Protein AF-A0A2T6DDQ2-F1 (afdb_monomer)

Solvent-accessible surface area (backbone atoms only — not comparable to full-atom values): 26180 Å² total; per-residue (Å²): 115,46,35,60,78,62,93,63,75,91,67,62,60,76,58,50,50,53,56,81,52,19,32,52,75,24,25,32,42,48,81,42,82,76,46,69,50,68,74,54,93,92,43,65,48,50,38,39,43,34,42,28,63,71,46,82,63,63,26,98,84,35,18,57,27,26,43,38,24,63,82,60,16,31,40,49,72,80,45,100,54,30,40,38,33,37,38,52,44,57,33,40,46,63,23,39,50,37,83,95,43,83,65,31,22,28,25,51,39,64,60,40,40,33,40,63,56,92,59,33,39,40,39,35,35,90,71,47,34,33,40,32,17,48,80,35,29,58,35,37,39,32,38,58,86,70,48,54,38,38,46,45,56,65,83,90,47,65,43,36,32,30,45,92,85,45,76,46,33,38,44,53,75,75,51,96,59,26,33,42,39,36,42,82,91,38,51,32,40,40,30,50,41,76,30,73,37,56,40,51,58,96,89,40,54,43,75,80,48,70,46,59,22,54,30,31,42,34,43,73,87,68,42,44,33,39,42,47,63,47,57,43,73,60,86,79,70,55,44,41,40,32,42,35,39,31,41,65,87,68,54,74,47,41,35,34,32,39,56,74,81,21,26,34,38,31,58,78,62,35,39,44,48,68,46,74,62,86,46,93,89,40,40,26,35,35,34,37,33,36,89,89,66,53,56,33,36,36,38,48,39,64,88,74,22,36,40,40,40,35,50,76,97,64,42,31,41,39,39,31,26,39,65,60,74,31,53,45,27,66,43,70,37,36,32,32,37,34,42,94,89,67,50,74,42,59,48,34,38,46,41,58,48,88,79,42,48,72,37,34,39,30,43,58,67,35,37,32,39,37,48,41,57,52,97,90,63,50,65,73,44,50,40,60,45,75,56,79,36,64,73,53,50,53,51,48,56,53,51,49,51,52,35,51,49,44,35,71,68,36,91,42,72,68,50,24,43,54,26,48,48,54,42,34,49,42,27,32,77,70,69,61,35,33,68,72,27,62,76,49,50,88,73,46,80,54,65,70,62,43,49,52,54,54,51,47,29,50,71,58,36,60,62,55,50,46,70,54,34,38,53,47,41,53,52,47,37,73,77,40,58,93,47,41,70,65,41,51,52,53,36,54,55,32,48,54,39,48,76,72,57,93

Mean predicted aligned error: 6.6 Å

Foldseek 3Di:
DFQEDPDDPPPLDAGDAQPDQQHLQQFGKDKDFFDWLDPDPPDTHTFMKIATLPFPDADPAFGGRIDTLLLFWFWDPPDLFWIWTQHNSRGIFIWGQDPVDGQKTAGLARAWIWGDDPQKIWIDGPLFWIWIDGVGGTAWTADSVRWIKGFDDDVSHTAAIDTPPDTQWGWDPDDPQWIWIAGNNWIKIFHKDWAFQWAADPNAIDGPGTIIGGQWIAGSVRQIKGWDWDFPCDPVRRRWIKIWIQGSVRDIWMWTADRHSSRTQDRPFKGWDWADQPDDVFGTKIKIAGPVRFIWIWGADLVQQWIWTDDGVQAIKIWHADNHRYNRHNPTAWIWGQDPVRDIQTAKGFDADRNRHTQWMAGRLQKIWGFDADPVRFTPFIAIDWHPPPVSVVVLVVVLVVLVVQLVPDPDLVSNLVSLLVNLCCCCPRRVNLVVSVVSLVSHPPLVSSLVSQLSSLVSNRGDQLVNSLVSLVVSCVVCVVCVVVSVVSNVVSVVVVVVRD

Nearest PDB structures (foldseek):
  7q97-assembly1_B  TM=3.545E-01  e=2.743E-11  Pseudomonas protegens Pf-5
  4igl-assembly2_D  TM=3.808E-01  e=1.853E-03  Yersinia entomophaga
  2r17-assembly2_D  TM=4.727E-01  e=2.879E-01  Homo sapiens
  5kis-assembly1_B  TM=2.619E-01  e=6.004E-04  Yersinia entomophaga

Secondary structure (DSSP, 8-state):
--SB--SSS---SPPPPSBTTB-TTSBBEEEEEEEEEE-STT-EEEEEEEEETT--SPBTTTBTTEE-HHHH-BEEEEETTEEEEE-TTS-EEEEEEPSSSTTEEEETTS-EEEEEETTEEEEEETTS-EEEEETTEEEEEE-TT--EEEEEEETTEEEEEEETTEEEEEEPPPBTTEEEEEETTEEEEEEEEEEEEEEEETTEEEEEEEEEEEEEEE-TTS-EEEEEEEE--SSS----EEEEEE-TTS-EEEEEE-TTT-BEEE-SSEEEEE----STTPPPPEEEEETT--EEEEEEETTTTEEEEE-TTS-EEEEEEB-SSSTTBT-EEEEEEE-TTS-EEEEEEEEE-TTS-EEEEEETT--EEEEEE-TT--EEEEEEEPP--HHHHHHHHHHHHHHHHHHHH--SHHHHHHHHHHHHHHIIIII--HHHHHTTGGG---HHHHHHHHHHHHHH-SSS-HHHHHHHHHHHHHH-GGGHHHHHHHHHHHHHHHHTT-

pLDDT: mean 92.35, std 9.2, range [31.62, 98.5]

Sequence (502 aa):
MGGIAPASPVSLDTPNNSLGAADPYGRLRLWREIAEVDFGKDLRIPLRLEFSSAFQSESQYAGRNWHIPLFEARAFLKREKMLQATLVCGKTMFLARSRPQPGTYISLNKEWTGAVNGDTITISREDGWEVQYKNGLISQLRTDTGRIITWNRSGAQLADIREAGNVVLRLQPPNNGSRECVINDKVFVMGYEKRPLVESINGKNLISGFEAALSSLTWPDGGKELYSFEVQTTPPLTLTPAIKITDKNGATEQYTWNAATQSIISDGKWTYDIGAVTAEFGLPRVTRKNAAGATEFISVNNTKGTVELSTLDTGHTITSSFTSPGPLYGKMRKQEYLMKDGTRVQRLGIVYDELGRKLRETDAEGFTFVYERDKEGKILSRRMLPTTNEKVLKAFEAKERELTQAVTAAKTDYGRQAAVKALCFFYIMKMRLPDKTLSLVSQIKNKSLLFDIKLFAVNHDHNLSYIAKVEGYKKLLGEFPEHKDKLQWLITQSQQMIEAGL

Radius of gyration: 28.8 Å; Cα contacts (8 Å, |Δi|>4): 1095; chains: 1; bounding box: 68×54×78 Å

Structure (mmCIF, N/CA/C/O backbone):
data_AF-A0A2T6DDQ2-F1
#
_entry.id   AF-A0A2T6DDQ2-F1
#
loop_
_atom_site.group_PDB
_atom_site.id
_atom_site.type_symbol
_atom_site.label_atom_id
_atom_site.label_alt_id
_atom_site.label_comp_id
_atom_site.label_asym_id
_atom_site.label_entity_id
_atom_site.label_seq_id
_atom_site.pdbx_PDB_ins_code
_atom_site.Cartn_x
_atom_site.Cartn_y
_atom_site.Cartn_z
_atom_site.occupancy
_atom_site.B_iso_or_equiv
_atom_site.auth_seq_id
_atom_site.auth_comp_id
_atom_site.auth_asym_id
_atom_site.auth_atom_id
_atom_site.pdbx_PDB_model_num
ATOM 1 N N . MET A 1 1 ? 1.720 7.749 -0.127 1.00 41.25 1 MET A N 1
ATOM 2 C CA . MET A 1 1 ? 1.001 8.542 0.893 1.00 41.25 1 MET A CA 1
ATOM 3 C C . MET A 1 1 ? 0.436 7.559 1.899 1.00 41.25 1 MET A C 1
ATOM 5 O O . MET A 1 1 ? -0.369 6.731 1.495 1.00 41.25 1 MET A O 1
ATOM 9 N N . GLY A 1 2 ? 0.896 7.560 3.152 1.00 31.62 2 GLY A N 1
ATOM 10 C CA . GLY A 1 2 ? 0.351 6.634 4.149 1.00 31.62 2 GLY A CA 1
ATOM 11 C C . GLY A 1 2 ? -1.119 6.964 4.412 1.00 31.62 2 GLY A C 1
ATOM 12 O O . GLY A 1 2 ? -1.437 8.024 4.936 1.00 31.62 2 GLY A O 1
ATOM 13 N N . GLY A 1 3 ? -2.022 6.092 3.973 1.00 36.91 3 GLY A N 1
ATOM 14 C CA . GLY A 1 3 ? -3.435 6.128 4.349 1.00 36.91 3 GLY A CA 1
ATOM 15 C C . GLY A 1 3 ? -4.390 7.026 3.554 1.00 36.91 3 GLY A C 1
ATOM 16 O O . GLY A 1 3 ? -5.580 6.942 3.835 1.00 36.91 3 GLY A O 1
ATOM 17 N N . ILE A 1 4 ? -3.947 7.821 2.569 1.00 41.88 4 ILE A N 1
ATOM 18 C CA . ILE A 1 4 ? -4.871 8.477 1.619 1.00 41.88 4 ILE A CA 1
ATOM 19 C C . ILE A 1 4 ? -5.085 7.498 0.473 1.00 41.88 4 ILE A C 1
ATOM 21 O O . ILE A 1 4 ? -4.141 7.267 -0.274 1.00 41.88 4 ILE A O 1
ATOM 25 N N . ALA A 1 5 ? -6.274 6.902 0.358 1.00 35.38 5 ALA A N 1
ATOM 26 C CA . ALA A 1 5 ? -6.618 6.002 -0.742 1.00 35.38 5 ALA A CA 1
ATOM 27 C C . ALA A 1 5 ? -6.727 6.804 -2.055 1.00 35.38 5 ALA A C 1
ATOM 29 O O . ALA A 1 5 ? -7.684 7.568 -2.211 1.00 35.38 5 ALA A O 1
ATOM 30 N N . PRO A 1 6 ? -5.773 6.687 -2.998 1.00 38.81 6 PRO A N 1
ATOM 31 C CA . PRO A 1 6 ? -5.953 7.238 -4.325 1.00 38.81 6 PRO A CA 1
ATOM 32 C C . PRO A 1 6 ? -6.739 6.226 -5.166 1.00 38.81 6 PRO A C 1
ATOM 34 O O . PRO A 1 6 ? -6.341 5.074 -5.285 1.00 38.81 6 PRO A O 1
ATOM 37 N N . ALA A 1 7 ? -7.846 6.677 -5.745 1.00 37.59 7 ALA A N 1
ATOM 38 C CA . ALA A 1 7 ? -8.317 6.280 -7.071 1.00 37.59 7 ALA A CA 1
ATOM 39 C C . ALA A 1 7 ? -8.093 4.825 -7.546 1.00 37.59 7 ALA A C 1
ATOM 41 O O . ALA A 1 7 ? -7.417 4.588 -8.549 1.00 37.59 7 ALA A O 1
ATOM 42 N N . SER A 1 8 ? -8.598 3.832 -6.822 1.00 42.81 8 SER A N 1
ATOM 43 C CA . SER A 1 8 ? -8.569 2.416 -7.221 1.00 42.81 8 SER A CA 1
ATOM 44 C C . SER A 1 8 ? -9.746 1.687 -6.563 1.00 42.81 8 SER A C 1
ATOM 46 O O . SER A 1 8 ? -10.358 2.279 -5.663 1.00 42.81 8 SER A O 1
ATOM 48 N N . PRO A 1 9 ? -10.134 0.462 -6.996 1.00 49.31 9 PRO A N 1
ATOM 49 C CA . PRO A 1 9 ? -11.129 -0.362 -6.290 1.00 49.31 9 PRO A CA 1
ATOM 50 C C . PRO A 1 9 ? -10.894 -0.300 -4.784 1.00 49.31 9 PRO A C 1
ATOM 52 O O . PRO A 1 9 ? -9.753 -0.061 -4.387 1.00 49.31 9 PRO A O 1
ATOM 55 N N . VAL A 1 10 ? -11.947 -0.450 -3.965 1.00 66.00 10 VAL A N 1
ATOM 56 C CA . VAL A 1 10 ? -11.838 -0.438 -2.493 1.00 66.00 10 VAL A CA 1
ATOM 57 C C . VAL A 1 10 ? -10.743 -1.424 -2.091 1.00 66.00 10 VAL A C 1
ATOM 59 O O . VAL A 1 10 ? -10.978 -2.616 -1.951 1.00 66.00 10 VAL A O 1
ATOM 62 N N . SER A 1 11 ? -9.508 -0.936 -1.989 1.00 79.12 11 SER A N 1
ATOM 63 C CA . SER A 1 11 ? -8.356 -1.797 -1.799 1.00 79.12 11 SER A CA 1
ATOM 64 C C . SER A 1 11 ? -8.420 -2.158 -0.333 1.00 79.12 11 SER A C 1
ATOM 66 O O . SER A 1 11 ? -8.274 -1.304 0.554 1.00 79.12 11 SER A O 1
ATOM 68 N N . LEU A 1 12 ? -8.721 -3.426 -0.087 1.00 87.12 12 LEU A N 1
ATOM 69 C CA . LEU A 1 12 ? -8.805 -3.975 1.252 1.00 87.12 12 LEU A CA 1
ATOM 70 C C . LEU A 1 12 ? -7.416 -4.270 1.822 1.00 87.12 12 LEU A C 1
ATOM 72 O O . LEU A 1 12 ? -7.322 -4.690 2.968 1.00 87.12 12 LEU A O 1
ATOM 76 N N . ASP A 1 13 ? -6.343 -3.963 1.090 1.00 90.06 13 ASP A N 1
ATOM 77 C CA . ASP A 1 13 ? -4.967 -4.076 1.574 1.00 90.06 13 ASP A CA 1
ATOM 78 C C . ASP A 1 13 ? -4.740 -3.243 2.836 1.00 90.06 13 ASP A C 1
ATOM 80 O O . ASP A 1 13 ? -5.317 -2.158 3.006 1.00 90.06 13 ASP A O 1
ATOM 84 N N . THR A 1 14 ? -3.841 -3.729 3.686 1.00 89.75 14 THR A N 1
ATOM 85 C CA . THR A 1 14 ? -3.425 -3.061 4.918 1.00 89.75 14 THR A CA 1
ATOM 86 C C . THR A 1 14 ? -2.954 -1.630 4.638 1.00 89.75 14 THR A C 1
ATOM 88 O O . THR A 1 14 ? -2.218 -1.388 3.675 1.00 89.75 14 THR A O 1
ATOM 91 N N . PRO A 1 15 ? -3.363 -0.637 5.448 1.00 91.44 15 PRO A N 1
ATOM 92 C CA . PRO A 1 15 ? -2.837 0.712 5.328 1.00 91.44 15 PRO A CA 1
ATOM 93 C C . PRO A 1 15 ? -1.323 0.732 5.548 1.00 91.44 15 PRO A C 1
ATOM 95 O O . PRO A 1 15 ? -0.815 0.232 6.547 1.00 91.44 15 PRO A O 1
ATOM 98 N N . ASN A 1 16 ? -0.603 1.366 4.627 1.00 88.56 16 ASN A N 1
ATOM 99 C CA . ASN A 1 16 ? 0.843 1.486 4.740 1.00 88.56 16 ASN A CA 1
ATOM 100 C C . ASN A 1 16 ? 1.240 2.633 5.675 1.00 88.56 16 ASN A C 1
ATOM 102 O O . ASN A 1 16 ? 0.698 3.744 5.599 1.00 88.56 16 ASN A O 1
ATOM 106 N N . ASN A 1 17 ? 2.247 2.363 6.499 1.00 93.06 17 ASN A N 1
ATOM 107 C CA . ASN A 1 17 ? 3.021 3.378 7.200 1.00 93.06 17 ASN A CA 1
ATOM 108 C C . ASN A 1 17 ? 3.871 4.202 6.220 1.00 93.06 17 ASN A C 1
ATOM 110 O O . ASN A 1 17 ? 4.009 3.858 5.044 1.00 93.06 17 ASN A O 1
ATOM 114 N N . SER A 1 18 ? 4.408 5.329 6.689 1.00 91.56 18 SER A N 1
ATOM 115 C CA . SER A 1 18 ? 5.276 6.183 5.874 1.00 91.56 18 SER A CA 1
ATOM 116 C C . SER A 1 18 ? 6.702 5.635 5.816 1.00 91.56 18 SER A C 1
ATOM 118 O O . SER A 1 18 ? 7.295 5.596 4.738 1.00 91.56 18 SER A O 1
ATOM 120 N N . LEU A 1 19 ? 7.222 5.176 6.959 1.00 95.06 19 LEU A N 1
ATOM 121 C CA . LEU A 1 19 ? 8.557 4.605 7.100 1.00 95.06 19 LEU A CA 1
ATOM 122 C C . LEU A 1 19 ? 8.597 3.669 8.314 1.00 95.06 19 LEU A C 1
ATOM 124 O O . LEU A 1 19 ? 8.484 4.117 9.452 1.00 95.06 19 LEU A O 1
ATOM 128 N N . GLY A 1 20 ? 8.748 2.363 8.083 1.00 95.12 20 GLY A N 1
ATOM 129 C CA . GLY A 1 20 ? 8.750 1.375 9.167 1.00 95.12 20 GLY A CA 1
ATOM 130 C C . GLY A 1 20 ? 7.463 1.398 9.994 1.00 95.12 20 GLY A C 1
ATOM 131 O O . GLY A 1 20 ? 6.370 1.253 9.450 1.00 95.12 20 GLY A O 1
ATOM 132 N N . ALA A 1 21 ? 7.596 1.591 11.306 1.00 97.31 21 ALA A N 1
ATOM 133 C CA . ALA A 1 21 ? 6.471 1.686 12.241 1.00 97.31 21 ALA A CA 1
ATOM 134 C C . ALA A 1 21 ? 5.903 3.118 12.387 1.00 97.31 21 ALA A C 1
ATOM 136 O O . ALA A 1 21 ? 4.992 3.339 13.186 1.00 97.31 21 ALA A O 1
ATOM 137 N N . ALA A 1 22 ? 6.424 4.090 11.629 1.00 97.75 22 ALA A N 1
ATOM 138 C CA . ALA A 1 22 ? 5.985 5.479 11.673 1.00 97.75 22 ALA A CA 1
ATOM 139 C C . ALA A 1 22 ? 4.868 5.772 10.657 1.00 97.75 22 ALA A C 1
ATOM 141 O O . ALA A 1 22 ? 5.007 5.515 9.458 1.00 97.75 22 ALA A O 1
ATOM 142 N N . ASP A 1 23 ? 3.778 6.389 11.106 1.00 95.75 23 ASP A N 1
ATOM 143 C CA . ASP A 1 23 ? 2.751 6.955 10.230 1.00 95.75 23 ASP A CA 1
ATOM 144 C C . ASP A 1 23 ? 3.265 8.220 9.487 1.00 95.75 23 ASP A C 1
ATOM 146 O O . ASP A 1 23 ? 4.415 8.635 9.669 1.00 95.75 23 ASP A O 1
ATOM 150 N N . PRO A 1 24 ? 2.475 8.862 8.604 1.00 92.94 24 PRO A N 1
ATOM 151 C CA . PRO A 1 24 ? 2.899 10.086 7.908 1.00 92.94 24 PRO A CA 1
ATOM 152 C C . PRO A 1 24 ? 3.230 11.286 8.805 1.00 92.94 24 PRO A C 1
ATOM 154 O O . PRO A 1 24 ? 3.853 12.229 8.330 1.00 92.94 24 PRO A O 1
ATOM 157 N N . TYR A 1 25 ? 2.802 11.274 10.065 1.00 94.81 25 TYR A N 1
ATOM 158 C CA . TYR A 1 25 ? 3.072 12.308 11.062 1.00 94.81 25 TYR A CA 1
ATOM 159 C C . TYR A 1 25 ? 4.196 11.901 12.029 1.00 94.81 25 TYR A C 1
ATOM 161 O O . TYR A 1 25 ? 4.447 12.606 13.006 1.00 94.81 25 TYR A O 1
ATOM 169 N N . GLY A 1 26 ? 4.870 10.773 11.780 1.00 97.06 26 GLY A N 1
ATOM 170 C CA . GLY A 1 26 ? 5.938 10.268 12.634 1.00 97.06 26 GLY A CA 1
ATOM 171 C C . GLY A 1 26 ? 5.451 9.617 13.929 1.00 97.06 26 GLY A C 1
ATOM 172 O O . GLY A 1 26 ? 6.241 9.472 14.855 1.00 97.06 26 GLY A O 1
ATOM 173 N N . ARG A 1 27 ? 4.170 9.255 14.041 1.00 97.69 27 ARG A N 1
ATOM 174 C CA . ARG A 1 27 ? 3.605 8.559 15.211 1.00 97.69 27 ARG A CA 1
ATOM 175 C C . ARG A 1 27 ? 3.755 7.054 15.063 1.00 97.69 27 ARG A C 1
ATOM 177 O O . ARG A 1 27 ? 3.760 6.543 13.945 1.00 97.69 27 ARG A O 1
ATOM 184 N N . LEU A 1 28 ? 3.836 6.342 16.184 1.00 98.12 28 LEU A N 1
ATOM 185 C CA . LEU A 1 28 ? 3.827 4.883 16.177 1.00 98.12 28 LEU A CA 1
ATOM 186 C C . LEU A 1 28 ? 2.469 4.395 15.664 1.00 98.12 28 LEU A C 1
ATOM 188 O O . LEU A 1 28 ? 1.427 4.770 16.208 1.00 98.12 28 LEU A O 1
ATOM 192 N N . ARG A 1 29 ? 2.492 3.558 14.628 1.00 97.75 29 ARG A N 1
ATOM 193 C CA . ARG A 1 29 ? 1.313 2.902 14.068 1.00 97.75 29 ARG A CA 1
ATOM 194 C C . ARG A 1 29 ? 1.644 1.461 13.715 1.00 97.75 29 ARG A C 1
ATOM 196 O O . ARG A 1 29 ? 2.543 1.209 12.915 1.00 97.75 29 ARG A O 1
ATOM 203 N N . LEU A 1 30 ? 0.917 0.519 14.297 1.00 97.38 30 LEU A N 1
ATOM 204 C CA . LEU A 1 30 ? 1.121 -0.911 14.090 1.00 97.38 30 LEU A CA 1
ATOM 205 C C . LEU A 1 30 ? -0.162 -1.525 13.554 1.00 97.38 30 LEU A C 1
ATOM 207 O O . LEU A 1 30 ? -1.240 -1.267 14.079 1.00 97.38 30 LEU A O 1
ATOM 211 N N . TRP A 1 31 ? -0.022 -2.353 12.527 1.00 96.44 31 TRP A N 1
ATOM 212 C CA . TRP A 1 31 ? -1.110 -3.133 11.959 1.00 96.44 31 TRP A CA 1
ATOM 213 C C . TRP A 1 31 ? -0.870 -4.611 12.236 1.00 96.44 31 TRP A C 1
ATOM 215 O O . TRP A 1 31 ? 0.244 -5.112 12.049 1.00 96.44 31 TRP A O 1
ATOM 225 N N . ARG A 1 32 ? -1.919 -5.302 12.677 1.00 95.50 32 ARG A N 1
ATOM 226 C CA . ARG A 1 32 ? -1.966 -6.758 12.813 1.00 95.50 32 ARG A CA 1
ATOM 227 C C . ARG A 1 32 ? -3.179 -7.277 12.065 1.00 95.50 32 ARG A C 1
ATOM 229 O O . ARG A 1 32 ? -4.292 -6.798 12.273 1.00 95.50 32 ARG A O 1
ATOM 236 N N . GLU A 1 33 ? -2.953 -8.224 11.168 1.00 95.31 33 GLU A N 1
ATOM 237 C CA . GLU A 1 33 ? -4.034 -8.934 10.498 1.00 95.31 33 GLU A CA 1
ATOM 238 C C . GLU A 1 33 ? -4.403 -10.161 11.326 1.00 95.31 33 GLU A C 1
ATOM 240 O O . GLU A 1 33 ? -3.546 -10.990 11.622 1.00 95.31 33 GLU A O 1
ATOM 245 N N . ILE A 1 34 ? -5.664 -10.225 11.752 1.00 94.56 34 ILE A N 1
ATOM 246 C CA . ILE A 1 34 ? -6.171 -11.281 12.630 1.00 94.56 34 ILE A CA 1
ATOM 247 C C . ILE A 1 34 ? -6.803 -12.383 11.788 1.00 94.56 34 ILE A C 1
ATOM 249 O O . ILE A 1 34 ? -6.535 -13.558 11.974 1.00 94.56 34 ILE A O 1
ATOM 253 N N . ALA A 1 35 ? -7.684 -12.025 10.864 1.00 95.44 35 ALA A N 1
ATOM 254 C CA . ALA A 1 35 ? -8.392 -13.001 10.051 1.00 95.44 35 ALA A CA 1
ATOM 255 C C . ALA A 1 35 ? -8.937 -12.344 8.788 1.00 95.44 35 ALA A C 1
ATOM 257 O O . ALA A 1 35 ? -9.084 -11.125 8.725 1.00 95.44 35 ALA A O 1
ATOM 258 N N . GLU A 1 36 ? -9.328 -13.163 7.819 1.00 95.19 36 GLU A N 1
ATOM 259 C CA . GLU A 1 36 ? -10.239 -12.747 6.759 1.00 95.19 36 GLU A CA 1
ATOM 260 C C . GLU A 1 36 ? -11.659 -13.184 7.129 1.00 95.19 36 GLU A C 1
ATOM 262 O O . GLU A 1 36 ? -11.912 -14.361 7.390 1.00 95.19 36 GLU A O 1
ATOM 267 N N . VAL A 1 37 ? -12.592 -12.234 7.158 1.00 96.38 37 VAL A N 1
ATOM 268 C CA . VAL A 1 37 ? -14.021 -12.528 7.254 1.00 96.38 37 VAL A CA 1
ATOM 269 C C . VAL A 1 37 ? -14.493 -12.898 5.854 1.00 96.38 37 VAL A C 1
ATOM 271 O O . VAL A 1 37 ? -14.592 -12.036 4.979 1.00 96.38 37 VAL A O 1
ATOM 274 N N . ASP A 1 38 ? -14.700 -14.195 5.637 1.00 95.62 38 ASP A N 1
ATOM 275 C CA . ASP A 1 38 ? -15.110 -14.746 4.346 1.00 95.62 38 ASP A CA 1
ATOM 276 C C . ASP A 1 38 ? -16.629 -14.672 4.187 1.00 95.62 38 ASP A C 1
ATOM 278 O O . ASP A 1 38 ? -17.366 -15.297 4.947 1.00 95.62 38 ASP A O 1
ATOM 282 N N . PHE A 1 39 ? -17.080 -13.911 3.192 1.00 94.25 39 PHE A N 1
ATOM 283 C CA . PHE A 1 39 ? -18.484 -13.808 2.805 1.00 94.25 39 PHE A CA 1
ATOM 284 C C . PHE A 1 39 ? -18.807 -14.742 1.614 1.00 94.25 39 PHE A C 1
ATOM 286 O O . PHE A 1 39 ? -19.920 -14.753 1.098 1.00 94.25 39 PHE A O 1
ATOM 293 N N . GLY A 1 40 ? -17.846 -15.529 1.121 1.00 92.19 40 GLY A N 1
ATOM 294 C CA . GLY A 1 40 ? -17.969 -16.372 -0.070 1.00 92.19 40 GLY A CA 1
ATOM 295 C C . GLY A 1 40 ? -17.881 -15.584 -1.383 1.00 92.19 40 GLY A C 1
ATOM 296 O O . GLY A 1 40 ? -17.848 -14.352 -1.386 1.00 92.19 40 GLY A O 1
ATOM 297 N N . LYS A 1 41 ? -17.857 -16.299 -2.522 1.00 88.19 41 LYS A N 1
ATOM 298 C CA . LYS A 1 41 ? -17.766 -15.730 -3.891 1.00 88.19 41 LYS A CA 1
ATOM 299 C C . LYS A 1 41 ? -16.703 -14.623 -4.002 1.00 88.19 41 LYS A C 1
ATOM 301 O O . LYS A 1 41 ? -17.008 -13.508 -4.418 1.00 88.19 41 LYS A O 1
ATOM 306 N N . ASP A 1 42 ? -15.499 -14.933 -3.526 1.00 86.94 42 ASP A N 1
ATOM 307 C CA . ASP A 1 42 ? -14.307 -14.074 -3.561 1.00 86.94 42 ASP A CA 1
ATOM 308 C C . ASP A 1 42 ? -14.397 -12.743 -2.788 1.00 86.94 42 ASP A C 1
ATOM 310 O O . ASP A 1 42 ? -13.494 -11.913 -2.884 1.00 86.94 42 ASP A O 1
ATOM 314 N N . LEU A 1 43 ? -15.435 -12.531 -1.965 1.00 91.75 43 LEU A N 1
ATOM 315 C CA . LEU A 1 43 ? -15.503 -11.375 -1.070 1.00 91.75 43 LEU A CA 1
ATOM 316 C C . LEU A 1 43 ? -14.964 -11.734 0.307 1.00 91.75 43 LEU A C 1
ATOM 318 O O . LEU A 1 43 ? -15.607 -12.438 1.087 1.00 91.75 43 LEU A O 1
ATOM 322 N N . ARG A 1 44 ? -13.805 -11.169 0.628 1.00 94.25 44 ARG A N 1
ATOM 323 C CA . ARG A 1 44 ? -13.184 -11.291 1.942 1.00 94.25 44 ARG A CA 1
ATOM 324 C C . ARG A 1 44 ? -12.868 -9.917 2.489 1.00 94.25 44 ARG A C 1
ATOM 326 O O . ARG A 1 44 ? -12.286 -9.093 1.788 1.00 94.25 44 ARG A O 1
ATOM 333 N N . ILE A 1 45 ? -13.261 -9.664 3.735 1.00 95.00 45 ILE A N 1
ATOM 334 C CA . ILE A 1 45 ? -12.941 -8.411 4.421 1.00 95.00 45 ILE A CA 1
ATOM 335 C C . ILE A 1 45 ? -11.983 -8.715 5.572 1.00 95.00 45 ILE A C 1
ATOM 337 O O . ILE A 1 45 ? -12.313 -9.517 6.446 1.00 95.00 45 ILE A O 1
ATOM 341 N N . PRO A 1 46 ? -10.807 -8.082 5.615 1.00 95.31 46 PRO A N 1
ATOM 342 C CA . PRO A 1 46 ? -9.820 -8.360 6.644 1.00 95.31 46 PRO A CA 1
ATOM 343 C C . PRO A 1 46 ? -10.261 -7.787 7.996 1.00 95.31 46 PRO A C 1
ATOM 345 O O . PRO A 1 46 ? -10.576 -6.600 8.120 1.00 95.31 46 PRO A O 1
ATOM 348 N N . LEU A 1 47 ? -10.225 -8.622 9.031 1.00 96.88 47 LEU A N 1
ATOM 349 C CA . LEU A 1 47 ? -10.258 -8.192 10.420 1.00 96.88 47 LEU A CA 1
ATOM 350 C C . LEU A 1 47 ? -8.837 -7.814 10.839 1.00 96.88 47 LEU A C 1
ATOM 352 O O . LEU A 1 47 ? -7.941 -8.659 10.904 1.00 96.88 47 LEU A O 1
ATOM 356 N N . ARG A 1 48 ? -8.644 -6.532 11.147 1.00 96.19 48 ARG A N 1
ATOM 357 C CA . ARG A 1 48 ? -7.354 -5.989 11.571 1.00 96.19 48 ARG A CA 1
ATOM 358 C C . ARG A 1 48 ? -7.451 -5.268 12.890 1.00 96.19 48 ARG A C 1
ATOM 360 O O . ARG A 1 48 ? -8.468 -4.657 13.205 1.00 96.19 48 ARG A O 1
ATOM 367 N N . LEU A 1 49 ? -6.333 -5.283 13.586 1.00 96.75 49 LEU A N 1
ATOM 368 C CA . LEU A 1 49 ? -6.091 -4.502 14.773 1.00 96.75 49 LEU A CA 1
ATOM 369 C C . LEU A 1 49 ? -5.048 -3.432 14.449 1.00 96.75 49 LEU A C 1
ATOM 371 O O . LEU A 1 49 ? -3.976 -3.722 13.914 1.00 96.75 49 LEU A O 1
ATOM 375 N N . GLU A 1 50 ? -5.388 -2.192 14.764 1.00 97.12 50 GLU A N 1
ATOM 376 C CA . GLU A 1 50 ? -4.514 -1.038 14.637 1.00 97.12 50 GLU A CA 1
ATOM 377 C C . GLU A 1 50 ? -4.141 -0.536 16.025 1.00 97.12 50 GLU A C 1
ATOM 379 O O . GLU A 1 50 ? -5.017 -0.158 16.799 1.00 97.12 50 GLU A O 1
ATOM 384 N N . PHE A 1 51 ? -2.849 -0.475 16.325 1.00 97.38 51 PHE A N 1
ATOM 385 C CA . PHE A 1 51 ? -2.348 0.347 17.419 1.00 97.38 51 PHE A CA 1
ATOM 386 C C . PHE A 1 51 ? -1.878 1.685 16.864 1.00 97.38 51 PHE A C 1
ATOM 388 O O . PHE A 1 51 ? -1.122 1.713 15.891 1.00 97.38 51 PHE A O 1
ATOM 395 N N . SER A 1 52 ? -2.223 2.788 17.522 1.00 97.06 52 SER A N 1
ATOM 396 C CA . SER A 1 52 ? -1.565 4.072 17.304 1.00 97.06 52 SER A CA 1
ATOM 397 C C . SER A 1 52 ? -1.281 4.778 18.621 1.00 97.06 52 SER A C 1
ATOM 399 O O . SER A 1 52 ? -2.172 4.935 19.455 1.00 97.06 52 SER A O 1
ATOM 401 N N . SER A 1 53 ? -0.067 5.310 18.777 1.00 96.88 53 SER A N 1
ATOM 402 C CA . SER A 1 53 ? 0.258 6.199 19.903 1.00 96.88 53 SER A CA 1
ATOM 403 C C . SER A 1 53 ? -0.621 7.456 19.930 1.00 96.88 53 SER A C 1
ATOM 405 O O . SER A 1 53 ? -0.773 8.080 20.973 1.00 96.88 53 SER A O 1
ATOM 407 N N . ALA A 1 54 ? -1.233 7.830 18.805 1.00 94.12 54 ALA A N 1
ATOM 408 C CA . ALA A 1 54 ? -1.951 9.089 18.662 1.00 94.12 54 ALA A CA 1
ATOM 409 C C . ALA A 1 54 ? -3.474 8.988 18.807 1.00 94.12 54 ALA A C 1
ATOM 411 O O . ALA A 1 54 ? -4.156 10.016 18.772 1.00 94.12 54 ALA A O 1
ATOM 412 N N . PHE A 1 55 ? -4.027 7.779 18.927 1.00 87.56 55 PHE A N 1
ATOM 413 C CA . PHE A 1 55 ? -5.462 7.616 19.127 1.00 87.56 55 PHE A CA 1
ATOM 414 C C . PHE A 1 55 ? -5.858 8.062 20.530 1.00 87.56 55 PHE A C 1
ATOM 416 O O . PHE A 1 55 ? -5.485 7.463 21.532 1.00 87.56 55 PHE A O 1
ATOM 423 N N . GLN A 1 56 ? -6.650 9.131 20.579 1.00 73.75 56 GLN A N 1
ATOM 424 C CA . GLN A 1 56 ? -7.215 9.643 21.824 1.00 73.75 56 GLN A CA 1
ATOM 425 C C . GLN A 1 56 ? -8.584 9.037 22.133 1.00 73.75 56 GLN A C 1
ATOM 427 O O . GLN A 1 56 ? -8.964 8.968 23.295 1.00 73.75 56 GLN A O 1
ATOM 432 N N . SER A 1 57 ? -9.321 8.584 21.115 1.00 78.25 57 SER A N 1
ATOM 433 C CA . SER A 1 57 ? -10.592 7.898 21.330 1.00 78.25 57 SER A CA 1
ATOM 434 C C . SER A 1 57 ? -10.355 6.466 21.788 1.00 78.25 57 SER A C 1
ATOM 436 O O . SER A 1 57 ? -9.622 5.725 21.132 1.00 78.25 57 SER A O 1
ATOM 438 N N . GLU A 1 58 ? -11.026 6.071 22.861 1.00 84.81 58 GLU A N 1
ATOM 439 C CA . GLU A 1 58 ? -11.040 4.694 23.335 1.00 84.81 58 GLU A CA 1
ATOM 440 C C . GLU A 1 58 ? -11.844 3.801 22.378 1.00 84.81 58 GLU A C 1
ATOM 442 O O . GLU A 1 58 ? -12.975 4.130 21.998 1.00 84.81 58 GLU A O 1
ATOM 447 N N . SER A 1 59 ? -11.251 2.677 21.961 1.00 92.38 59 SER A N 1
ATOM 448 C CA . SER A 1 59 ? -12.002 1.611 21.304 1.00 92.38 59 SER A CA 1
ATOM 449 C C . SER A 1 59 ? -12.824 0.86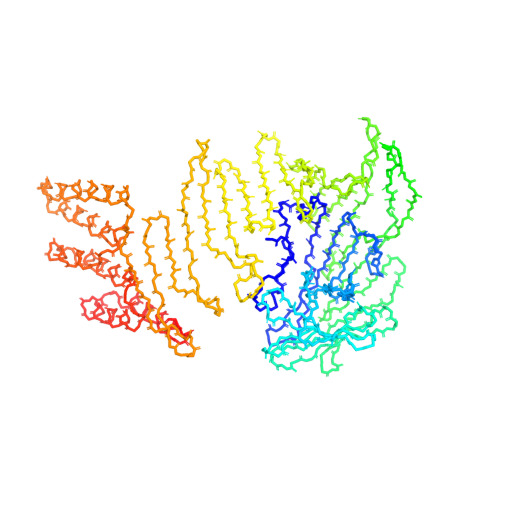9 22.345 1.00 92.38 59 SER A C 1
ATOM 451 O O . SER A 1 59 ? -12.283 0.365 23.328 1.00 92.38 59 SER A O 1
ATOM 453 N N . GLN A 1 60 ? -14.118 0.692 22.083 1.00 91.88 60 GLN A N 1
ATOM 454 C CA . GLN A 1 60 ? -14.991 -0.108 22.956 1.00 91.88 60 GLN A CA 1
ATOM 455 C C . GLN A 1 60 ? -14.651 -1.609 22.941 1.00 91.88 60 GLN A C 1
ATOM 457 O O . GLN A 1 60 ? -15.244 -2.392 23.690 1.00 91.88 60 GLN A O 1
ATOM 462 N N . TYR A 1 61 ? -13.753 -2.027 22.046 1.00 94.81 61 TYR A N 1
ATOM 463 C CA . TYR A 1 61 ? -13.409 -3.424 21.791 1.00 94.81 61 TYR A CA 1
ATOM 464 C C . TYR A 1 61 ? -11.954 -3.728 22.103 1.00 94.81 61 TYR A C 1
ATOM 466 O O . TYR A 1 61 ? -11.659 -4.868 22.420 1.00 94.81 61 TYR A O 1
ATOM 474 N N . ALA A 1 62 ? -11.048 -2.760 22.009 1.00 95.38 62 ALA A N 1
ATOM 475 C CA . ALA A 1 62 ? -9.621 -2.990 22.220 1.00 95.38 62 ALA A CA 1
ATOM 476 C C . ALA A 1 62 ? -8.990 -2.021 23.240 1.00 95.38 62 ALA A C 1
ATOM 478 O O . ALA A 1 62 ? -7.821 -2.172 23.591 1.00 95.38 62 ALA A O 1
ATOM 479 N N . GLY A 1 63 ? -9.763 -1.068 23.769 1.00 93.75 63 GLY A N 1
ATOM 480 C CA . GLY A 1 63 ? -9.299 -0.053 24.713 1.00 93.75 63 GLY A CA 1
ATOM 481 C C . GLY A 1 63 ? -8.553 1.097 24.036 1.00 93.75 63 GLY A C 1
ATOM 482 O O . GLY A 1 63 ? -8.550 1.249 22.810 1.00 93.75 63 GLY A O 1
ATOM 483 N N . ARG A 1 64 ? -7.941 1.966 24.841 1.00 91.06 64 ARG A N 1
ATOM 484 C CA . ARG A 1 64 ? -7.272 3.176 24.340 1.00 91.06 64 ARG A CA 1
ATOM 485 C C . ARG A 1 64 ? -6.042 2.833 23.496 1.00 91.06 64 ARG A C 1
ATOM 487 O O . ARG A 1 64 ? -5.341 1.860 23.760 1.00 91.06 64 ARG A O 1
ATOM 494 N N . ASN A 1 65 ? -5.772 3.669 22.493 1.00 94.19 65 ASN A N 1
ATOM 495 C CA . ASN A 1 65 ? -4.743 3.508 21.458 1.00 94.19 65 ASN A CA 1
ATOM 496 C C . ASN A 1 65 ? -4.972 2.374 20.451 1.00 94.19 65 ASN A C 1
ATOM 498 O O . ASN A 1 65 ? -4.246 2.305 19.460 1.00 94.19 65 ASN A O 1
ATOM 502 N N . TRP A 1 66 ? -5.970 1.522 20.662 1.00 96.25 66 TRP A N 1
ATOM 503 C CA . TRP A 1 66 ? -6.329 0.480 19.717 1.00 96.25 66 TRP A CA 1
ATOM 504 C C . TRP A 1 66 ? -7.545 0.878 18.886 1.00 96.25 66 TRP A C 1
ATOM 506 O O . TRP A 1 66 ? -8.389 1.662 19.318 1.00 96.25 66 TRP A O 1
ATOM 516 N N . HIS A 1 67 ? -7.647 0.314 17.689 1.00 95.81 67 HIS A N 1
ATOM 517 C CA . HIS A 1 67 ? -8.798 0.447 16.808 1.00 95.81 67 HIS A CA 1
ATOM 518 C C . HIS A 1 67 ? -8.975 -0.834 16.001 1.00 95.81 67 HIS A C 1
ATOM 520 O O . HIS A 1 67 ? -8.001 -1.442 15.558 1.00 95.81 67 HIS A O 1
ATOM 526 N N . ILE A 1 68 ? -10.226 -1.249 15.812 1.00 97.38 68 ILE A N 1
ATOM 527 C CA . ILE A 1 68 ? -10.570 -2.361 14.925 1.00 97.38 68 ILE A CA 1
ATOM 528 C C . ILE A 1 68 ? -11.435 -1.782 13.804 1.00 97.38 68 ILE A C 1
ATOM 530 O O . ILE A 1 68 ? -12.643 -1.608 14.000 1.00 97.38 68 ILE A O 1
ATOM 534 N N . PRO A 1 69 ? -10.870 -1.459 12.622 1.00 96.12 69 PRO A N 1
ATOM 535 C CA . PRO A 1 69 ? -11.612 -0.773 11.566 1.00 96.12 69 PRO A CA 1
ATOM 536 C C . PRO A 1 69 ? -12.875 -1.495 11.119 1.00 96.12 69 PRO A C 1
ATOM 538 O O . PRO A 1 69 ? -13.888 -0.851 10.855 1.00 96.12 69 PRO A O 1
ATOM 541 N N . LEU A 1 70 ? -12.860 -2.828 11.113 1.00 97.25 70 LEU A N 1
ATOM 542 C CA . LEU A 1 70 ? -14.048 -3.603 10.785 1.00 97.25 70 LEU A CA 1
ATOM 543 C C . LEU A 1 70 ? -15.190 -3.376 11.789 1.00 97.25 70 LEU A C 1
ATOM 545 O O . LEU A 1 70 ? -16.351 -3.454 11.411 1.00 97.25 70 LEU A O 1
ATOM 549 N N . PHE A 1 71 ? -14.893 -3.071 13.054 1.00 97.31 71 PHE A N 1
ATOM 550 C CA . PHE A 1 71 ? -15.906 -2.845 14.092 1.00 97.31 71 PHE A CA 1
ATOM 551 C C . PHE A 1 71 ? -16.250 -1.370 14.269 1.00 97.31 71 PHE A C 1
ATOM 553 O O . PHE A 1 71 ? -17.327 -1.041 14.762 1.00 97.31 71 PHE A O 1
ATOM 560 N N . GLU A 1 72 ? -15.335 -0.479 13.901 1.00 95.75 72 GLU A N 1
ATOM 561 C CA . GLU A 1 72 ? -15.347 0.923 14.314 1.00 95.75 72 GLU A CA 1
ATOM 562 C C . GLU A 1 72 ? -14.966 1.883 13.186 1.00 95.75 72 GLU A C 1
ATOM 564 O O . GLU A 1 72 ? -14.498 2.992 13.450 1.00 95.75 72 GLU A O 1
ATOM 569 N N . ALA A 1 73 ? -15.135 1.484 11.926 1.00 95.75 73 ALA A N 1
ATOM 570 C CA . ALA A 1 73 ? -15.103 2.410 10.803 1.00 95.75 73 ALA A CA 1
ATOM 571 C C . ALA A 1 73 ? -16.087 3.560 11.073 1.00 95.75 73 ALA A C 1
ATOM 573 O O . ALA A 1 73 ? -17.247 3.335 11.435 1.00 95.75 73 ALA A O 1
ATOM 574 N N . ARG A 1 74 ? -15.603 4.799 10.944 1.00 95.88 74 ARG A N 1
ATOM 575 C CA . ARG A 1 74 ? -16.323 6.015 11.340 1.00 95.88 74 ARG A CA 1
ATOM 576 C C . ARG A 1 74 ? -16.365 7.031 10.217 1.00 95.88 74 ARG A C 1
ATOM 578 O O . ARG A 1 74 ? -15.390 7.141 9.484 1.00 95.88 74 ARG A O 1
ATOM 585 N N . ALA A 1 75 ? -17.424 7.827 10.146 1.00 96.06 75 ALA A N 1
ATOM 586 C CA . ALA A 1 75 ? -17.487 8.996 9.275 1.00 96.06 75 ALA A CA 1
ATOM 587 C C . ALA A 1 75 ? -18.039 10.204 10.030 1.00 96.06 75 ALA A C 1
ATOM 589 O O . ALA A 1 75 ? -18.998 10.084 10.787 1.00 96.06 75 ALA A O 1
ATOM 590 N N . PHE A 1 76 ? -17.424 11.370 9.843 1.00 95.06 76 PHE A N 1
ATOM 591 C CA . PHE A 1 76 ? -17.854 12.610 10.484 1.00 95.06 76 PHE 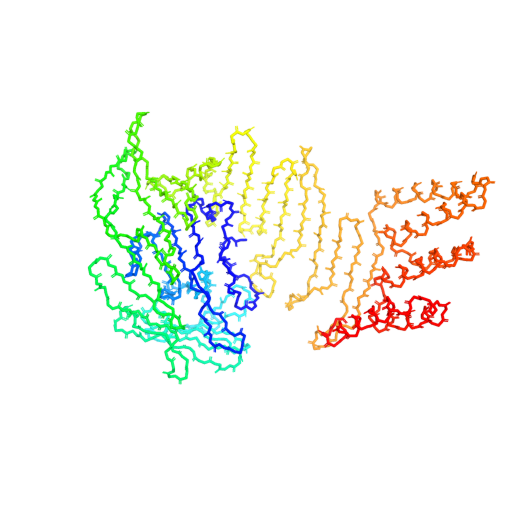A CA 1
ATOM 592 C C . PHE A 1 76 ? -17.383 13.841 9.706 1.00 95.06 76 PHE A C 1
ATOM 594 O O . PHE A 1 76 ? -16.391 13.814 8.968 1.00 95.06 76 PHE A O 1
ATOM 601 N N . LEU A 1 77 ? -18.089 14.955 9.898 1.00 93.88 77 LEU A N 1
ATOM 602 C CA . LEU A 1 77 ? -17.679 16.253 9.374 1.00 93.88 77 LEU A CA 1
ATOM 603 C C . LEU A 1 77 ? -16.531 16.795 10.223 1.00 93.88 77 LEU A C 1
ATOM 605 O O . LEU A 1 77 ? -16.727 17.263 11.339 1.00 93.88 77 LEU A O 1
ATOM 609 N N . LYS A 1 78 ? -15.310 16.735 9.690 1.00 87.38 78 LYS A N 1
ATOM 610 C CA . LYS A 1 78 ? -14.119 17.278 10.358 1.00 87.38 78 LYS A CA 1
ATOM 611 C C . LYS A 1 78 ? -14.175 18.804 10.444 1.00 87.38 78 LYS A C 1
ATOM 613 O O . LYS A 1 78 ? -13.667 19.399 11.388 1.00 87.38 78 LYS A O 1
ATOM 618 N N . ARG A 1 79 ? -14.741 19.428 9.408 1.00 86.25 79 ARG A N 1
ATOM 619 C CA . ARG A 1 79 ? -15.048 20.860 9.267 1.00 86.25 79 ARG A CA 1
ATOM 620 C C . ARG A 1 79 ? -16.267 20.976 8.351 1.00 86.25 79 ARG A C 1
ATOM 622 O O . ARG A 1 79 ? -16.536 20.049 7.590 1.00 86.25 79 ARG A O 1
ATOM 629 N N . GLU A 1 80 ? -16.925 22.133 8.302 1.00 82.69 80 GLU A N 1
ATOM 630 C CA . GLU A 1 80 ? -18.087 22.365 7.416 1.00 82.69 80 GLU A CA 1
ATOM 631 C C . GLU A 1 80 ? -17.845 21.999 5.938 1.00 82.69 80 GLU A C 1
ATOM 633 O O . GLU A 1 80 ? -18.776 21.697 5.192 1.00 82.69 80 GLU A O 1
ATOM 638 N N . LYS A 1 81 ? -16.581 22.042 5.499 1.00 89.81 81 LYS A N 1
ATOM 639 C CA . LYS A 1 81 ? -16.165 21.812 4.111 1.00 89.81 81 LYS A CA 1
ATOM 640 C C . LYS A 1 81 ? -15.485 20.459 3.874 1.00 89.81 81 LYS A C 1
ATOM 642 O O . LYS A 1 81 ? -15.038 20.224 2.754 1.00 89.81 81 LYS A O 1
ATOM 647 N N . MET A 1 82 ? -15.369 19.593 4.886 1.00 92.31 82 MET A N 1
ATOM 648 C CA . MET A 1 82 ? -14.616 18.340 4.774 1.00 92.31 82 MET A CA 1
ATOM 649 C C . MET A 1 82 ? -15.250 17.202 5.576 1.00 92.31 82 MET A C 1
ATOM 651 O O . MET A 1 82 ? -15.324 17.258 6.804 1.00 92.31 82 MET A O 1
ATOM 655 N N . LEU A 1 83 ? -15.621 16.144 4.862 1.00 95.00 83 LEU A N 1
ATOM 656 C CA . LEU A 1 83 ? -16.015 14.855 5.409 1.00 95.00 83 LEU A CA 1
ATOM 657 C C . LEU A 1 83 ? -14.774 13.958 5.509 1.00 95.00 83 LEU A C 1
ATOM 659 O O . LEU A 1 83 ? -13.999 13.859 4.556 1.00 95.00 83 LEU A O 1
ATOM 663 N N . GLN A 1 84 ? -14.579 13.321 6.661 1.00 94.62 84 GLN A N 1
ATOM 664 C CA . GLN A 1 84 ? -13.554 12.301 6.869 1.00 94.62 84 GLN A CA 1
ATOM 665 C C . GLN A 1 84 ? -14.253 10.971 7.153 1.00 94.62 84 GLN A C 1
ATOM 667 O O . GLN A 1 84 ? -15.159 10.932 7.983 1.00 94.62 84 GLN A O 1
ATOM 672 N N . ALA A 1 85 ? -13.816 9.897 6.498 1.00 95.25 85 ALA A N 1
ATOM 673 C CA . ALA A 1 85 ? -14.329 8.554 6.733 1.00 95.25 85 ALA A CA 1
ATOM 674 C C . ALA A 1 85 ? -13.198 7.528 6.832 1.00 95.25 85 ALA A C 1
ATOM 676 O O . ALA A 1 85 ? -12.323 7.481 5.974 1.00 95.25 85 ALA A O 1
ATOM 677 N N . THR A 1 86 ? -13.220 6.694 7.862 1.00 94.00 86 THR A N 1
ATOM 678 C CA . THR A 1 86 ? -12.395 5.492 7.972 1.00 94.00 86 THR A CA 1
ATOM 679 C C . THR A 1 86 ? -13.167 4.324 7.369 1.00 94.00 86 THR A C 1
ATOM 681 O O . THR A 1 86 ? -14.325 4.096 7.717 1.00 94.00 86 THR A O 1
ATOM 684 N N . LEU A 1 87 ? -12.538 3.598 6.449 1.00 94.12 87 LEU A N 1
ATOM 685 C CA . LEU A 1 87 ? -13.102 2.424 5.785 1.00 94.12 87 LEU A CA 1
ATOM 686 C C . LEU A 1 87 ? -12.877 1.159 6.624 1.00 94.12 87 LEU A C 1
ATOM 688 O O . LEU A 1 87 ? -12.027 1.139 7.513 1.00 94.12 87 LEU A O 1
ATOM 692 N N . VAL A 1 88 ? -13.578 0.073 6.286 1.00 94.31 88 VAL A N 1
ATOM 693 C CA . VAL A 1 88 ? -13.453 -1.236 6.965 1.00 94.31 88 VAL A CA 1
ATOM 694 C C . VAL A 1 88 ? -12.040 -1.819 6.935 1.00 94.31 88 VAL A C 1
ATOM 696 O O . VAL A 1 88 ? -11.685 -2.604 7.804 1.00 94.31 88 VAL A O 1
ATOM 699 N N . CYS A 1 89 ? -11.211 -1.413 5.971 1.00 91.94 89 CYS A N 1
ATOM 700 C CA . CYS A 1 89 ? -9.811 -1.823 5.884 1.00 91.94 89 CYS A CA 1
ATOM 701 C C . CYS A 1 89 ? -8.852 -0.950 6.714 1.00 91.94 89 CYS A C 1
ATOM 703 O O . CYS A 1 89 ? -7.662 -1.250 6.756 1.00 91.94 89 CYS A O 1
ATOM 705 N N . GLY A 1 90 ? -9.334 0.134 7.338 1.00 92.38 90 GLY A N 1
ATOM 706 C CA . GLY A 1 90 ? -8.524 1.070 8.130 1.00 92.38 90 GLY A CA 1
ATOM 707 C C . GLY A 1 90 ? -7.950 2.263 7.361 1.00 92.38 90 GLY A C 1
ATOM 708 O O . GLY A 1 90 ? -7.284 3.123 7.941 1.00 92.38 90 GLY A O 1
ATOM 709 N N . LYS A 1 91 ? -8.195 2.349 6.048 1.00 91.50 91 LYS A N 1
ATOM 710 C CA . LYS A 1 91 ? -7.818 3.521 5.241 1.00 91.50 91 LYS A CA 1
ATOM 711 C C . LYS A 1 91 ? -8.741 4.697 5.542 1.00 91.50 91 LYS A C 1
ATOM 713 O O . LYS A 1 91 ? -9.924 4.502 5.815 1.00 91.50 91 LYS A O 1
ATOM 718 N N . THR A 1 92 ? -8.211 5.911 5.422 1.00 91.31 92 THR A N 1
ATOM 719 C CA . THR A 1 92 ? -8.978 7.141 5.632 1.00 91.31 92 THR A CA 1
ATOM 720 C C . THR A 1 92 ? -9.231 7.830 4.298 1.00 91.31 92 THR A C 1
ATOM 722 O O . THR A 1 92 ? -8.313 8.104 3.526 1.00 91.31 92 THR A O 1
ATOM 725 N N . MET A 1 93 ? -10.492 8.144 4.040 1.00 90.94 93 MET A N 1
ATOM 726 C CA . MET A 1 93 ? -10.950 8.921 2.904 1.00 90.94 93 MET A CA 1
ATOM 727 C C . MET A 1 93 ? -11.307 10.339 3.351 1.00 90.94 93 MET A C 1
ATOM 729 O O . MET A 1 93 ? -11.889 10.545 4.418 1.00 90.94 93 MET A O 1
ATOM 733 N N . PHE A 1 94 ? -10.975 11.317 2.510 1.00 92.06 94 PHE A N 1
ATOM 734 C CA . PHE A 1 94 ? -11.371 12.711 2.679 1.00 92.06 94 PHE A CA 1
ATOM 735 C C . PHE A 1 94 ? -12.196 13.152 1.475 1.00 92.06 94 PHE A C 1
ATOM 737 O O . PHE A 1 94 ? -11.764 12.988 0.332 1.00 92.06 94 PHE A O 1
ATOM 744 N N . LEU A 1 95 ? -13.364 13.735 1.736 1.00 94.06 95 LEU A N 1
ATOM 745 C CA . LEU A 1 95 ? -14.238 14.290 0.713 1.00 94.06 95 LEU A CA 1
ATOM 746 C C . LEU A 1 95 ? -14.451 15.779 0.997 1.00 94.06 95 LEU A C 1
ATOM 748 O O . LEU A 1 95 ? -14.787 16.179 2.114 1.00 94.06 95 LEU A O 1
ATOM 752 N N . ALA A 1 96 ? -14.229 16.612 -0.013 1.00 92.75 96 ALA A N 1
ATOM 753 C CA . ALA A 1 96 ? -14.457 18.048 0.060 1.00 92.75 96 ALA A CA 1
ATOM 754 C C . ALA A 1 96 ? -15.920 18.353 -0.266 1.00 92.75 96 ALA A C 1
ATOM 756 O O . ALA A 1 96 ? -16.509 17.712 -1.132 1.00 92.75 96 ALA A O 1
ATOM 757 N N . ARG A 1 97 ? -16.513 19.347 0.398 1.00 93.56 97 ARG A N 1
ATOM 758 C CA . ARG A 1 97 ? -17.887 19.765 0.099 1.00 93.56 97 ARG A CA 1
ATOM 759 C C . ARG A 1 97 ? -18.004 20.207 -1.361 1.00 93.56 97 ARG A C 1
ATOM 761 O O . ARG A 1 97 ? -17.232 21.045 -1.833 1.00 93.56 97 ARG A O 1
ATOM 768 N N . SER A 1 98 ? -18.989 19.654 -2.053 1.00 90.81 98 SER A N 1
ATOM 769 C CA . SER A 1 98 ? -19.330 20.003 -3.426 1.00 90.81 98 SER A CA 1
ATOM 770 C C . SER A 1 98 ? -19.869 21.434 -3.481 1.00 90.81 98 SER A C 1
ATOM 772 O O . SER A 1 98 ? -20.749 21.801 -2.701 1.00 90.81 98 SER A O 1
ATOM 774 N N . ARG A 1 99 ? -19.340 22.265 -4.390 1.00 85.94 99 ARG A N 1
ATOM 775 C CA . ARG A 1 99 ? -19.889 23.613 -4.637 1.00 85.94 99 ARG A CA 1
ATOM 776 C C . ARG A 1 99 ? -21.231 23.569 -5.383 1.00 85.94 99 ARG A C 1
ATOM 778 O O . ARG A 1 99 ? -22.113 24.318 -4.981 1.00 85.94 99 ARG A O 1
ATOM 785 N N . PRO A 1 100 ? -21.409 22.723 -6.421 1.00 85.12 100 PRO A N 1
ATOM 786 C CA . PRO A 1 100 ? -22.665 22.673 -7.173 1.00 85.12 100 PRO A CA 1
ATOM 787 C C . PRO A 1 100 ? -23.877 22.177 -6.375 1.00 85.12 100 PRO A C 1
ATOM 789 O O . PRO A 1 100 ? -24.999 22.545 -6.697 1.00 85.12 100 PRO A O 1
ATOM 792 N N . GLN A 1 101 ? -23.670 21.329 -5.363 1.00 87.50 101 GLN A N 1
ATOM 793 C CA . GLN A 1 101 ? -24.755 20.655 -4.643 1.00 87.50 101 GLN A CA 1
ATOM 794 C C . GLN A 1 101 ? -24.507 20.709 -3.125 1.00 87.50 101 GLN A C 1
ATOM 796 O O . GLN A 1 101 ? -23.754 19.883 -2.593 1.00 87.50 101 GLN A O 1
ATOM 801 N N . PRO A 1 102 ? -25.105 21.675 -2.400 1.00 83.81 102 PRO A N 1
ATOM 802 C CA . PRO A 1 102 ? -25.011 21.749 -0.943 1.00 83.81 102 PRO A CA 1
ATOM 803 C C . PRO A 1 102 ? -25.424 20.427 -0.277 1.00 83.81 102 PRO A C 1
ATOM 805 O O . PRO A 1 102 ? -26.389 19.801 -0.691 1.00 83.81 102 PRO A O 1
ATOM 808 N N . GLY A 1 103 ? -24.685 19.992 0.749 1.00 86.06 103 GLY A N 1
ATOM 809 C CA . GLY A 1 103 ? -24.942 18.719 1.444 1.00 86.06 103 GLY A CA 1
ATOM 810 C C . GLY A 1 103 ? -24.284 17.494 0.798 1.00 86.06 103 GLY A C 1
ATOM 811 O O . GLY A 1 103 ? -24.228 16.437 1.426 1.00 86.06 103 GLY A O 1
ATOM 812 N N . THR A 1 104 ? -23.711 17.646 -0.400 1.00 94.75 104 THR A N 1
ATOM 813 C CA . THR A 1 104 ? -22.889 16.609 -1.034 1.00 94.75 104 THR A CA 1
ATOM 814 C C . THR A 1 104 ? -21.396 16.908 -0.898 1.00 94.75 104 THR A C 1
ATOM 816 O O . THR A 1 104 ? -20.956 18.055 -0.761 1.00 94.75 104 THR A O 1
ATOM 819 N N . TYR A 1 105 ? -20.601 15.850 -0.930 1.00 96.00 105 TYR A N 1
ATOM 820 C CA . TYR A 1 105 ? -19.154 15.848 -0.798 1.00 96.00 105 TYR A CA 1
ATOM 821 C C . TYR A 1 105 ? -18.566 15.026 -1.938 1.00 96.00 105 TYR A C 1
ATOM 823 O O . TYR A 1 105 ? -19.199 14.103 -2.436 1.00 96.00 105 TYR A O 1
ATOM 831 N N . ILE A 1 106 ? -17.358 15.356 -2.365 1.00 94.94 106 ILE A N 1
ATOM 832 C CA . ILE A 1 106 ? -16.673 14.654 -3.442 1.00 94.94 106 ILE A CA 1
ATOM 833 C C . ILE A 1 106 ? -15.204 14.466 -3.079 1.00 94.94 106 ILE A C 1
ATOM 835 O O . ILE A 1 106 ? -14.559 15.366 -2.531 1.00 94.94 106 ILE A O 1
ATOM 839 N N . SER A 1 107 ? -14.667 13.281 -3.340 1.00 93.19 107 SER A N 1
ATOM 840 C CA . SER A 1 107 ? -13.240 13.026 -3.180 1.00 93.19 107 SER A CA 1
ATOM 841 C C . SER A 1 107 ? -12.421 13.870 -4.162 1.00 93.19 107 SER A C 1
ATOM 843 O O . SER A 1 107 ? -12.891 14.288 -5.220 1.00 93.19 107 SER A O 1
ATOM 845 N N . LEU A 1 108 ? -11.155 14.129 -3.832 1.00 89.88 108 LEU A N 1
ATOM 846 C CA . LEU A 1 108 ? -10.299 14.992 -4.656 1.00 89.88 108 LEU A CA 1
ATOM 847 C C . LEU A 1 108 ? -10.011 14.406 -6.048 1.00 89.88 108 LEU A C 1
ATOM 849 O O . LEU A 1 108 ? -9.785 15.166 -6.985 1.00 89.88 108 LEU A O 1
ATOM 853 N N . ASN A 1 109 ? -10.082 13.082 -6.207 1.00 88.00 109 ASN A N 1
ATOM 854 C CA . ASN A 1 109 ? -10.016 12.401 -7.505 1.00 88.00 109 ASN A CA 1
ATOM 855 C C . ASN A 1 109 ? -11.357 12.340 -8.262 1.00 88.00 109 ASN A C 1
ATOM 857 O O . ASN A 1 109 ? -11.379 11.859 -9.387 1.00 88.00 109 ASN A O 1
ATOM 861 N N . LYS A 1 110 ? -12.452 12.839 -7.671 1.00 90.31 110 LYS A N 1
ATOM 862 C CA . LYS A 1 110 ? -13.824 12.827 -8.210 1.00 90.31 110 LYS A CA 1
ATOM 863 C C . LYS A 1 110 ? -14.486 11.454 -8.385 1.00 90.31 110 LYS A C 1
ATOM 865 O O . LYS A 1 110 ? -15.521 11.378 -9.029 1.00 90.31 110 LYS A O 1
ATOM 870 N N . GLU A 1 111 ? -13.933 10.394 -7.803 1.00 89.69 111 GLU A N 1
ATOM 871 C CA . GLU A 1 111 ? -14.511 9.045 -7.931 1.00 89.69 111 GLU A CA 1
ATOM 872 C C . GLU A 1 111 ? -15.544 8.708 -6.857 1.00 89.69 111 GLU A C 1
ATOM 874 O O . GLU A 1 111 ? -16.426 7.894 -7.096 1.00 89.69 111 GLU A O 1
ATOM 879 N N . TRP A 1 112 ? -15.430 9.303 -5.671 1.00 93.56 112 TRP A N 1
ATOM 880 C CA . TRP A 1 112 ? -16.323 9.022 -4.554 1.00 93.56 112 TRP A CA 1
ATOM 881 C C . TRP A 1 112 ? -17.173 10.238 -4.247 1.00 93.56 112 TRP A C 1
ATOM 883 O O . TRP A 1 112 ? -16.663 11.355 -4.112 1.00 93.56 112 TRP A O 1
ATOM 893 N N . THR A 1 113 ? -18.463 10.002 -4.074 1.00 95.88 113 THR A N 1
ATOM 894 C CA . THR A 1 113 ? -19.427 10.994 -3.614 1.00 95.88 113 THR A CA 1
ATOM 895 C C . THR A 1 113 ? -19.860 10.676 -2.196 1.00 95.88 113 THR A C 1
ATOM 897 O O . THR A 1 113 ? -20.020 9.518 -1.835 1.00 95.88 113 THR A O 1
ATOM 900 N N . GLY A 1 114 ? -20.046 11.706 -1.383 1.00 96.69 114 GLY A N 1
ATOM 901 C CA . GLY A 1 114 ? -20.601 11.616 -0.042 1.00 96.69 114 GLY A CA 1
ATOM 902 C C . GLY A 1 114 ? -21.893 12.415 0.048 1.00 96.69 114 GLY A C 1
ATOM 903 O O . GLY A 1 114 ? -21.975 13.512 -0.498 1.00 96.69 114 GLY A O 1
ATOM 904 N N . ALA A 1 115 ? -22.879 11.907 0.770 1.00 96.94 115 ALA A N 1
ATOM 905 C CA . ALA A 1 115 ? -24.114 12.607 1.091 1.00 96.94 115 ALA A CA 1
ATOM 906 C C . ALA A 1 115 ? -24.370 12.521 2.597 1.00 96.94 115 ALA A C 1
ATOM 908 O O . ALA A 1 115 ? -24.131 11.481 3.212 1.00 96.94 115 ALA A O 1
ATOM 909 N N . VAL A 1 116 ? -24.844 13.618 3.185 1.00 96.25 116 VAL A N 1
ATOM 910 C CA . VAL A 1 116 ? -25.202 13.690 4.607 1.00 96.25 116 VAL A CA 1
ATOM 911 C C . VAL A 1 116 ? -26.705 13.917 4.714 1.00 96.25 116 VAL A C 1
ATOM 913 O O . VAL A 1 116 ? -27.212 14.910 4.198 1.00 96.25 116 VAL A O 1
ATOM 916 N N . ASN A 1 117 ? -27.407 13.005 5.385 1.00 95.44 117 ASN A N 1
ATOM 917 C CA . ASN A 1 117 ? -28.840 13.088 5.645 1.00 95.44 117 ASN A CA 1
ATOM 918 C C . ASN A 1 117 ? -29.116 12.750 7.118 1.00 95.44 117 ASN A C 1
ATOM 920 O O . ASN A 1 117 ? -29.088 11.584 7.512 1.00 95.44 117 ASN A O 1
ATOM 924 N N . GLY A 1 118 ? -29.343 13.777 7.942 1.00 94.50 118 GLY A N 1
ATOM 925 C CA . GLY A 1 118 ? -29.517 13.612 9.387 1.00 94.50 118 GLY A CA 1
ATOM 926 C C . GLY A 1 118 ? -28.281 13.001 10.057 1.00 94.50 118 GLY A C 1
ATOM 927 O O . GLY A 1 118 ? -27.181 13.540 9.949 1.00 94.50 118 GLY A O 1
ATOM 928 N N . ASP A 1 119 ? -28.470 11.871 10.741 1.00 95.75 119 ASP A N 1
ATOM 929 C CA . ASP A 1 119 ? -27.413 11.091 11.404 1.00 95.75 119 ASP A CA 1
ATOM 930 C C . ASP A 1 119 ? -26.682 10.117 10.463 1.00 95.75 119 ASP A C 1
ATOM 932 O O . ASP A 1 119 ? -25.776 9.395 10.896 1.00 95.75 119 ASP A O 1
ATOM 936 N N . THR A 1 120 ? -27.090 10.077 9.193 1.00 97.50 120 THR A N 1
ATOM 937 C CA . THR A 1 120 ? -26.620 9.111 8.209 1.00 97.50 120 THR A CA 1
ATOM 938 C C . THR A 1 120 ? -25.710 9.777 7.182 1.00 97.50 120 THR A C 1
ATOM 940 O O . THR A 1 120 ? -26.053 10.780 6.555 1.00 97.50 120 THR A O 1
ATOM 943 N N . ILE A 1 121 ? -24.531 9.194 6.987 1.00 98.00 121 ILE A N 1
ATOM 944 C CA . ILE A 1 121 ? -23.559 9.577 5.966 1.00 98.00 121 ILE A CA 1
ATOM 945 C C . ILE A 1 121 ? -23.433 8.409 4.997 1.00 98.00 121 ILE A C 1
ATOM 947 O O . ILE A 1 121 ? -23.098 7.301 5.405 1.00 98.00 121 ILE A O 1
ATOM 951 N N . THR A 1 122 ? -23.666 8.662 3.715 1.00 98.00 122 THR A N 1
ATOM 952 C CA . THR A 1 122 ? -23.498 7.667 2.648 1.00 98.00 122 THR A CA 1
ATOM 953 C C . THR A 1 122 ? -22.335 8.076 1.765 1.00 98.00 122 THR A C 1
ATOM 955 O O . THR A 1 122 ? -22.276 9.226 1.339 1.00 98.00 122 THR A O 1
ATOM 958 N N . ILE A 1 123 ? -21.410 7.158 1.500 1.00 97.00 123 ILE A N 1
ATOM 959 C CA . ILE A 1 123 ? -20.281 7.351 0.587 1.00 97.00 123 ILE A CA 1
ATOM 960 C C . ILE A 1 123 ? -20.385 6.309 -0.517 1.00 97.00 123 ILE A C 1
ATOM 962 O O . ILE A 1 123 ? -20.397 5.120 -0.224 1.00 97.00 123 ILE A O 1
ATOM 966 N N . SER A 1 124 ? -20.450 6.735 -1.771 1.00 96.00 124 SER A N 1
ATOM 967 C CA . SER A 1 124 ? -20.701 5.865 -2.918 1.00 96.00 124 SER A CA 1
ATOM 968 C C . SER A 1 124 ? -19.777 6.156 -4.095 1.00 96.00 124 SER A C 1
ATOM 970 O O . SER A 1 124 ? -19.160 7.223 -4.175 1.00 96.00 124 SER A O 1
ATOM 972 N N . ARG A 1 125 ? -19.692 5.188 -5.007 1.00 93.88 125 ARG A N 1
ATOM 973 C CA . ARG A 1 125 ? -19.002 5.273 -6.295 1.00 93.88 125 ARG A CA 1
ATOM 974 C C . ARG A 1 125 ? -19.917 4.758 -7.408 1.00 93.88 125 ARG A C 1
ATOM 976 O O . ARG A 1 125 ? -20.829 3.974 -7.159 1.00 93.88 125 ARG A O 1
ATOM 983 N N . GLU A 1 126 ? -19.673 5.217 -8.633 1.00 91.38 126 GLU A N 1
ATOM 984 C CA . GLU A 1 126 ? -20.489 4.908 -9.818 1.00 91.38 126 GLU A CA 1
ATOM 985 C C . GLU A 1 126 ? -20.580 3.407 -10.140 1.00 91.38 126 GLU A C 1
ATOM 987 O O . GLU A 1 126 ? -21.599 2.947 -10.644 1.00 91.38 126 GLU A O 1
ATOM 992 N N . ASP A 1 127 ? -19.563 2.620 -9.786 1.00 89.38 127 ASP A N 1
ATOM 993 C CA . ASP A 1 127 ? -19.527 1.171 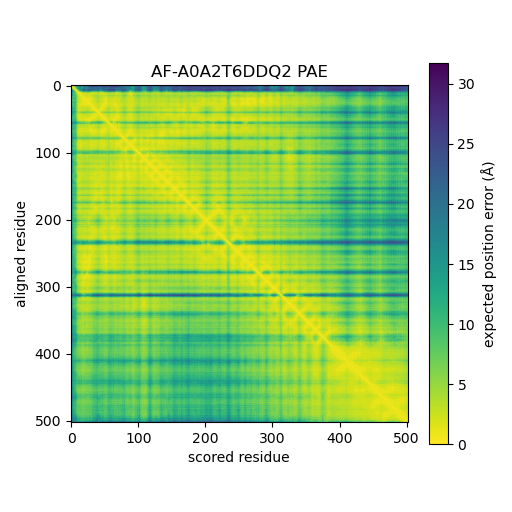-10.016 1.00 89.38 127 ASP A CA 1
ATOM 994 C C . ASP A 1 127 ? -20.366 0.347 -9.020 1.00 89.38 127 ASP A C 1
ATOM 996 O O . ASP A 1 127 ? -20.300 -0.876 -9.032 1.00 89.38 127 ASP A O 1
ATOM 1000 N N . GLY A 1 128 ? -21.153 0.996 -8.156 1.00 92.75 128 GLY A N 1
ATOM 1001 C CA . GLY A 1 128 ? -22.124 0.347 -7.268 1.00 92.75 128 GLY A CA 1
ATOM 1002 C C . GLY A 1 128 ? -21.687 0.231 -5.807 1.00 92.75 128 GLY A C 1
ATOM 1003 O O . GLY A 1 128 ? -22.547 0.024 -4.941 1.00 92.75 128 GLY A O 1
ATOM 1004 N N . TRP A 1 129 ? -20.397 0.443 -5.514 1.00 94.44 129 TRP A N 1
ATOM 1005 C CA . TRP 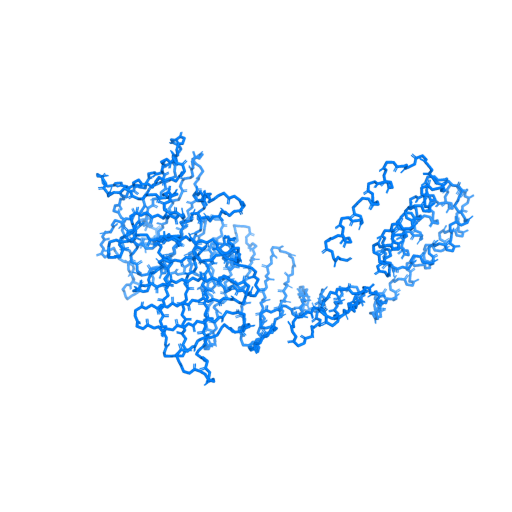A 1 129 ? -19.891 0.467 -4.141 1.00 94.44 129 TRP A CA 1
ATOM 1006 C C . TRP A 1 129 ? -20.553 1.576 -3.317 1.00 94.44 129 TRP A C 1
ATOM 1008 O O . TRP A 1 129 ? -20.606 2.734 -3.733 1.00 94.44 129 TRP A O 1
ATOM 1018 N N . GLU A 1 130 ? -21.010 1.237 -2.114 1.00 96.62 130 GLU A N 1
ATOM 1019 C CA . GLU A 1 130 ? -21.617 2.183 -1.177 1.00 96.62 130 GLU A CA 1
ATOM 1020 C C . GLU A 1 130 ? -21.315 1.792 0.269 1.00 96.62 130 GLU A C 1
ATOM 1022 O O . GLU A 1 130 ? -21.439 0.634 0.649 1.00 96.62 130 GLU A O 1
ATOM 1027 N N . VAL A 1 131 ? -20.943 2.761 1.097 1.00 97.12 131 VAL A N 1
ATOM 1028 C CA . VAL A 1 131 ? -20.734 2.598 2.535 1.00 97.12 131 VAL A CA 1
ATOM 1029 C C . VAL A 1 131 ? -21.647 3.566 3.261 1.00 97.12 131 VAL A C 1
ATOM 1031 O O . VAL A 1 131 ? -21.604 4.772 3.009 1.00 97.12 131 VAL A O 1
ATOM 1034 N N . GLN A 1 132 ? -22.446 3.052 4.186 1.00 98.19 132 GLN A N 1
ATOM 1035 C CA . GLN A 1 132 ? -23.303 3.864 5.036 1.00 98.19 132 GLN A CA 1
ATOM 1036 C C . GLN A 1 132 ? -22.783 3.867 6.467 1.00 98.19 132 GLN A C 1
ATOM 1038 O O . GLN A 1 132 ? -22.384 2.838 7.022 1.00 98.19 132 GLN A O 1
ATOM 1043 N N . TYR A 1 133 ? -22.826 5.050 7.063 1.00 98.19 133 TYR A N 1
ATOM 1044 C CA . TYR A 1 133 ? -22.499 5.296 8.452 1.00 98.19 133 TYR A CA 1
ATOM 1045 C C . TYR A 1 133 ? -23.710 5.923 9.127 1.00 98.19 133 TYR A C 1
ATOM 1047 O O . TYR A 1 133 ? -24.205 6.942 8.655 1.00 98.19 133 TYR A O 1
ATOM 1055 N N . LYS A 1 134 ? -24.151 5.358 10.246 1.00 97.81 134 LYS A N 1
ATOM 1056 C CA . LYS A 1 134 ? -25.244 5.879 11.066 1.00 97.81 134 LYS A CA 1
ATOM 1057 C C . LYS A 1 134 ? -24.707 6.255 12.439 1.00 97.81 134 LYS A C 1
ATOM 1059 O O . LYS A 1 134 ? -23.973 5.475 13.046 1.00 97.81 134 LYS A O 1
ATOM 1064 N N . ASN A 1 135 ? -25.033 7.453 12.921 1.00 96.44 135 ASN A N 1
ATOM 1065 C CA . ASN A 1 135 ? -24.447 8.020 14.144 1.00 96.44 135 ASN A CA 1
ATOM 1066 C C . ASN A 1 135 ? -22.908 7.998 14.115 1.00 96.44 135 ASN A C 1
ATOM 1068 O O . ASN A 1 135 ? -22.236 7.722 15.107 1.00 96.44 135 ASN A O 1
ATOM 1072 N N . GLY A 1 136 ? -22.352 8.236 12.925 1.00 96.19 136 GLY A N 1
ATOM 1073 C CA . GLY A 1 136 ? -20.917 8.267 12.676 1.00 96.19 136 GLY A CA 1
ATOM 1074 C C . GLY A 1 136 ? -20.203 6.914 12.689 1.00 96.19 136 GLY A C 1
ATOM 1075 O O . GLY A 1 136 ? -18.990 6.914 12.513 1.00 96.19 136 GLY A O 1
ATOM 1076 N N . LEU A 1 137 ? -20.896 5.781 12.850 1.00 97.38 137 LEU A N 1
ATOM 1077 C CA . LEU A 1 137 ? -20.330 4.425 12.798 1.00 97.38 137 LEU A CA 1
ATOM 1078 C C . LEU A 1 137 ? -20.848 3.665 11.581 1.00 97.38 137 LEU A C 1
ATOM 1080 O O . LEU A 1 137 ? -21.997 3.843 11.192 1.00 97.38 137 LEU A O 1
ATOM 1084 N N . ILE A 1 138 ? -20.030 2.785 11.004 1.00 97.56 138 ILE A N 1
ATOM 1085 C CA . ILE A 1 138 ? -20.460 1.948 9.880 1.00 97.56 138 ILE A CA 1
ATOM 1086 C C . ILE A 1 138 ? -21.699 1.117 10.249 1.00 97.56 138 ILE A C 1
ATOM 1088 O O . ILE A 1 138 ? -21.752 0.499 11.324 1.00 97.56 138 ILE A O 1
ATOM 1092 N N . SER A 1 139 ? -22.678 1.121 9.345 1.00 98.06 139 SER A N 1
ATOM 1093 C CA . SER A 1 139 ? -23.939 0.381 9.444 1.00 98.06 139 SER A CA 1
ATOM 1094 C C . SER A 1 139 ? -24.165 -0.558 8.258 1.00 98.06 139 SER A C 1
ATOM 1096 O O . SER A 1 139 ? -24.744 -1.629 8.445 1.00 98.06 139 SER A O 1
ATOM 1098 N N . GLN A 1 140 ? -23.697 -0.203 7.056 1.00 97.94 140 GLN A N 1
ATOM 1099 C CA . GLN A 1 140 ? -23.898 -1.010 5.850 1.00 97.94 140 GLN A CA 1
ATOM 1100 C C . GLN A 1 140 ? -22.773 -0.822 4.822 1.00 97.94 140 GLN A C 1
ATOM 1102 O O . GLN A 1 140 ? -22.194 0.258 4.710 1.00 97.94 140 GLN A O 1
ATOM 1107 N N . LEU A 1 141 ? -22.502 -1.873 4.050 1.00 97.06 141 LEU A N 1
ATOM 1108 C CA . LEU A 1 141 ? -21.634 -1.882 2.876 1.00 97.06 141 LEU A CA 1
ATOM 1109 C C . LEU A 1 141 ? -22.370 -2.583 1.730 1.00 97.06 141 LEU A C 1
ATOM 1111 O O . LEU A 1 141 ? -22.813 -3.719 1.897 1.00 97.06 141 LEU A O 1
ATOM 1115 N N . ARG A 1 142 ? -22.469 -1.925 0.576 1.00 96.31 142 ARG A N 1
ATOM 1116 C CA . ARG A 1 142 ? -22.887 -2.517 -0.694 1.00 96.31 142 ARG A CA 1
ATOM 1117 C C . ARG A 1 142 ? -21.681 -2.640 -1.619 1.00 96.31 142 ARG A C 1
ATOM 1119 O O . ARG A 1 142 ? -20.934 -1.673 -1.774 1.00 96.31 142 ARG A O 1
ATOM 1126 N N . THR A 1 143 ? -21.486 -3.812 -2.214 1.00 94.38 143 THR A N 1
ATOM 1127 C CA . THR A 1 143 ? -20.441 -4.042 -3.224 1.00 94.38 143 THR A CA 1
ATOM 1128 C C . THR A 1 143 ? -20.911 -3.624 -4.619 1.00 94.38 143 THR A C 1
ATOM 1130 O O . THR A 1 143 ? -22.103 -3.437 -4.858 1.00 94.38 143 THR A O 1
ATOM 1133 N N . ASP A 1 144 ? -19.981 -3.541 -5.565 1.00 91.88 144 ASP A N 1
ATOM 1134 C CA . ASP A 1 144 ? -20.259 -3.414 -7.007 1.00 91.88 144 ASP A CA 1
ATOM 1135 C C . ASP A 1 144 ? -21.187 -4.508 -7.567 1.00 91.88 144 ASP A C 1
ATOM 1137 O O . ASP A 1 144 ? -21.988 -4.271 -8.465 1.00 91.88 144 ASP A O 1
ATOM 1141 N N . THR A 1 145 ? -21.133 -5.705 -6.991 1.00 93.00 145 THR A N 1
ATOM 1142 C CA . THR A 1 145 ? -22.009 -6.841 -7.319 1.00 93.00 145 THR A CA 1
ATOM 1143 C C . THR A 1 145 ? -23.379 -6.794 -6.629 1.00 93.00 145 THR A C 1
ATOM 1145 O O . THR A 1 145 ? -24.152 -7.747 -6.727 1.00 93.00 145 THR A O 1
ATOM 1148 N N . GLY A 1 146 ? -23.697 -5.709 -5.912 1.00 94.88 146 GLY A N 1
ATOM 1149 C CA . GLY A 1 146 ? -24.983 -5.508 -5.237 1.00 94.88 146 GLY A CA 1
ATOM 1150 C C . GLY A 1 146 ? -25.158 -6.293 -3.934 1.00 94.88 146 GLY A C 1
ATOM 1151 O O . GLY A 1 146 ? -26.252 -6.306 -3.371 1.00 94.88 146 GLY A O 1
ATOM 1152 N N . ARG A 1 147 ? -24.102 -6.940 -3.427 1.00 95.12 147 ARG A N 1
ATOM 1153 C CA . ARG A 1 147 ? -24.136 -7.669 -2.151 1.00 95.12 147 ARG A CA 1
ATOM 1154 C C . ARG A 1 147 ? -24.211 -6.683 -0.997 1.00 95.12 147 ARG A C 1
ATOM 1156 O O . ARG A 1 147 ? -23.554 -5.649 -1.050 1.00 95.12 147 ARG A O 1
ATOM 1163 N N . ILE A 1 148 ? -24.983 -7.006 0.039 1.00 97.06 148 ILE A N 1
ATOM 1164 C CA . ILE A 1 148 ? -25.228 -6.112 1.177 1.00 97.06 148 ILE A CA 1
ATOM 1165 C C . ILE A 1 148 ? -24.739 -6.766 2.465 1.00 97.06 148 ILE A C 1
ATOM 1167 O O . ILE A 1 148 ? -25.246 -7.811 2.876 1.00 97.06 148 ILE A O 1
ATOM 1171 N N . ILE A 1 149 ? -23.805 -6.090 3.128 1.00 97.94 149 ILE A N 1
ATOM 1172 C CA . ILE A 1 149 ? -23.281 -6.453 4.442 1.00 97.94 149 ILE A CA 1
ATOM 1173 C C . ILE A 1 149 ? -23.775 -5.427 5.460 1.00 97.94 149 ILE A C 1
ATOM 1175 O O . ILE A 1 149 ? -23.696 -4.222 5.221 1.00 97.94 149 ILE A O 1
ATOM 1179 N N . THR A 1 150 ? -24.279 -5.891 6.600 1.00 98.31 150 THR A N 1
ATOM 1180 C CA . THR A 1 150 ? -24.866 -5.042 7.648 1.00 98.31 150 THR A CA 1
ATOM 1181 C C . THR A 1 150 ? -24.167 -5.233 8.985 1.00 98.31 150 THR A C 1
ATOM 1183 O O . THR A 1 150 ? -23.920 -6.369 9.391 1.00 98.31 150 THR A O 1
ATOM 1186 N N . TRP A 1 151 ? -23.921 -4.130 9.694 1.00 98.38 151 TRP A N 1
ATOM 1187 C CA . TRP A 1 151 ? -23.386 -4.102 11.055 1.00 98.38 151 TRP A CA 1
ATOM 1188 C C . TRP A 1 151 ? -24.528 -3.866 12.038 1.00 98.38 151 TRP A C 1
ATOM 1190 O O . TRP A 1 151 ? -25.052 -2.754 12.131 1.00 98.38 151 TRP A O 1
ATOM 1200 N N . ASN A 1 152 ? -24.898 -4.895 12.795 1.00 98.00 152 ASN A N 1
ATOM 1201 C CA . ASN A 1 152 ? -25.978 -4.798 13.769 1.00 98.00 152 ASN A CA 1
ATOM 1202 C C . ASN A 1 152 ? -25.436 -4.317 15.111 1.00 98.00 152 ASN A C 1
ATOM 1204 O O . ASN A 1 152 ? -24.563 -4.950 15.711 1.00 98.00 152 ASN A O 1
ATOM 1208 N N . ARG A 1 153 ? -25.960 -3.187 15.589 1.00 96.44 153 ARG A N 1
ATOM 1209 C CA . ARG A 1 153 ? -25.496 -2.533 16.814 1.00 96.44 153 ARG A CA 1
ATOM 1210 C C . ARG A 1 153 ? -26.628 -2.290 17.799 1.00 96.44 153 ARG A C 1
ATOM 1212 O O . ARG A 1 153 ? -27.743 -1.972 17.396 1.00 96.44 153 ARG A O 1
ATOM 1219 N N . SER A 1 154 ? -26.294 -2.346 19.085 1.00 92.69 154 SER A N 1
ATOM 1220 C CA . SER A 1 154 ? -27.084 -1.754 20.166 1.00 92.69 154 SER A CA 1
ATOM 1221 C C . SER A 1 154 ? -26.357 -0.498 20.648 1.00 92.69 154 SER A C 1
ATOM 1223 O O . SER A 1 154 ? -25.306 -0.573 21.287 1.00 92.69 154 SER A O 1
ATOM 1225 N N . GLY A 1 155 ? -26.844 0.677 20.239 1.00 90.06 155 GLY A N 1
ATOM 1226 C CA . GLY A 1 155 ? -26.098 1.927 20.393 1.00 90.06 155 GLY A CA 1
ATOM 1227 C C . GLY A 1 155 ? -24.773 1.891 19.619 1.00 90.06 155 GLY A C 1
ATOM 1228 O O . GLY A 1 155 ? -24.757 1.675 18.408 1.00 90.06 155 GLY A O 1
ATOM 1229 N N . ALA A 1 156 ? -23.652 2.091 20.314 1.00 91.12 156 ALA A N 1
ATOM 1230 C CA . ALA A 1 156 ? -22.312 2.030 19.720 1.00 91.12 156 ALA A CA 1
ATOM 1231 C C . ALA A 1 156 ? -21.734 0.599 19.640 1.00 91.12 156 ALA A C 1
ATOM 1233 O O . ALA A 1 156 ? -20.807 0.346 18.858 1.00 91.12 156 ALA A O 1
ATOM 1234 N N . GLN A 1 157 ? -22.298 -0.341 20.406 1.00 94.06 157 GLN A N 1
ATOM 1235 C CA . GLN A 1 157 ? -21.775 -1.695 20.542 1.00 94.06 157 GLN A CA 1
ATOM 1236 C C . GLN A 1 157 ? -22.241 -2.587 19.387 1.00 94.06 157 GLN A C 1
ATOM 1238 O O . GLN A 1 157 ? -23.435 -2.776 19.172 1.00 94.06 157 GLN A O 1
ATOM 1243 N N . LEU A 1 158 ? -21.285 -3.154 18.657 1.00 97.31 158 LEU A N 1
ATOM 1244 C CA . LEU A 1 158 ? -21.476 -4.146 17.609 1.00 97.31 158 LEU A CA 1
ATOM 1245 C C . LEU A 1 158 ? -21.815 -5.492 18.246 1.00 97.31 158 LEU A C 1
ATOM 1247 O O . LEU A 1 158 ? -21.066 -5.980 19.092 1.00 97.31 158 LEU A O 1
ATOM 1251 N N . ALA A 1 159 ? -22.926 -6.076 17.810 1.00 96.94 159 ALA A N 1
ATOM 1252 C CA . ALA A 1 159 ? -23.324 -7.429 18.173 1.00 96.94 159 ALA A CA 1
ATOM 1253 C C . ALA A 1 159 ? -22.848 -8.431 17.113 1.00 96.94 159 ALA A C 1
ATOM 1255 O O . ALA A 1 159 ? -22.183 -9.417 17.432 1.00 96.94 159 ALA A O 1
ATOM 1256 N N . ASP A 1 160 ? -23.154 -8.163 15.841 1.00 98.19 160 ASP A N 1
ATOM 1257 C CA . ASP A 1 160 ? -22.795 -9.044 14.735 1.00 98.19 160 ASP A CA 1
ATOM 1258 C C . ASP A 1 160 ? -22.694 -8.314 13.384 1.00 98.19 160 ASP A C 1
ATOM 1260 O O . ASP A 1 160 ? -23.152 -7.178 13.222 1.00 98.19 160 ASP A O 1
ATOM 1264 N N . ILE A 1 161 ? -22.058 -8.983 12.421 1.00 98.50 161 ILE A N 1
ATOM 1265 C CA . ILE A 1 161 ? -22.001 -8.599 11.008 1.00 98.50 161 ILE A CA 1
ATOM 1266 C C . ILE A 1 161 ? -22.673 -9.701 10.191 1.00 98.50 161 ILE A C 1
ATOM 1268 O O . ILE A 1 161 ? -22.393 -10.890 10.390 1.00 98.50 161 ILE A O 1
ATOM 1272 N N . ARG A 1 162 ? -23.552 -9.303 9.266 1.00 98.00 162 ARG A N 1
ATOM 1273 C CA . ARG A 1 162 ? -24.361 -10.228 8.464 1.00 98.00 162 ARG A CA 1
ATOM 1274 C C . ARG A 1 162 ? -24.319 -9.933 6.982 1.00 98.00 162 ARG A C 1
ATOM 1276 O O . ARG A 1 162 ? -24.192 -8.779 6.588 1.00 98.00 162 ARG A O 1
ATOM 1283 N N . GLU A 1 163 ? -24.558 -10.970 6.193 1.00 97.12 163 GLU A N 1
ATOM 1284 C CA . GLU A 1 163 ? -24.928 -10.872 4.783 1.00 97.12 163 GLU A CA 1
ATOM 1285 C C . GLU A 1 163 ? -26.182 -11.714 4.533 1.00 97.12 163 GLU A C 1
ATOM 1287 O O . GLU A 1 163 ? -26.256 -12.867 4.958 1.00 97.12 163 GLU A O 1
ATOM 1292 N N . ALA A 1 164 ? -27.187 -11.134 3.869 1.00 91.75 164 ALA A N 1
ATOM 1293 C CA . ALA A 1 164 ? -28.461 -11.803 3.573 1.00 91.75 164 ALA A CA 1
ATOM 1294 C C . ALA A 1 164 ? -29.109 -12.490 4.803 1.00 91.75 164 ALA A C 1
ATOM 1296 O O . ALA A 1 164 ? -29.715 -13.551 4.696 1.00 91.75 164 ALA A O 1
ATOM 1297 N N . GLY A 1 165 ? -28.955 -11.890 5.991 1.00 91.81 165 GLY A N 1
ATOM 1298 C CA . GLY A 1 165 ? -29.474 -12.408 7.264 1.00 91.81 165 GLY A CA 1
ATOM 1299 C C . GLY A 1 165 ? -28.568 -13.414 7.988 1.00 91.81 165 GLY A C 1
ATOM 1300 O O . GLY A 1 165 ? -28.735 -13.599 9.198 1.00 91.81 165 GLY A O 1
ATOM 1301 N N . ASN A 1 166 ? -27.573 -13.987 7.305 1.00 95.50 166 ASN A N 1
ATOM 1302 C CA . ASN A 1 166 ? -26.618 -14.935 7.878 1.00 95.50 166 ASN A CA 1
ATOM 1303 C C . ASN A 1 166 ? -25.533 -14.205 8.671 1.00 95.50 166 ASN A C 1
ATOM 1305 O O . ASN A 1 166 ? -24.944 -13.246 8.177 1.00 95.50 166 ASN A O 1
ATOM 1309 N N . VAL A 1 167 ? -25.259 -14.658 9.895 1.00 97.44 167 VAL A N 1
ATOM 1310 C CA . VAL A 1 167 ? -24.195 -14.102 10.743 1.00 97.44 167 VAL A CA 1
ATOM 1311 C C . VAL A 1 167 ? -22.848 -14.656 10.300 1.00 97.44 167 VAL A C 1
ATOM 1313 O O . VAL A 1 167 ? -22.641 -15.861 10.364 1.00 97.44 167 VAL A O 1
ATOM 1316 N N . VAL A 1 168 ? -21.939 -13.769 9.898 1.00 97.44 168 VAL A N 1
ATOM 1317 C CA . VAL A 1 168 ? -20.574 -14.125 9.463 1.00 97.44 168 VAL A CA 1
ATOM 1318 C C . VAL A 1 168 ? -19.554 -13.821 10.566 1.00 97.44 168 VAL A C 1
ATOM 1320 O O . VAL A 1 168 ? -18.566 -14.534 10.739 1.00 97.44 168 VAL A O 1
ATOM 1323 N N . LEU A 1 169 ? -19.825 -12.783 11.366 1.00 98.19 169 LEU A N 1
ATOM 1324 C CA . LEU A 1 169 ? -19.033 -12.415 12.537 1.00 98.19 169 LEU A CA 1
ATOM 1325 C C . LEU A 1 169 ? -19.949 -12.082 13.713 1.00 98.19 169 LEU A C 1
ATOM 1327 O O . LEU A 1 169 ? -20.911 -11.334 13.548 1.00 98.19 169 LEU A O 1
ATOM 1331 N N . ARG A 1 170 ? -19.628 -12.583 14.908 1.00 98.06 170 ARG A N 1
ATOM 1332 C CA . ARG A 1 170 ? -20.337 -12.276 16.159 1.00 98.06 170 ARG A CA 1
ATOM 1333 C C . ARG A 1 170 ? -19.361 -11.876 17.256 1.00 98.06 170 ARG A C 1
ATOM 1335 O O . ARG A 1 170 ? -18.342 -12.533 17.447 1.00 98.06 170 ARG A O 1
ATOM 1342 N N . LEU A 1 171 ? -19.713 -10.846 18.018 1.00 97.25 171 LEU A N 1
ATOM 1343 C CA . LEU A 1 171 ? -19.016 -10.476 19.244 1.00 97.25 171 LEU A CA 1
ATOM 1344 C C . LEU A 1 171 ? -19.830 -10.923 20.453 1.00 97.25 171 LEU A C 1
ATOM 1346 O O . LEU A 1 171 ? -20.999 -10.562 20.589 1.00 97.25 171 LEU A O 1
ATOM 1350 N N . GLN A 1 172 ? -19.206 -11.695 21.337 1.00 95.50 172 GLN A N 1
ATOM 1351 C CA . GLN A 1 172 ? -19.815 -12.044 22.615 1.00 95.50 172 GLN A CA 1
ATOM 1352 C C . GLN A 1 172 ? -19.695 -10.874 23.601 1.00 95.50 172 GLN A C 1
ATOM 1354 O O . GLN A 1 172 ? -18.781 -10.046 23.480 1.00 95.50 172 GLN A O 1
ATOM 1359 N N . PRO A 1 173 ? -20.591 -10.779 24.598 1.00 91.50 173 PRO A N 1
ATOM 1360 C CA . PRO A 1 173 ? -20.402 -9.873 25.721 1.00 91.50 173 PRO A CA 1
ATOM 1361 C C . PRO A 1 173 ? -19.052 -10.121 26.417 1.00 91.50 173 PRO A C 1
ATOM 1363 O O . PRO A 1 173 ? -18.570 -11.256 26.429 1.00 91.50 173 PRO A O 1
ATOM 1366 N N . PRO A 1 174 ? -18.431 -9.089 27.015 1.00 91.19 174 PRO A N 1
ATOM 1367 C CA . PRO A 1 174 ? -17.241 -9.286 27.832 1.00 91.19 174 PRO A CA 1
ATOM 1368 C C . PRO A 1 174 ? -17.491 -10.303 28.955 1.00 91.19 174 PRO A C 1
ATOM 1370 O O . PRO A 1 174 ? -18.509 -10.227 29.640 1.00 91.19 174 PRO A O 1
ATOM 1373 N N . ASN A 1 175 ? -16.542 -11.209 29.174 1.00 91.81 175 ASN A N 1
ATOM 1374 C CA . ASN A 1 175 ? -16.570 -12.203 30.242 1.00 91.81 175 ASN A CA 1
ATOM 1375 C C . ASN A 1 175 ? -15.202 -12.245 30.939 1.00 91.81 175 ASN A C 1
ATOM 1377 O O . ASN A 1 175 ? -14.185 -12.487 30.288 1.00 91.81 175 ASN A O 1
ATOM 1381 N N . ASN A 1 176 ? -15.169 -11.982 32.250 1.00 90.12 176 ASN A N 1
ATOM 1382 C CA . ASN A 1 176 ? -13.969 -12.067 33.096 1.00 90.12 176 ASN A CA 1
ATOM 1383 C C . ASN A 1 176 ? -12.703 -11.409 32.504 1.00 90.12 176 ASN A C 1
ATOM 1385 O O . ASN A 1 176 ? -11.632 -12.006 32.489 1.00 90.12 176 ASN A O 1
ATOM 1389 N N . GLY A 1 177 ? -12.815 -10.177 31.993 1.00 90.88 177 GLY A N 1
ATOM 1390 C CA . GLY A 1 177 ? -11.660 -9.464 31.425 1.00 90.88 177 GLY A CA 1
ATOM 1391 C C . GLY A 1 177 ? -11.220 -9.976 30.049 1.00 90.88 177 GLY A C 1
ATOM 1392 O O . GLY A 1 177 ? -10.097 -9.715 29.625 1.00 90.88 177 GLY A O 1
ATOM 1393 N N . SER A 1 178 ? -12.105 -10.677 29.339 1.00 95.44 178 SER A N 1
ATOM 1394 C CA . SER A 1 178 ? -11.910 -11.095 27.953 1.00 95.44 178 SER A CA 1
ATOM 1395 C C . SER A 1 178 ? -13.161 -10.854 27.105 1.00 95.44 178 SER A C 1
ATOM 1397 O O . SER A 1 178 ? -14.243 -10.587 27.634 1.00 95.44 178 SER A O 1
ATOM 1399 N N . ARG A 1 179 ? -13.021 -10.915 25.780 1.00 96.31 179 ARG A N 1
ATOM 1400 C CA . ARG A 1 179 ? -14.130 -10.865 24.823 1.00 96.31 179 ARG A CA 1
ATOM 1401 C C . ARG A 1 179 ? -13.871 -11.828 23.677 1.00 96.31 179 ARG A C 1
ATOM 1403 O O . ARG A 1 179 ? -12.790 -11.820 23.095 1.00 96.31 179 ARG A O 1
ATOM 1410 N N . GLU A 1 180 ? -14.883 -12.603 23.317 1.00 97.50 180 GLU A N 1
ATOM 1411 C CA . GLU A 1 180 ? -14.802 -13.524 22.187 1.00 97.50 180 GLU A CA 1
ATOM 1412 C C . GLU A 1 180 ? -15.321 -12.874 20.901 1.00 97.50 180 GLU A C 1
ATOM 1414 O O . GLU A 1 180 ? -16.360 -12.205 20.886 1.00 97.50 180 GLU A O 1
ATOM 1419 N N . CYS A 1 181 ? -14.595 -13.099 19.811 1.00 97.81 181 CYS A N 1
ATOM 1420 C CA . CYS A 1 181 ? -14.994 -12.792 18.447 1.00 97.81 181 CYS A CA 1
ATOM 1421 C C . CYS A 1 181 ? -15.081 -14.107 17.672 1.00 97.81 181 CYS A C 1
ATOM 1423 O O . CYS A 1 181 ? -14.078 -14.801 17.514 1.00 97.81 181 CYS A O 1
ATOM 1425 N N . VAL A 1 182 ? -16.277 -14.457 17.208 1.00 98.00 182 VAL A N 1
ATOM 1426 C CA . VAL A 1 182 ? -16.525 -15.672 16.429 1.00 98.00 182 VAL A CA 1
ATOM 1427 C C . VAL A 1 182 ? -16.631 -15.294 14.959 1.00 98.00 182 VAL A C 1
ATOM 1429 O O . VAL A 1 182 ? -17.467 -14.465 14.603 1.00 98.00 182 VAL A O 1
ATOM 1432 N N . ILE A 1 183 ? -15.794 -15.895 14.114 1.00 96.81 183 ILE A N 1
ATOM 1433 C CA . ILE A 1 183 ? -15.721 -15.633 12.671 1.00 96.81 183 ILE A CA 1
ATOM 1434 C C . ILE A 1 183 ? -15.739 -16.975 11.959 1.00 96.81 183 ILE A C 1
ATOM 1436 O O . ILE A 1 183 ? -14.804 -17.752 12.140 1.00 96.81 183 ILE A O 1
ATOM 1440 N N . ASN A 1 184 ? -16.762 -17.250 11.148 1.00 92.62 184 ASN A N 1
ATOM 1441 C CA . ASN A 1 184 ? -16.867 -18.514 10.404 1.00 92.62 184 ASN A CA 1
ATOM 1442 C C . ASN A 1 184 ? -16.578 -19.742 11.300 1.00 92.62 184 ASN A C 1
ATOM 1444 O O . ASN A 1 184 ? -15.687 -20.540 11.008 1.00 92.62 184 ASN A O 1
ATOM 1448 N N . ASP A 1 185 ? -17.261 -19.801 12.451 1.00 93.38 185 ASP A N 1
ATOM 1449 C CA . ASP A 1 185 ? -17.145 -20.825 13.507 1.00 93.38 185 ASP A CA 1
ATOM 1450 C C . ASP A 1 185 ? -15.790 -20.923 14.232 1.00 93.38 185 ASP A C 1
ATOM 1452 O O . ASP A 1 185 ? -15.585 -21.794 15.078 1.00 93.38 185 ASP A O 1
ATOM 1456 N N . LYS A 1 186 ? -14.864 -19.999 13.970 1.00 97.06 186 LYS A N 1
ATOM 1457 C CA . LYS A 1 186 ? -13.578 -19.901 14.668 1.00 97.06 186 LYS A CA 1
ATOM 1458 C C . LYS A 1 186 ? -13.644 -18.855 15.770 1.00 97.06 186 LYS A C 1
ATOM 1460 O O . LYS A 1 186 ? -14.056 -17.722 15.524 1.00 97.06 186 LYS A O 1
ATOM 1465 N N . VAL A 1 187 ? -13.206 -19.223 16.972 1.00 97.94 187 VAL A N 1
ATOM 1466 C CA . VAL A 1 187 ? -13.229 -18.346 18.149 1.00 97.94 187 VAL A CA 1
ATOM 1467 C C . VAL A 1 187 ? -11.867 -17.690 18.345 1.00 97.94 187 VAL A C 1
ATOM 1469 O O . VAL A 1 187 ? -10.853 -18.370 18.482 1.00 97.94 187 VAL A O 1
ATOM 1472 N N . PHE A 1 188 ? -11.861 -16.363 18.386 1.00 97.88 188 PHE A N 1
ATOM 1473 C CA . PHE A 1 188 ? -10.722 -15.538 18.770 1.00 97.88 188 PHE A CA 1
ATOM 1474 C C . PHE A 1 188 ? -11.025 -14.891 20.118 1.00 97.88 188 PHE A C 1
ATOM 1476 O O . PHE A 1 188 ? -12.108 -14.332 20.300 1.00 97.88 188 PHE A O 1
ATOM 1483 N N . VAL A 1 189 ? -10.079 -14.927 21.054 1.00 97.94 189 VAL A N 1
ATOM 1484 C CA . VAL A 1 189 ? -10.274 -14.361 22.398 1.00 97.94 189 VAL A CA 1
ATOM 1485 C C . VAL A 1 189 ? -9.365 -13.155 22.588 1.00 97.94 189 VAL A C 1
ATOM 1487 O O . VAL A 1 189 ? -8.145 -13.270 22.517 1.00 97.94 189 VAL A O 1
ATOM 1490 N N . MET A 1 190 ? -9.964 -11.997 22.845 1.00 97.94 190 MET A N 1
ATOM 1491 C CA . MET A 1 190 ? -9.273 -10.758 23.194 1.00 97.94 190 MET A CA 1
ATOM 1492 C C . MET A 1 190 ? -9.206 -10.639 24.715 1.00 97.94 190 MET A C 1
ATOM 1494 O O . MET A 1 190 ? -10.247 -10.529 25.360 1.00 97.94 190 MET A O 1
ATOM 1498 N N . GLY A 1 191 ? -8.006 -10.683 25.291 1.00 97.62 191 GLY A N 1
ATOM 1499 C CA . GLY A 1 191 ? -7.776 -10.459 26.721 1.00 97.62 191 GLY A CA 1
ATOM 1500 C C . GLY A 1 191 ? -7.408 -9.006 27.011 1.00 97.62 191 GLY A C 1
ATOM 1501 O O . GLY A 1 191 ? -6.758 -8.361 26.184 1.00 97.62 191 GLY A O 1
ATOM 1502 N N . TYR A 1 192 ? -7.801 -8.500 28.180 1.00 96.69 192 TYR A N 1
ATOM 1503 C CA . TYR A 1 192 ? -7.557 -7.115 28.584 1.00 96.69 192 TYR A CA 1
ATOM 1504 C C . TYR A 1 192 ? -6.817 -7.032 29.914 1.00 96.69 192 TYR A C 1
ATOM 1506 O O . TYR A 1 192 ? -7.138 -7.742 30.865 1.00 96.69 192 TYR A O 1
ATOM 1514 N N . GLU A 1 193 ? -5.875 -6.098 30.006 1.00 95.88 193 GLU A N 1
ATOM 1515 C CA . GLU A 1 193 ? -5.185 -5.751 31.251 1.00 95.88 193 GLU A CA 1
ATOM 1516 C C . GLU A 1 193 ? -5.094 -4.234 31.415 1.00 95.88 193 GLU A C 1
ATOM 1518 O O . GLU A 1 193 ? -5.334 -3.460 30.484 1.00 95.88 193 GLU A O 1
ATOM 1523 N N . LYS A 1 194 ? -4.761 -3.799 32.633 1.00 94.75 194 LYS A N 1
ATOM 1524 C CA . LYS A 1 194 ? -4.514 -2.390 32.934 1.00 94.75 194 LYS A CA 1
ATOM 1525 C C . LYS A 1 194 ? -3.147 -1.980 32.392 1.00 94.75 194 LYS A C 1
ATOM 1527 O O . LYS A 1 194 ? -2.134 -2.523 32.821 1.00 94.75 194 LYS A O 1
ATOM 1532 N N . ARG A 1 195 ? -3.111 -0.973 31.522 1.00 93.75 195 ARG A N 1
ATOM 1533 C CA . ARG A 1 195 ? -1.874 -0.338 31.052 1.00 93.75 195 ARG A CA 1
ATOM 1534 C C . ARG A 1 195 ? -1.646 1.017 31.724 1.00 93.75 195 ARG A C 1
ATOM 1536 O O . ARG A 1 195 ? -2.626 1.726 31.962 1.00 93.75 195 ARG A O 1
ATOM 1543 N N . PRO A 1 196 ? -0.392 1.416 31.991 1.00 95.06 196 PRO A N 1
ATOM 1544 C CA . PRO A 1 196 ? -0.092 2.758 32.472 1.00 95.06 196 PRO A CA 1
ATOM 1545 C C . PRO A 1 196 ? -0.356 3.804 31.381 1.00 95.06 196 PRO A C 1
ATOM 1547 O O . PRO A 1 196 ? 0.000 3.618 30.215 1.00 95.06 196 PRO A O 1
ATOM 1550 N N . LEU A 1 197 ? -0.948 4.930 31.769 1.00 93.62 197 LEU A N 1
ATOM 1551 C CA . LEU A 1 197 ? -1.061 6.121 30.935 1.00 93.62 197 LEU A CA 1
ATOM 1552 C C . LEU A 1 197 ? 0.097 7.053 31.238 1.00 93.62 197 LEU A C 1
ATOM 1554 O O . LEU A 1 197 ? 0.215 7.536 32.359 1.00 93.62 197 LEU A O 1
ATOM 1558 N N . VAL A 1 198 ? 0.935 7.311 30.240 1.00 94.69 198 VAL A N 1
ATOM 1559 C CA . VAL A 1 198 ? 2.025 8.275 30.375 1.00 94.69 198 VAL A CA 1
ATOM 1560 C C . VAL A 1 198 ? 1.625 9.588 29.725 1.00 94.69 198 VAL A C 1
ATOM 1562 O O . VAL A 1 198 ? 1.333 9.633 28.529 1.00 94.69 198 VAL A O 1
ATOM 1565 N N . GLU A 1 199 ? 1.676 10.659 30.505 1.00 93.56 199 GLU A N 1
ATOM 1566 C CA . GLU A 1 199 ? 1.455 12.029 30.054 1.00 93.56 199 GLU A CA 1
ATOM 1567 C C . GLU A 1 199 ? 2.705 12.867 30.291 1.00 93.56 199 GLU A C 1
ATOM 1569 O O . GLU A 1 199 ? 3.468 12.615 31.223 1.00 93.56 199 GLU A O 1
ATOM 1574 N N . SER A 1 200 ? 2.925 13.870 29.441 1.00 94.31 200 SER A N 1
ATOM 1575 C CA . SER A 1 200 ? 4.038 14.803 29.592 1.00 94.31 200 SER A CA 1
ATOM 1576 C C . SER A 1 200 ? 3.523 16.147 30.091 1.00 94.31 200 SER A C 1
ATOM 1578 O O . SER A 1 200 ? 2.786 16.833 29.384 1.00 94.31 200 SER A O 1
ATOM 1580 N N . ILE A 1 201 ? 3.919 16.528 31.305 1.00 92.81 201 ILE A N 1
ATOM 1581 C CA . ILE A 1 201 ? 3.566 17.807 31.926 1.00 92.81 201 ILE A CA 1
ATOM 1582 C C . ILE A 1 201 ? 4.856 18.587 32.169 1.00 92.81 201 ILE A C 1
ATOM 1584 O O . ILE A 1 201 ? 5.765 18.114 32.850 1.00 92.81 201 ILE A O 1
ATOM 1588 N N . ASN A 1 202 ? 4.955 19.788 31.590 1.00 92.31 202 ASN A N 1
ATOM 1589 C CA . ASN A 1 202 ? 6.138 20.655 31.689 1.00 92.31 202 ASN A CA 1
ATOM 1590 C C . ASN A 1 202 ? 7.454 19.939 31.314 1.00 92.31 202 ASN A C 1
ATOM 1592 O O . ASN A 1 202 ? 8.480 20.111 31.971 1.00 92.31 202 ASN A O 1
ATOM 1596 N N . GLY A 1 203 ? 7.412 19.093 30.279 1.00 89.69 203 GLY A N 1
ATOM 1597 C CA . GLY A 1 203 ? 8.572 18.341 29.788 1.00 89.69 203 GLY A CA 1
ATOM 1598 C C . GLY A 1 203 ? 8.979 17.139 30.647 1.00 89.69 203 GLY A C 1
ATOM 1599 O O . GLY A 1 203 ? 9.986 16.501 30.346 1.00 89.69 203 GLY A O 1
ATOM 1600 N N . LYS A 1 204 ? 8.218 16.805 31.697 1.00 92.38 204 LYS A N 1
ATOM 1601 C CA . LYS A 1 204 ? 8.415 15.600 32.510 1.00 92.38 204 LYS A CA 1
ATOM 1602 C C . LYS A 1 204 ? 7.287 14.613 32.255 1.00 92.38 204 LYS A C 1
ATOM 1604 O O . LYS A 1 204 ? 6.115 14.977 32.308 1.00 92.38 204 LYS A O 1
ATOM 1609 N N . ASN A 1 205 ? 7.648 13.363 32.001 1.00 95.44 205 ASN A N 1
ATOM 1610 C CA . ASN A 1 205 ? 6.675 12.287 31.886 1.00 95.44 205 ASN A CA 1
ATOM 1611 C C . ASN A 1 205 ? 6.226 11.840 33.281 1.00 95.44 205 ASN A C 1
ATOM 1613 O O . ASN A 1 205 ? 7.042 11.766 34.199 1.00 95.44 205 ASN A O 1
ATOM 1617 N N . LEU A 1 206 ? 4.943 11.530 33.429 1.00 95.00 206 LEU A N 1
ATOM 1618 C CA . LEU A 1 206 ? 4.346 10.974 34.640 1.00 95.00 206 LEU A CA 1
ATOM 1619 C C . LEU A 1 206 ? 3.277 9.943 34.281 1.00 95.00 206 LEU A C 1
ATOM 1621 O O . LEU A 1 206 ? 2.710 9.990 33.190 1.00 95.00 206 LEU A O 1
ATOM 1625 N N . ILE A 1 207 ? 3.003 9.021 35.204 1.00 95.88 207 ILE A N 1
ATOM 1626 C CA . ILE A 1 207 ? 1.902 8.065 35.063 1.00 95.88 207 ILE A CA 1
ATOM 1627 C C . ILE A 1 207 ? 0.632 8.734 35.596 1.00 95.88 207 ILE A C 1
ATOM 1629 O O . ILE A 1 207 ? 0.516 8.936 36.803 1.00 95.88 207 ILE A O 1
ATOM 1633 N N . SER A 1 208 ? -0.295 9.105 34.710 1.00 94.50 208 SER A N 1
ATOM 1634 C CA . SER A 1 208 ? -1.537 9.808 35.078 1.00 94.50 208 SER A CA 1
ATOM 1635 C C . SER A 1 208 ? -2.651 8.860 35.529 1.00 94.50 208 SER A C 1
ATOM 1637 O O . SER A 1 208 ? -3.595 9.279 36.195 1.00 94.50 208 SER A O 1
ATOM 1639 N N . GLY A 1 209 ? -2.536 7.569 35.211 1.00 95.25 209 GLY A N 1
ATOM 1640 C CA . GLY A 1 209 ? -3.512 6.560 35.597 1.00 95.25 209 GLY A CA 1
ATOM 1641 C C . GLY A 1 209 ? -3.272 5.214 34.929 1.00 95.25 209 GLY A C 1
ATOM 1642 O O . GLY A 1 209 ? -2.225 4.973 34.325 1.00 95.25 209 GLY A O 1
ATOM 1643 N N . PHE A 1 2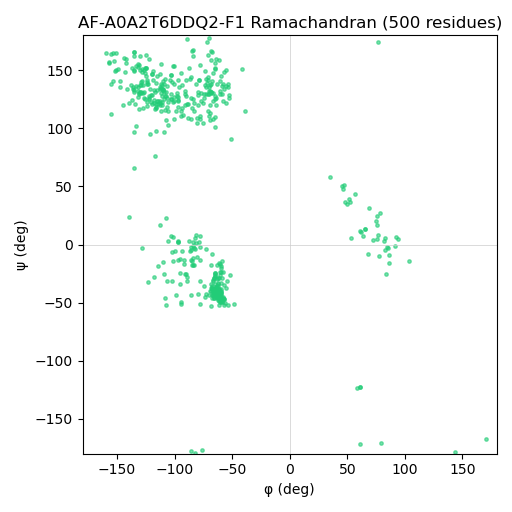10 ? -4.271 4.341 3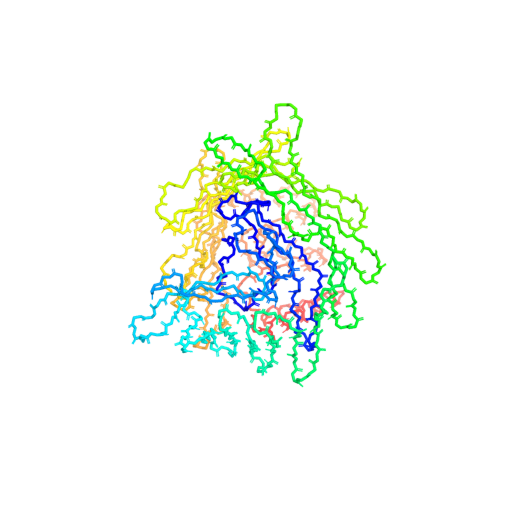5.042 1.00 95.19 210 PHE A N 1
ATOM 1644 C CA . PHE A 1 210 ? -4.295 3.041 34.386 1.00 95.19 210 PHE A CA 1
ATOM 1645 C C . PHE A 1 210 ? -5.634 2.828 33.688 1.00 95.19 210 PHE A C 1
ATOM 1647 O O . PHE A 1 210 ? -6.683 3.052 34.288 1.00 95.19 210 PHE A O 1
ATOM 1654 N N . GLU A 1 211 ? -5.597 2.332 32.457 1.00 93.69 211 GLU A N 1
ATOM 1655 C CA . GLU A 1 211 ? -6.790 2.028 31.661 1.00 93.69 211 GLU A CA 1
ATOM 1656 C C . GLU A 1 211 ? -6.736 0.601 31.127 1.00 93.69 211 GLU A C 1
ATOM 1658 O O . GLU A 1 211 ? -5.655 0.062 30.889 1.00 93.69 211 GLU A O 1
ATOM 1663 N N . ALA A 1 212 ? -7.903 -0.010 30.925 1.00 93.00 212 ALA A N 1
ATOM 1664 C CA . ALA A 1 212 ? -7.986 -1.307 30.271 1.00 93.00 212 ALA A CA 1
ATOM 1665 C C . ALA A 1 212 ? -7.605 -1.174 28.788 1.00 93.00 212 ALA A C 1
ATOM 1667 O O . ALA A 1 212 ? -8.102 -0.307 28.070 1.00 93.00 212 ALA A O 1
ATOM 1668 N N . ALA A 1 213 ? -6.726 -2.050 28.320 1.00 95.44 213 ALA A N 1
ATOM 1669 C CA . ALA A 1 213 ? -6.363 -2.162 26.916 1.00 95.44 213 ALA A CA 1
ATOM 1670 C C . ALA A 1 213 ? -6.166 -3.629 26.550 1.00 95.44 213 ALA A C 1
ATOM 1672 O O . ALA A 1 213 ? -5.946 -4.472 27.422 1.00 95.44 213 ALA A O 1
ATOM 1673 N N . LEU A 1 214 ? -6.253 -3.929 25.255 1.00 97.19 214 LEU A N 1
ATOM 1674 C CA . LEU A 1 214 ? -5.948 -5.254 24.740 1.00 97.19 214 LEU A CA 1
ATOM 1675 C C . LEU A 1 214 ? -4.530 -5.660 25.167 1.00 97.19 214 LEU A C 1
ATOM 1677 O O . LEU A 1 214 ? -3.567 -4.960 24.853 1.00 97.19 214 LEU A O 1
ATOM 1681 N N . SER A 1 215 ? -4.427 -6.782 25.874 1.00 97.50 215 SER A N 1
ATOM 1682 C CA . SER A 1 215 ? -3.179 -7.356 26.388 1.00 97.50 215 SER A CA 1
ATOM 1683 C C . SER A 1 215 ? -2.839 -8.692 25.741 1.00 97.50 215 SER A C 1
ATOM 1685 O O . SER A 1 215 ? -1.692 -9.133 25.781 1.00 97.50 215 SER A O 1
ATOM 1687 N N . SER A 1 216 ? -3.819 -9.357 25.125 1.00 97.94 216 SER A N 1
ATOM 1688 C CA . SER A 1 216 ? -3.571 -10.586 24.381 1.00 97.94 216 SER A CA 1
ATOM 1689 C C . SER A 1 216 ? -4.630 -10.890 23.334 1.00 97.94 216 SER A C 1
ATOM 1691 O O . SER A 1 216 ? -5.780 -10.465 23.445 1.00 97.94 216 SER A O 1
ATOM 1693 N N . LEU A 1 217 ? -4.222 -11.672 22.340 1.00 98.12 217 LEU A N 1
ATOM 1694 C CA . LEU A 1 217 ? -5.085 -12.279 21.340 1.00 98.12 217 LEU A CA 1
ATOM 1695 C C . LEU A 1 217 ? -4.797 -13.782 21.290 1.00 98.12 217 LEU A C 1
ATOM 1697 O O . LEU A 1 217 ? -3.687 -14.188 20.947 1.00 98.12 217 LEU A O 1
ATOM 1701 N N . THR A 1 218 ? -5.795 -14.597 21.621 1.00 98.06 218 THR A N 1
ATOM 1702 C CA . THR A 1 218 ? -5.734 -16.056 21.483 1.00 98.06 218 THR A CA 1
ATOM 1703 C C . THR A 1 218 ? -6.425 -16.476 20.191 1.00 98.06 218 THR A C 1
ATOM 1705 O O . THR A 1 218 ? -7.573 -16.101 19.936 1.00 98.06 218 THR A O 1
ATOM 1708 N N . TRP A 1 219 ? -5.709 -17.252 19.389 1.00 97.38 219 TRP A N 1
ATOM 1709 C CA . TRP A 1 219 ? -6.135 -17.800 18.111 1.00 97.38 219 TRP A CA 1
ATOM 1710 C C . TRP A 1 219 ? -6.930 -19.105 18.296 1.00 97.38 219 TRP A C 1
ATOM 1712 O O . TRP A 1 219 ? -6.820 -19.747 19.343 1.00 97.38 219 TRP A O 1
ATOM 1722 N N . PRO A 1 220 ? -7.691 -19.549 17.278 1.00 97.50 220 PRO A N 1
ATOM 1723 C CA . PRO A 1 220 ? -8.475 -20.786 17.354 1.00 97.50 220 PRO A CA 1
ATOM 1724 C C . PRO A 1 220 ? -7.644 -22.055 17.604 1.00 97.50 220 PRO A C 1
ATOM 1726 O O . PRO A 1 220 ? -8.170 -23.043 18.104 1.00 97.50 220 PRO A O 1
ATOM 1729 N N . ASP A 1 221 ? -6.356 -22.039 17.251 1.00 96.81 221 ASP A N 1
ATOM 1730 C CA . ASP A 1 221 ? -5.406 -23.133 17.489 1.00 96.81 221 ASP A CA 1
ATOM 1731 C C . ASP A 1 221 ? -4.781 -23.102 18.899 1.00 96.81 221 ASP A C 1
ATOM 1733 O O . ASP A 1 221 ? -3.934 -23.933 19.220 1.00 96.81 221 ASP A O 1
ATOM 1737 N N . GLY A 1 222 ? -5.183 -22.145 19.743 1.00 97.25 222 GLY A N 1
ATOM 1738 C CA . GLY A 1 222 ? -4.621 -21.914 21.074 1.00 97.25 222 GLY A CA 1
ATOM 1739 C C . GLY A 1 222 ? -3.340 -21.074 21.080 1.00 97.25 222 GLY A C 1
ATOM 1740 O O . GLY A 1 222 ? -2.864 -20.713 22.158 1.00 97.25 222 GLY A O 1
ATOM 1741 N N . GLY A 1 223 ? -2.792 -20.719 19.912 1.00 97.19 223 GLY A N 1
ATOM 1742 C CA . GLY A 1 223 ? -1.669 -19.795 19.799 1.00 97.19 223 GLY A CA 1
ATOM 1743 C C . GLY A 1 223 ? -2.019 -18.430 20.390 1.00 97.19 223 GLY A C 1
ATOM 1744 O O . GLY A 1 223 ? -3.160 -17.977 20.299 1.00 97.19 223 GLY A O 1
ATOM 1745 N N . LYS A 1 224 ? -1.048 -17.753 21.007 1.00 97.44 224 LYS A N 1
ATOM 1746 C CA . LYS A 1 224 ? -1.293 -16.498 21.729 1.00 97.44 224 LYS A CA 1
ATOM 1747 C C . LYS A 1 224 ? -0.302 -15.416 21.325 1.00 97.44 224 LYS A C 1
ATOM 1749 O O . LYS A 1 224 ? 0.900 -15.640 21.378 1.00 97.44 224 LYS A O 1
ATOM 1754 N N . GLU A 1 225 ? -0.812 -14.242 20.976 1.00 98.12 225 GLU A N 1
ATOM 1755 C CA . GLU A 1 225 ? -0.033 -13.006 20.859 1.00 98.12 225 GLU A CA 1
ATOM 1756 C C . GLU A 1 225 ? -0.242 -12.164 22.125 1.00 98.12 225 GLU A C 1
ATOM 1758 O O . GLU A 1 225 ? -1.359 -12.085 22.647 1.00 98.12 225 GLU A O 1
ATOM 1763 N N . LEU A 1 226 ? 0.830 -11.567 22.648 1.00 98.38 226 LEU A N 1
ATOM 1764 C CA . LEU A 1 226 ? 0.819 -10.754 23.869 1.00 98.38 226 LEU A CA 1
ATOM 1765 C C . LEU A 1 226 ? 1.197 -9.308 23.559 1.00 98.38 226 LEU A C 1
ATOM 1767 O O . LEU A 1 226 ? 2.147 -9.061 22.817 1.00 98.38 226 LEU A O 1
ATOM 1771 N N . TYR A 1 227 ? 0.499 -8.371 24.197 1.00 97.94 227 TYR A N 1
ATOM 1772 C CA . TYR A 1 227 ? 0.715 -6.930 24.112 1.00 97.94 227 TYR A CA 1
ATOM 1773 C C . TYR A 1 227 ? 0.997 -6.380 25.514 1.00 97.94 227 TYR A C 1
ATOM 1775 O O . TYR A 1 227 ? 0.083 -6.090 26.285 1.00 97.94 227 TYR A O 1
ATOM 1783 N N . SER A 1 228 ? 2.273 -6.244 25.861 1.00 97.25 228 SER A N 1
ATOM 1784 C CA . SER A 1 228 ? 2.703 -5.757 27.172 1.00 97.25 228 SER A CA 1
ATOM 1785 C C . SER A 1 228 ? 3.024 -4.268 27.102 1.00 97.25 228 SER A C 1
ATOM 1787 O O . SER A 1 228 ? 3.914 -3.846 26.364 1.00 97.25 228 SER A O 1
ATOM 1789 N N . PHE A 1 229 ? 2.291 -3.463 27.869 1.00 96.31 229 PHE A N 1
ATOM 1790 C CA . PHE A 1 229 ? 2.539 -2.029 27.988 1.00 96.31 229 PHE A CA 1
ATOM 1791 C C . PHE A 1 229 ? 3.483 -1.756 29.149 1.00 96.31 229 PHE A C 1
ATOM 1793 O O . PHE A 1 229 ? 3.177 -2.060 30.300 1.00 96.31 229 PHE A O 1
ATOM 1800 N N . GLU A 1 230 ? 4.619 -1.148 28.838 1.00 94.56 230 GLU A N 1
ATOM 1801 C CA . GLU A 1 230 ? 5.701 -0.908 29.783 1.00 94.56 230 GLU A CA 1
ATOM 1802 C C . GLU A 1 230 ? 6.057 0.582 29.810 1.00 94.56 230 GLU A C 1
ATOM 1804 O O . GLU A 1 230 ? 5.719 1.354 28.908 1.00 94.56 230 GLU A O 1
ATOM 1809 N N . VAL A 1 231 ? 6.761 0.996 30.860 1.00 93.50 231 VAL A N 1
ATOM 1810 C CA . VAL A 1 231 ? 7.394 2.314 30.939 1.00 93.50 231 VAL A CA 1
ATOM 1811 C C . VAL A 1 231 ? 8.871 2.117 31.217 1.00 93.50 231 VAL A C 1
ATOM 1813 O O . VAL A 1 231 ? 9.245 1.266 32.024 1.00 93.50 231 VAL A O 1
ATOM 1816 N N . GLN A 1 232 ? 9.730 2.888 30.557 1.00 86.38 232 GLN A N 1
ATOM 1817 C CA . GLN A 1 232 ? 11.162 2.805 30.818 1.00 86.38 232 GLN A CA 1
ATOM 1818 C C . GLN A 1 232 ? 11.465 3.305 32.238 1.00 86.38 232 GLN A C 1
ATOM 1820 O O . GLN A 1 232 ? 11.397 4.507 32.515 1.00 86.38 232 GLN A O 1
ATOM 1825 N N . THR A 1 233 ? 11.811 2.369 33.123 1.00 79.06 233 THR A N 1
ATOM 1826 C CA . THR A 1 233 ? 12.130 2.625 34.536 1.00 79.06 233 THR A CA 1
ATOM 1827 C C . THR A 1 233 ? 13.627 2.623 34.847 1.00 79.06 233 THR A C 1
ATOM 1829 O O . THR A 1 233 ? 14.021 2.943 35.968 1.00 79.06 233 THR A O 1
ATOM 1832 N N . THR A 1 234 ? 14.479 2.279 33.879 1.00 74.44 234 THR A N 1
ATOM 1833 C CA . THR A 1 234 ? 15.930 2.224 34.079 1.00 74.44 234 THR A CA 1
ATOM 1834 C C . THR A 1 234 ? 16.562 3.620 34.024 1.00 74.44 234 THR A C 1
ATOM 1836 O O . THR A 1 234 ? 16.141 4.440 33.207 1.00 74.44 234 THR A O 1
ATOM 1839 N N . PRO A 1 235 ? 17.567 3.920 34.872 1.00 60.03 235 PRO A N 1
ATOM 1840 C CA . PRO A 1 235 ? 18.244 5.214 34.867 1.00 60.03 235 PRO A CA 1
ATOM 1841 C C . PRO A 1 235 ? 18.877 5.575 33.504 1.00 60.03 235 PRO A C 1
ATOM 1843 O O . PRO A 1 235 ? 19.531 4.720 32.906 1.00 60.03 235 PRO A O 1
ATOM 1846 N N . PRO A 1 236 ? 18.756 6.837 33.038 1.00 74.69 236 PRO A N 1
ATOM 1847 C CA . PRO A 1 236 ? 17.959 7.905 33.641 1.00 74.69 236 PRO A CA 1
ATOM 1848 C C . PRO A 1 236 ? 16.455 7.626 33.491 1.00 74.69 236 PRO A C 1
ATOM 1850 O O . PRO A 1 236 ? 15.984 7.304 32.405 1.00 74.69 236 PRO A O 1
ATOM 1853 N N . LEU A 1 237 ? 15.701 7.763 34.588 1.00 80.31 237 LEU A N 1
ATOM 1854 C CA . LEU A 1 237 ? 14.262 7.494 34.621 1.00 80.31 237 LEU A CA 1
ATOM 1855 C C . LEU A 1 237 ? 13.524 8.488 33.712 1.00 80.31 237 LEU A C 1
ATOM 1857 O O . LEU A 1 237 ? 13.308 9.638 34.090 1.00 80.31 237 LEU A O 1
ATOM 1861 N N . THR A 1 238 ? 13.143 8.049 32.513 1.00 86.75 238 THR A N 1
ATOM 1862 C CA . THR A 1 238 ? 12.428 8.885 31.531 1.00 86.75 238 THR A CA 1
ATOM 1863 C C . THR A 1 238 ? 10.927 8.614 31.485 1.00 86.75 238 THR A C 1
ATOM 1865 O O . THR A 1 238 ? 10.196 9.405 30.887 1.00 86.75 238 THR A O 1
ATOM 1868 N N . LEU A 1 239 ? 10.461 7.503 32.079 1.00 92.69 239 LEU A N 1
ATOM 1869 C CA . LEU A 1 239 ? 9.080 7.013 31.971 1.00 92.69 239 LEU A CA 1
ATOM 1870 C C . LEU A 1 239 ? 8.588 6.987 30.516 1.00 92.69 239 LEU A C 1
ATOM 1872 O O . LEU A 1 239 ? 7.437 7.294 30.230 1.00 92.69 239 LEU A O 1
ATOM 1876 N N . THR A 1 240 ? 9.477 6.657 29.577 1.00 95.25 240 THR A N 1
ATOM 1877 C CA . THR A 1 240 ? 9.127 6.585 28.156 1.00 95.25 240 THR A CA 1
ATOM 1878 C C . THR A 1 240 ? 8.142 5.434 27.941 1.00 95.25 240 THR A C 1
ATOM 1880 O O . THR A 1 240 ? 8.470 4.307 28.326 1.00 95.25 240 THR A O 1
ATOM 1883 N N . PRO A 1 241 ? 6.952 5.679 27.362 1.00 96.69 241 PRO A N 1
ATOM 1884 C CA . PRO A 1 241 ? 5.983 4.624 27.122 1.00 96.69 241 PRO A CA 1
ATOM 1885 C C . PRO A 1 241 ? 6.497 3.645 26.064 1.00 96.69 241 PRO A C 1
ATOM 1887 O O . PRO A 1 241 ? 7.115 4.038 25.067 1.00 96.69 241 PRO A O 1
ATOM 1890 N N . ALA A 1 242 ? 6.224 2.366 26.298 1.00 96.94 242 ALA A N 1
ATOM 1891 C CA . ALA A 1 242 ? 6.630 1.271 25.443 1.00 96.94 242 ALA A CA 1
ATOM 1892 C C . ALA A 1 242 ? 5.499 0.251 25.259 1.00 96.94 242 ALA A C 1
ATOM 1894 O O . ALA A 1 242 ? 4.654 0.060 26.135 1.00 96.94 242 ALA A O 1
ATOM 1895 N N . ILE A 1 243 ? 5.509 -0.428 24.115 1.00 97.44 243 ILE A N 1
ATOM 1896 C CA . ILE A 1 243 ? 4.718 -1.635 23.876 1.00 97.44 243 ILE A CA 1
ATOM 1897 C C . ILE A 1 243 ? 5.666 -2.734 23.414 1.00 97.44 243 ILE A C 1
ATOM 1899 O O . ILE A 1 243 ? 6.413 -2.560 22.448 1.00 97.44 243 ILE A O 1
ATOM 1903 N N . LYS A 1 244 ? 5.634 -3.858 24.122 1.00 97.81 244 LYS A N 1
ATOM 1904 C CA . LYS A 1 244 ? 6.305 -5.093 23.747 1.00 97.81 244 LYS A CA 1
ATOM 1905 C C . LYS A 1 244 ? 5.267 -6.056 23.194 1.00 97.81 244 LYS A C 1
ATOM 1907 O O . LYS A 1 244 ? 4.269 -6.345 23.851 1.00 97.81 244 LYS A O 1
ATOM 1912 N N . ILE A 1 245 ? 5.505 -6.540 21.985 1.00 97.94 245 ILE A N 1
ATOM 1913 C CA . ILE A 1 245 ? 4.644 -7.505 21.310 1.00 97.94 245 ILE A CA 1
ATOM 1914 C C . ILE A 1 245 ? 5.382 -8.830 21.268 1.00 97.94 245 ILE A C 1
ATOM 1916 O O . ILE A 1 245 ? 6.515 -8.875 20.799 1.00 97.94 245 ILE A O 1
ATOM 1920 N N . THR A 1 246 ? 4.756 -9.889 21.771 1.00 98.25 246 THR A N 1
ATOM 1921 C CA . THR A 1 246 ? 5.269 -11.260 21.652 1.00 98.25 246 THR A CA 1
ATOM 1922 C C . THR A 1 246 ? 4.336 -12.026 20.735 1.00 98.25 246 THR A C 1
ATOM 1924 O O . THR A 1 246 ? 3.164 -12.182 21.072 1.00 98.25 246 THR A O 1
ATOM 1927 N N . ASP A 1 247 ? 4.828 -12.450 19.574 1.00 96.56 247 ASP A N 1
ATOM 1928 C CA . ASP A 1 247 ? 4.029 -13.197 18.607 1.00 96.56 247 ASP A CA 1
ATOM 1929 C C . ASP A 1 247 ? 3.743 -14.632 19.080 1.00 96.56 247 ASP A C 1
ATOM 1931 O O . ASP A 1 247 ? 4.274 -15.105 20.089 1.00 96.56 247 ASP A O 1
ATOM 1935 N N . LYS A 1 248 ? 2.914 -15.354 18.319 1.00 94.31 248 LYS A N 1
ATOM 1936 C CA . LYS A 1 248 ? 2.534 -16.742 18.628 1.00 94.31 248 LYS A CA 1
ATOM 1937 C C . LYS A 1 248 ? 3.703 -17.733 18.692 1.00 94.31 248 LYS A C 1
ATOM 1939 O O . LYS A 1 248 ? 3.543 -18.814 19.247 1.00 94.31 248 LYS A O 1
ATOM 1944 N N . ASN A 1 249 ? 4.851 -17.386 18.110 1.00 95.50 249 ASN A N 1
ATOM 1945 C CA . ASN A 1 249 ? 6.064 -18.201 18.108 1.00 95.50 249 ASN A CA 1
ATOM 1946 C C . ASN A 1 249 ? 7.046 -17.773 19.215 1.00 95.50 249 ASN A C 1
ATOM 1948 O O . ASN A 1 249 ? 8.143 -18.322 19.306 1.00 95.50 249 ASN A O 1
ATOM 1952 N N . GLY A 1 250 ? 6.680 -16.787 20.040 1.00 96.19 250 GLY A N 1
ATOM 1953 C CA . GLY A 1 250 ? 7.527 -16.232 21.091 1.00 96.19 250 GLY A CA 1
ATOM 1954 C C . GLY A 1 250 ? 8.525 -15.176 20.609 1.00 96.19 250 GLY A C 1
ATOM 1955 O O . GLY A 1 250 ? 9.342 -14.718 21.409 1.00 96.19 250 GLY A O 1
ATOM 1956 N N . ALA A 1 251 ? 8.488 -14.764 19.337 1.00 97.25 251 ALA A N 1
ATOM 1957 C CA . ALA A 1 251 ? 9.342 -13.688 18.848 1.00 97.25 251 ALA A CA 1
ATOM 1958 C C . ALA A 1 251 ? 8.856 -12.342 19.394 1.00 97.25 251 ALA A C 1
ATOM 1960 O O . ALA A 1 251 ? 7.660 -12.052 19.397 1.00 97.25 251 ALA A O 1
ATOM 1961 N N . THR A 1 252 ? 9.792 -11.509 19.856 1.00 97.50 252 THR A N 1
ATOM 1962 C CA . THR A 1 252 ? 9.464 -10.243 20.518 1.00 97.50 252 THR A CA 1
ATOM 1963 C C . THR A 1 252 ? 9.882 -9.027 19.706 1.00 97.50 252 THR A C 1
ATOM 1965 O O . THR A 1 252 ? 11.022 -8.937 19.250 1.00 97.50 252 THR A O 1
ATOM 1968 N N . GLU A 1 253 ? 8.992 -8.046 19.633 1.00 97.19 253 GLU A N 1
ATOM 1969 C CA . GLU A 1 253 ? 9.235 -6.701 19.115 1.00 97.19 253 GLU A CA 1
ATOM 1970 C C . GLU A 1 253 ? 8.963 -5.682 20.224 1.00 97.19 253 GLU A C 1
ATOM 1972 O O . GLU A 1 253 ? 8.083 -5.892 21.059 1.00 97.19 253 GLU A O 1
ATOM 1977 N N . GLN A 1 254 ? 9.696 -4.571 20.247 1.00 97.12 254 GLN A N 1
ATOM 1978 C CA . GLN A 1 254 ? 9.479 -3.513 21.229 1.00 97.12 254 GLN A CA 1
ATOM 1979 C C . GLN A 1 254 ? 9.503 -2.154 20.550 1.00 97.12 254 GLN A C 1
ATOM 1981 O O . GLN A 1 254 ? 10.419 -1.838 19.795 1.00 97.12 254 GLN A O 1
ATOM 1986 N N . TYR A 1 255 ? 8.508 -1.336 20.873 1.00 98.06 255 TYR A N 1
ATOM 1987 C CA . TYR A 1 255 ? 8.366 0.007 20.339 1.00 98.06 255 TYR A CA 1
ATOM 1988 C C . TYR A 1 255 ? 8.285 1.012 21.474 1.00 98.06 255 TYR A C 1
ATOM 1990 O O . TYR A 1 255 ? 7.625 0.757 22.480 1.00 98.06 255 TYR A O 1
ATOM 1998 N N . THR A 1 256 ? 8.913 2.168 21.294 1.00 97.69 256 THR A N 1
ATOM 1999 C CA . THR A 1 256 ? 8.843 3.294 22.230 1.00 97.69 256 THR A CA 1
ATOM 2000 C C . THR A 1 256 ? 8.417 4.558 21.503 1.00 97.69 256 THR A C 1
ATOM 2002 O O . THR A 1 256 ? 8.682 4.725 20.308 1.00 97.69 256 THR A O 1
ATOM 2005 N N . TRP A 1 257 ? 7.741 5.462 22.207 1.00 97.56 257 TRP A N 1
ATOM 2006 C CA . TRP A 1 257 ? 7.295 6.735 21.641 1.00 97.56 257 TRP A CA 1
ATOM 2007 C C . TRP A 1 257 ? 7.368 7.871 22.660 1.00 97.56 257 TRP A C 1
ATOM 2009 O O . TRP A 1 257 ? 7.432 7.662 23.866 1.00 97.56 257 TRP A O 1
ATOM 2019 N N . ASN A 1 258 ? 7.384 9.102 22.167 1.00 96.44 258 ASN A N 1
ATOM 2020 C CA . ASN A 1 258 ? 7.384 10.302 22.985 1.00 96.44 258 ASN A CA 1
ATOM 2021 C C . ASN A 1 258 ? 5.966 10.561 23.517 1.00 96.44 258 ASN A C 1
ATOM 2023 O O . ASN A 1 258 ? 5.038 10.707 22.727 1.00 96.44 258 ASN A O 1
ATOM 2027 N N . ALA A 1 259 ? 5.785 10.655 24.836 1.00 95.00 259 ALA A N 1
ATOM 2028 C CA . ALA A 1 259 ? 4.461 10.849 25.437 1.00 95.00 259 ALA A CA 1
ATOM 2029 C C . ALA A 1 259 ? 3.811 12.209 25.098 1.00 95.00 259 ALA A C 1
ATOM 2031 O O . ALA A 1 259 ? 2.588 12.302 25.040 1.00 95.00 259 ALA A O 1
ATOM 2032 N N . ALA A 1 260 ? 4.607 13.257 24.849 1.00 94.25 260 ALA A N 1
ATOM 2033 C CA . ALA A 1 260 ? 4.105 14.591 24.517 1.00 94.25 260 ALA A CA 1
ATOM 2034 C C . ALA A 1 260 ? 3.650 14.682 23.054 1.00 94.25 260 ALA A C 1
ATOM 2036 O O . ALA A 1 260 ? 2.539 15.117 22.760 1.00 94.25 260 ALA A O 1
ATOM 2037 N N . THR A 1 261 ? 4.512 14.267 22.122 1.00 95.12 261 THR A N 1
ATOM 2038 C CA . THR A 1 261 ? 4.252 14.408 20.678 1.00 95.12 261 THR A CA 1
ATOM 2039 C C . THR A 1 261 ? 3.561 13.189 20.070 1.00 95.12 261 THR A C 1
ATOM 2041 O O . THR A 1 261 ? 3.074 13.255 18.939 1.00 95.12 261 THR A O 1
ATOM 2044 N N . GLN A 1 262 ? 3.524 12.072 20.803 1.00 96.69 262 GLN A N 1
ATOM 2045 C CA . GLN A 1 262 ? 3.128 10.739 20.336 1.00 96.69 262 GLN A CA 1
ATOM 2046 C C . GLN A 1 262 ? 4.015 10.187 19.208 1.00 96.69 262 GLN A C 1
ATOM 2048 O O . GLN A 1 262 ? 3.676 9.180 18.584 1.00 96.69 262 GLN A O 1
ATOM 2053 N N . SER A 1 263 ? 5.154 10.821 18.931 1.00 97.69 263 SER A N 1
ATOM 2054 C CA . SER A 1 263 ? 6.084 10.408 17.879 1.00 97.69 263 SER A CA 1
ATOM 2055 C C . SER A 1 263 ? 6.818 9.125 18.251 1.00 97.69 263 SER A C 1
ATOM 2057 O O . SER A 1 263 ? 7.256 8.994 19.391 1.00 97.69 263 SER A O 1
ATOM 2059 N N . ILE A 1 264 ? 6.999 8.200 17.306 1.00 98.38 264 ILE A N 1
ATOM 2060 C CA . ILE A 1 264 ? 7.842 7.020 17.530 1.00 98.38 264 ILE A CA 1
ATOM 2061 C C . ILE A 1 264 ? 9.284 7.454 17.846 1.00 98.38 264 ILE A C 1
ATOM 2063 O O . ILE A 1 264 ? 9.793 8.408 17.262 1.00 98.38 264 ILE A O 1
ATOM 2067 N N . ILE A 1 265 ? 9.925 6.755 18.783 1.00 98.00 265 ILE A N 1
ATOM 2068 C CA . ILE A 1 265 ? 11.336 6.934 19.150 1.00 98.00 265 ILE A CA 1
ATOM 2069 C C . ILE A 1 265 ? 12.155 5.746 18.646 1.00 98.00 265 ILE A C 1
ATOM 2071 O O . ILE A 1 265 ? 13.225 5.937 18.072 1.00 98.00 265 ILE A O 1
ATOM 2075 N N . SER A 1 266 ? 11.671 4.519 18.850 1.00 97.50 266 SER A N 1
ATOM 2076 C CA . SER A 1 266 ? 12.371 3.298 18.446 1.00 97.50 266 SER A CA 1
ATOM 2077 C C . SER A 1 266 ? 11.397 2.167 18.122 1.00 97.50 266 SER A C 1
ATOM 2079 O O . SER A 1 266 ? 10.319 2.095 18.710 1.00 97.50 266 SER A O 1
ATOM 2081 N N . ASP A 1 267 ? 11.795 1.278 17.211 1.00 97.31 267 ASP A N 1
ATOM 2082 C CA . ASP A 1 267 ? 11.165 -0.034 16.963 1.00 97.31 267 ASP A CA 1
ATOM 2083 C C . ASP A 1 267 ? 12.073 -1.217 17.361 1.00 97.31 267 ASP A C 1
ATOM 2085 O O . ASP A 1 267 ? 11.903 -2.348 16.901 1.00 97.31 267 ASP A O 1
ATOM 2089 N N . GLY A 1 268 ? 13.098 -0.936 18.171 1.00 95.44 268 GLY A N 1
ATOM 2090 C CA . GLY A 1 268 ? 14.106 -1.896 18.619 1.00 95.44 268 GLY A CA 1
ATOM 2091 C C . GLY A 1 268 ? 15.248 -2.114 17.622 1.00 95.44 268 GLY A C 1
ATOM 2092 O O . GLY A 1 268 ? 16.356 -2.443 18.038 1.00 95.44 268 GLY A O 1
ATOM 2093 N N . LYS A 1 269 ? 15.024 -1.883 16.322 1.00 96.62 269 LYS A N 1
ATOM 2094 C CA . LYS A 1 269 ? 16.052 -2.005 15.268 1.00 96.62 269 LYS A CA 1
ATOM 2095 C C . LYS A 1 269 ? 16.513 -0.643 14.752 1.00 96.62 269 LYS A C 1
ATOM 2097 O O . LYS A 1 269 ? 17.668 -0.485 14.349 1.00 96.62 269 LYS A O 1
ATOM 2102 N N . TRP A 1 270 ? 15.610 0.327 14.771 1.00 97.75 270 TRP A N 1
ATOM 2103 C CA . TRP A 1 270 ? 15.795 1.675 14.269 1.00 97.75 270 TRP A CA 1
ATOM 2104 C C . TRP A 1 270 ? 15.412 2.699 15.325 1.00 97.75 270 TRP A C 1
ATOM 2106 O O . TRP A 1 270 ? 14.400 2.545 16.007 1.00 97.75 270 TRP A O 1
ATOM 2116 N N . THR A 1 271 ? 16.183 3.778 15.404 1.00 98.19 271 THR A N 1
ATOM 2117 C CA . THR A 1 271 ? 15.799 4.999 16.114 1.00 98.19 271 THR A CA 1
ATOM 2118 C C . THR A 1 271 ? 15.234 6.010 15.129 1.00 98.19 271 THR A C 1
ATOM 2120 O O . THR A 1 271 ? 15.715 6.112 14.000 1.00 98.19 271 THR A O 1
ATOM 2123 N N . TYR A 1 272 ? 14.201 6.738 15.538 1.00 98.31 272 TYR A N 1
ATOM 2124 C CA . TYR A 1 272 ? 13.451 7.659 14.690 1.00 98.31 272 TYR A CA 1
ATOM 2125 C C . TYR A 1 272 ? 13.716 9.111 15.094 1.00 98.31 272 TYR A C 1
ATOM 2127 O O . TYR A 1 272 ? 13.785 9.440 16.276 1.00 98.31 272 TYR A O 1
ATOM 2135 N N . ASP A 1 273 ? 13.833 9.973 14.090 1.00 97.88 273 ASP A N 1
ATOM 2136 C CA . ASP A 1 273 ? 13.905 11.425 14.218 1.00 97.88 273 ASP A CA 1
ATOM 2137 C C . ASP A 1 273 ? 12.791 12.052 13.371 1.00 97.88 273 ASP A C 1
ATOM 2139 O O . ASP A 1 273 ? 12.708 11.833 12.155 1.00 97.88 273 ASP A O 1
ATOM 2143 N N . ILE A 1 274 ? 11.896 12.788 14.033 1.00 97.75 274 ILE A N 1
ATOM 2144 C CA . ILE A 1 274 ? 10.713 13.393 13.417 1.00 97.75 274 ILE A CA 1
ATOM 2145 C C . ILE A 1 274 ? 10.941 14.898 13.321 1.00 97.75 274 ILE A C 1
ATOM 2147 O O . ILE A 1 274 ? 10.896 15.616 14.319 1.00 97.75 274 ILE A O 1
ATOM 2151 N N . GLY A 1 275 ? 11.175 15.375 12.100 1.00 95.69 275 GLY A N 1
ATOM 2152 C CA . GLY A 1 275 ? 11.429 16.783 11.827 1.00 95.69 275 GLY A CA 1
ATOM 2153 C C . GLY A 1 275 ? 10.208 17.672 12.079 1.00 95.69 275 GLY A C 1
ATOM 2154 O O . GLY A 1 275 ? 9.072 17.211 12.167 1.00 95.69 275 GLY A O 1
ATOM 2155 N N . ALA A 1 276 ? 10.432 18.983 12.141 1.00 93.44 276 ALA A N 1
ATOM 2156 C CA . ALA A 1 276 ? 9.350 19.951 12.281 1.00 93.44 276 ALA A CA 1
ATOM 2157 C C . ALA A 1 276 ? 8.424 19.971 11.050 1.00 93.44 276 ALA A C 1
ATOM 2159 O O . ALA A 1 276 ? 8.846 19.746 9.912 1.00 93.44 276 ALA A O 1
ATOM 2160 N N . VAL A 1 277 ? 7.156 20.315 11.275 1.00 89.31 277 VAL A N 1
ATOM 2161 C CA . VAL A 1 277 ? 6.214 20.633 10.197 1.00 89.31 277 VAL A CA 1
ATOM 2162 C C . VAL A 1 277 ? 6.469 22.073 9.754 1.00 89.31 277 VAL A C 1
ATOM 2164 O O . VAL A 1 277 ? 6.176 23.012 10.486 1.00 89.31 277 VAL A O 1
ATOM 2167 N N . THR A 1 278 ? 7.040 22.252 8.564 1.00 80.06 278 THR A N 1
ATOM 2168 C CA . THR A 1 278 ? 7.496 23.567 8.071 1.00 80.06 278 THR A CA 1
ATOM 2169 C C . THR A 1 278 ? 6.470 24.316 7.218 1.00 80.06 278 THR A C 1
ATOM 2171 O O . THR A 1 278 ? 6.707 25.462 6.846 1.00 80.06 278 THR A O 1
ATOM 2174 N N . ALA A 1 279 ? 5.333 23.695 6.898 1.00 79.31 279 ALA A N 1
ATOM 2175 C CA . ALA A 1 279 ? 4.274 24.288 6.086 1.00 79.31 279 ALA A CA 1
ATOM 2176 C C . ALA A 1 279 ? 2.895 24.021 6.695 1.00 79.31 279 ALA A C 1
ATOM 2178 O O . ALA A 1 279 ? 2.667 22.971 7.298 1.00 79.31 279 ALA A O 1
ATOM 2179 N N . GLU A 1 280 ? 1.954 24.940 6.480 1.00 70.06 280 GLU A N 1
ATOM 2180 C CA . GLU A 1 280 ? 0.544 24.719 6.801 1.00 70.06 280 GLU A CA 1
ATOM 2181 C C . GLU A 1 280 ? 0.046 23.484 6.026 1.00 70.06 280 GLU A C 1
ATOM 2183 O O . GLU A 1 280 ? 0.202 23.402 4.807 1.00 70.06 280 GLU A O 1
ATOM 2188 N N . PHE A 1 281 ? -0.484 22.481 6.734 1.00 72.81 281 PHE A N 1
ATOM 2189 C CA . PHE A 1 281 ? -0.858 21.161 6.181 1.00 72.81 281 PHE A CA 1
ATOM 2190 C C . PHE A 1 281 ? 0.309 20.298 5.652 1.00 72.81 281 PHE A C 1
ATOM 2192 O O . PHE A 1 281 ? 0.087 19.290 4.968 1.00 72.81 281 PHE A O 1
ATOM 2199 N N . GLY A 1 282 ? 1.549 20.670 5.977 1.00 83.56 282 GLY A N 1
ATOM 2200 C CA . GLY A 1 282 ? 2.734 19.858 5.732 1.00 83.56 282 GLY A CA 1
ATOM 2201 C C . GLY A 1 282 ? 2.761 18.599 6.599 1.00 83.56 282 GLY A C 1
ATOM 2202 O O . GLY A 1 282 ? 2.116 18.518 7.645 1.00 83.56 282 GLY A O 1
ATOM 2203 N N . LEU A 1 283 ? 3.529 17.610 6.151 1.00 92.25 283 LEU A N 1
ATOM 2204 C CA . LEU A 1 283 ? 3.897 16.452 6.958 1.00 92.25 283 LEU A CA 1
ATOM 2205 C C . LEU A 1 283 ? 5.342 16.631 7.438 1.00 92.25 283 LEU A C 1
ATOM 2207 O O . LEU A 1 283 ? 6.145 17.216 6.703 1.00 92.25 283 LEU A O 1
ATOM 2211 N N . PRO A 1 284 ? 5.684 16.164 8.648 1.00 95.19 284 PRO A N 1
ATOM 2212 C CA . PRO A 1 284 ? 7.063 16.182 9.099 1.00 95.19 284 PRO A CA 1
ATOM 2213 C C . PRO A 1 284 ? 7.910 15.250 8.228 1.00 95.19 284 PRO A C 1
ATOM 2215 O O . PRO A 1 284 ? 7.428 14.250 7.689 1.00 95.19 284 PRO A O 1
ATOM 2218 N N . ARG A 1 285 ? 9.201 15.558 8.114 1.00 95.50 285 ARG A N 1
ATOM 2219 C CA . ARG A 1 285 ? 10.168 14.586 7.602 1.00 95.50 285 AR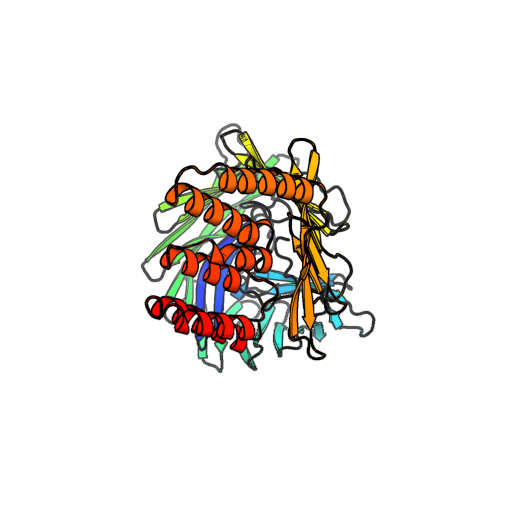G A CA 1
ATOM 2220 C C . ARG A 1 285 ? 10.347 13.496 8.653 1.00 95.50 285 ARG A C 1
ATOM 2222 O O . ARG A 1 285 ? 10.617 13.811 9.807 1.00 95.50 285 ARG A O 1
ATOM 2229 N N . VAL A 1 286 ? 10.236 12.237 8.250 1.00 97.44 286 VAL A N 1
ATOM 2230 C CA . VAL A 1 286 ? 10.484 11.088 9.126 1.00 97.44 286 VAL A CA 1
ATOM 2231 C C . VAL A 1 286 ? 11.813 10.478 8.713 1.00 97.44 286 VAL A C 1
ATOM 2233 O O . VAL A 1 286 ? 11.949 10.032 7.574 1.00 97.44 286 VAL A O 1
ATOM 2236 N N . THR A 1 287 ? 12.786 10.472 9.618 1.00 97.31 287 THR A N 1
ATOM 2237 C CA . THR A 1 287 ? 14.105 9.860 9.423 1.00 97.31 287 THR A CA 1
ATOM 2238 C C . THR A 1 287 ? 14.257 8.704 10.404 1.00 97.31 287 THR A C 1
ATOM 2240 O O . THR A 1 287 ? 13.768 8.784 11.528 1.00 97.31 287 THR A O 1
ATOM 2243 N N . ARG A 1 288 ? 14.943 7.630 10.010 1.00 97.19 288 ARG A N 1
ATOM 2244 C CA . ARG A 1 288 ? 15.337 6.558 10.928 1.00 97.19 288 ARG A CA 1
ATOM 2245 C C . ARG A 1 288 ? 16.785 6.129 10.726 1.00 97.19 288 ARG A C 1
ATOM 2247 O O . ARG A 1 288 ? 17.297 6.209 9.610 1.00 97.19 288 ARG A O 1
ATOM 2254 N N . LYS A 1 289 ? 17.437 5.670 11.795 1.00 96.94 289 LYS A N 1
ATOM 2255 C CA . LYS A 1 289 ? 18.839 5.228 11.816 1.00 96.94 289 LYS A CA 1
ATOM 2256 C C . LYS A 1 289 ? 18.967 3.858 12.485 1.00 96.94 289 LYS A C 1
ATOM 2258 O O . LYS A 1 289 ? 18.405 3.652 13.556 1.00 96.94 289 LYS A O 1
ATOM 2263 N N . ASN A 1 290 ? 19.676 2.920 11.857 1.00 96.38 290 ASN A N 1
ATOM 2264 C CA . ASN A 1 290 ? 19.929 1.599 12.446 1.00 96.38 290 ASN A CA 1
ATOM 2265 C C . ASN A 1 290 ? 21.209 1.592 13.300 1.00 96.38 290 ASN A C 1
ATOM 2267 O O . ASN A 1 290 ? 21.950 2.576 13.351 1.00 96.38 290 ASN A O 1
ATOM 2271 N N . ALA A 1 291 ? 21.499 0.456 13.941 1.00 95.69 291 ALA A N 1
ATOM 2272 C CA . ALA A 1 291 ? 22.689 0.288 14.781 1.00 95.69 291 ALA A CA 1
ATOM 2273 C C . ALA A 1 291 ? 24.023 0.467 14.022 1.00 95.69 291 ALA A C 1
ATOM 2275 O O . ALA A 1 291 ? 24.997 0.930 14.607 1.00 95.69 291 ALA A O 1
ATOM 2276 N N . ALA A 1 292 ? 24.062 0.165 12.717 1.00 95.19 292 ALA A N 1
ATOM 2277 C CA . ALA A 1 292 ? 25.231 0.390 11.856 1.00 95.19 292 ALA A CA 1
ATOM 2278 C C . ALA A 1 292 ? 25.391 1.863 11.425 1.00 95.19 292 ALA A C 1
ATOM 2280 O O . ALA A 1 292 ? 26.329 2.220 10.718 1.00 95.19 292 ALA A O 1
ATOM 2281 N N . GLY A 1 293 ? 24.462 2.727 11.833 1.00 93.69 293 GLY A N 1
ATOM 2282 C CA . GLY A 1 293 ? 24.454 4.146 11.527 1.00 93.69 293 GLY A CA 1
ATOM 2283 C C . GLY A 1 293 ? 23.881 4.513 10.161 1.00 93.69 293 GLY A C 1
ATOM 2284 O O . GLY A 1 293 ? 23.847 5.698 9.830 1.00 93.69 293 GLY A O 1
ATOM 2285 N N . ALA A 1 294 ? 23.393 3.534 9.403 1.00 93.00 294 ALA A N 1
ATOM 2286 C CA . ALA A 1 294 ? 22.771 3.764 8.113 1.00 93.00 294 ALA A CA 1
ATOM 2287 C C . ALA A 1 294 ? 21.383 4.395 8.290 1.00 93.00 294 ALA A C 1
ATOM 2289 O O . ALA A 1 294 ? 20.657 4.073 9.237 1.00 93.00 294 ALA A O 1
ATOM 2290 N N . THR A 1 295 ? 21.032 5.318 7.393 1.00 93.94 295 THR A N 1
ATOM 2291 C CA . THR A 1 295 ? 19.844 6.165 7.520 1.00 93.94 295 THR A CA 1
ATOM 2292 C C . THR A 1 295 ? 18.869 5.981 6.368 1.00 93.94 295 THR A C 1
ATOM 2294 O O . THR A 1 295 ? 19.245 5.768 5.216 1.00 93.94 295 THR A O 1
ATOM 2297 N N . GLU A 1 296 ? 17.590 6.114 6.693 1.00 95.56 296 GLU A N 1
ATOM 2298 C CA . GLU A 1 296 ? 16.491 6.186 5.737 1.00 95.56 296 GLU A CA 1
ATOM 2299 C C . GLU A 1 296 ? 15.600 7.366 6.090 1.00 95.56 296 GLU A C 1
ATOM 2301 O O . GLU A 1 296 ? 15.517 7.763 7.254 1.00 95.56 296 GLU A O 1
ATOM 2306 N N . PHE A 1 297 ? 14.912 7.929 5.103 1.00 95.12 297 PHE A N 1
ATOM 2307 C CA . PHE A 1 297 ? 13.934 8.971 5.379 1.00 95.12 297 PHE A CA 1
ATOM 2308 C C . PHE A 1 297 ? 12.828 9.018 4.339 1.00 95.12 297 PHE A C 1
ATOM 2310 O O . PHE A 1 297 ? 13.014 8.620 3.188 1.00 95.12 297 PHE A O 1
ATOM 2317 N N . ILE A 1 298 ? 11.704 9.598 4.745 1.00 95.31 298 ILE A N 1
ATOM 2318 C CA . ILE A 1 298 ? 10.628 10.029 3.864 1.00 95.31 298 ILE A CA 1
ATOM 2319 C C . ILE A 1 298 ? 10.289 11.496 4.139 1.00 95.31 298 ILE A C 1
ATOM 2321 O O . ILE A 1 298 ? 10.215 11.942 5.285 1.00 95.31 298 ILE A O 1
ATOM 2325 N N . SER A 1 299 ? 10.091 12.260 3.069 1.00 93.38 299 SER A N 1
ATOM 2326 C CA . SER A 1 299 ? 9.639 13.650 3.114 1.00 93.38 299 SER A CA 1
ATOM 2327 C C . SER A 1 299 ? 8.500 13.838 2.122 1.00 93.38 299 SER A C 1
ATOM 2329 O O . SER A 1 299 ? 8.593 13.410 0.970 1.00 93.38 299 SER A O 1
ATOM 2331 N N . VAL A 1 300 ? 7.406 14.463 2.557 1.00 91.69 300 VAL A N 1
ATOM 2332 C CA . VAL A 1 300 ? 6.214 14.662 1.727 1.00 91.69 300 VAL A CA 1
ATOM 2333 C C . VAL A 1 300 ? 5.876 16.144 1.656 1.00 91.69 300 VAL A C 1
ATOM 2335 O O . VAL A 1 300 ? 5.607 16.787 2.666 1.00 91.69 300 VAL A O 1
ATOM 2338 N N . ASN A 1 301 ? 5.827 16.678 0.439 1.00 89.44 301 ASN A N 1
ATOM 2339 C CA . ASN A 1 301 ? 5.349 18.025 0.163 1.00 89.44 301 ASN A CA 1
ATOM 2340 C C . ASN A 1 301 ? 4.005 17.942 -0.567 1.00 89.44 301 ASN A C 1
ATOM 2342 O O . ASN A 1 301 ? 3.957 17.780 -1.788 1.00 89.44 301 ASN A O 1
ATOM 2346 N N . ASN A 1 302 ? 2.914 18.057 0.192 1.00 85.94 302 ASN A N 1
ATOM 2347 C CA . ASN A 1 302 ? 1.551 17.960 -0.335 1.00 85.94 302 ASN A CA 1
ATOM 2348 C C . ASN A 1 302 ? 1.232 19.068 -1.351 1.00 85.94 302 ASN A C 1
ATOM 2350 O O . ASN A 1 302 ? 0.541 18.810 -2.331 1.00 85.94 302 ASN A O 1
ATOM 2354 N N . THR A 1 303 ? 1.778 20.273 -1.166 1.00 86.25 303 THR A N 1
ATOM 2355 C CA . THR A 1 303 ? 1.555 21.416 -2.065 1.00 86.25 303 THR A CA 1
ATOM 2356 C C . THR A 1 303 ? 2.172 21.181 -3.442 1.00 86.25 303 THR A C 1
ATOM 2358 O O . THR A 1 303 ? 1.541 21.436 -4.466 1.00 86.25 303 THR A O 1
ATOM 2361 N N . LYS A 1 304 ? 3.402 20.654 -3.480 1.00 89.00 304 LYS A N 1
ATOM 2362 C CA . LYS A 1 304 ? 4.115 20.331 -4.727 1.00 89.00 304 LYS A CA 1
ATOM 2363 C C . LYS A 1 304 ? 3.756 18.951 -5.286 1.00 89.00 304 LYS A C 1
ATOM 2365 O O . LYS A 1 304 ? 4.089 18.660 -6.435 1.00 89.00 304 LYS A O 1
ATOM 2370 N N . GLY A 1 305 ? 3.106 18.107 -4.485 1.00 90.44 305 GLY A N 1
ATOM 2371 C CA . GLY A 1 305 ? 2.789 16.724 -4.831 1.00 90.44 305 GLY A CA 1
ATOM 2372 C C . GLY A 1 305 ? 4.023 15.838 -4.904 1.00 90.44 305 GLY A C 1
ATOM 2373 O O . GLY A 1 305 ? 4.058 14.928 -5.727 1.00 90.44 305 GLY A O 1
ATOM 2374 N N . THR A 1 306 ? 5.056 16.120 -4.109 1.00 92.81 306 THR A N 1
ATOM 2375 C CA . THR A 1 306 ? 6.324 15.384 -4.162 1.00 92.81 306 THR A CA 1
ATOM 2376 C C . THR A 1 306 ? 6.529 14.536 -2.916 1.00 92.81 306 THR A C 1
ATOM 2378 O O . THR A 1 306 ? 6.366 15.027 -1.800 1.00 92.81 306 THR A O 1
ATOM 2381 N N . VAL A 1 307 ? 6.937 13.286 -3.111 1.00 93.62 307 VAL A N 1
ATOM 2382 C CA . VAL A 1 307 ? 7.408 12.373 -2.066 1.00 93.62 307 VAL A CA 1
ATOM 2383 C C . VAL A 1 307 ? 8.868 12.058 -2.348 1.00 93.62 307 VAL A C 1
ATOM 2385 O O . VAL A 1 307 ? 9.188 11.542 -3.415 1.00 93.62 307 VAL A O 1
ATOM 2388 N N . GLU A 1 308 ? 9.742 12.365 -1.404 1.00 93.69 308 GLU A N 1
ATOM 2389 C CA . GLU A 1 308 ? 11.149 11.982 -1.433 1.00 93.69 308 GLU A CA 1
ATOM 2390 C C . GLU A 1 308 ? 11.359 10.813 -0.473 1.00 93.69 308 GLU A C 1
ATOM 2392 O O . GLU A 1 308 ? 10.926 10.874 0.678 1.00 93.69 308 GLU A O 1
ATOM 2397 N N . LEU A 1 309 ? 12.001 9.753 -0.955 1.00 93.62 309 LEU A N 1
ATOM 2398 C CA . LEU A 1 309 ? 12.298 8.540 -0.204 1.00 93.62 309 LEU A CA 1
ATOM 2399 C C . LEU A 1 309 ? 13.779 8.202 -0.351 1.00 93.62 309 LEU A C 1
ATOM 2401 O O . LEU A 1 309 ? 14.294 8.140 -1.464 1.00 93.62 309 LEU A O 1
ATOM 2405 N N . SER A 1 310 ? 14.441 7.925 0.765 1.00 92.31 310 SER A N 1
ATOM 2406 C CA . SER A 1 310 ? 15.813 7.428 0.809 1.00 92.31 310 SER A CA 1
ATOM 2407 C C . SER A 1 310 ? 15.839 6.055 1.452 1.00 92.31 310 SER A C 1
ATOM 2409 O O . SER A 1 310 ? 15.395 5.916 2.591 1.00 92.31 310 SER A O 1
ATOM 2411 N N . THR A 1 311 ? 16.390 5.075 0.741 1.00 84.12 311 THR A N 1
ATOM 2412 C CA . THR A 1 311 ? 16.619 3.708 1.232 1.00 84.12 311 THR A CA 1
ATOM 2413 C C . THR A 1 311 ? 18.117 3.448 1.366 1.00 84.12 311 THR A C 1
ATOM 2415 O O . THR A 1 311 ? 18.913 4.099 0.685 1.00 84.12 311 THR A O 1
ATOM 2418 N N . LEU A 1 312 ? 18.496 2.505 2.233 1.00 76.69 312 LEU A N 1
ATOM 2419 C CA . LEU A 1 312 ? 19.889 2.156 2.555 1.00 76.69 312 LEU A CA 1
ATOM 2420 C C . LEU A 1 312 ? 20.825 2.171 1.326 1.00 76.69 312 LEU A C 1
ATOM 2422 O O . LEU A 1 312 ? 20.634 1.392 0.398 1.00 76.69 312 LEU A O 1
ATOM 2426 N N . ASP A 1 313 ? 21.796 3.098 1.315 1.00 59.75 313 ASP A N 1
ATOM 2427 C CA . ASP A 1 313 ? 22.889 3.292 0.329 1.00 59.75 313 ASP A CA 1
ATOM 2428 C C . ASP A 1 313 ? 22.525 3.422 -1.163 1.00 59.75 313 ASP A C 1
ATOM 2430 O O . ASP A 1 313 ? 23.376 3.557 -2.044 1.00 59.75 313 ASP A O 1
ATOM 2434 N N . THR A 1 314 ? 21.228 3.467 -1.411 1.00 61.78 314 THR A N 1
ATOM 2435 C CA . THR A 1 314 ? 20.478 3.555 -2.651 1.00 61.78 314 THR A CA 1
ATOM 2436 C C . THR A 1 314 ? 20.282 4.899 -3.338 1.00 61.78 314 THR A C 1
ATOM 2438 O O . THR A 1 314 ? 19.405 4.936 -4.186 1.00 61.78 314 THR A O 1
ATOM 2441 N N . GLY A 1 315 ? 20.899 6.019 -2.945 1.00 72.81 315 GLY A N 1
ATOM 2442 C CA . GLY A 1 315 ? 20.429 7.346 -3.402 1.00 72.81 315 GLY A CA 1
ATOM 2443 C C . GLY A 1 315 ? 18.980 7.673 -2.979 1.00 72.81 315 GLY A C 1
ATOM 2444 O O . GLY A 1 315 ? 18.376 6.954 -2.181 1.00 72.81 315 GLY A O 1
ATOM 2445 N N . HIS A 1 316 ? 18.413 8.773 -3.488 1.00 88.38 316 HIS A N 1
ATOM 2446 C CA . HIS A 1 316 ? 17.044 9.195 -3.148 1.00 88.38 316 HIS A CA 1
ATOM 2447 C C . HIS A 1 316 ? 16.108 9.063 -4.346 1.00 88.38 316 HIS A C 1
ATOM 2449 O O . HIS A 1 316 ? 16.451 9.446 -5.457 1.00 88.38 316 HIS A O 1
ATOM 2455 N N . THR A 1 317 ? 14.893 8.571 -4.135 1.00 92.69 317 THR A N 1
ATOM 2456 C CA . THR A 1 317 ? 13.837 8.588 -5.149 1.00 92.69 317 THR A CA 1
ATOM 2457 C C . THR A 1 317 ? 12.883 9.741 -4.873 1.00 92.69 317 THR A C 1
ATOM 2459 O O . THR A 1 317 ? 12.329 9.847 -3.782 1.00 92.69 317 THR A O 1
ATOM 2462 N N . ILE A 1 318 ? 12.646 10.584 -5.875 1.00 94.56 318 ILE A N 1
ATOM 2463 C CA . ILE A 1 318 ? 11.665 11.668 -5.836 1.00 94.56 318 ILE A CA 1
ATOM 2464 C C . ILE A 1 318 ? 10.503 11.281 -6.744 1.00 94.56 318 ILE A C 1
ATOM 2466 O O . ILE A 1 318 ? 10.654 11.163 -7.957 1.00 94.56 318 ILE A O 1
ATOM 2470 N N . THR A 1 319 ? 9.325 11.108 -6.160 1.00 95.50 319 THR A N 1
ATOM 2471 C CA . THR A 1 319 ? 8.081 10.823 -6.877 1.00 95.50 319 THR A CA 1
ATOM 2472 C C . THR A 1 319 ? 7.210 12.069 -6.890 1.00 95.50 319 THR A C 1
ATOM 2474 O O . THR A 1 319 ? 6.859 12.592 -5.838 1.00 95.50 319 THR A O 1
ATOM 2477 N N . SER A 1 320 ? 6.840 12.543 -8.075 1.00 95.81 320 SER A N 1
ATOM 2478 C CA . SER A 1 320 ? 5.937 13.678 -8.272 1.00 95.81 320 SER A CA 1
ATOM 2479 C C . SER A 1 320 ? 4.573 13.204 -8.756 1.00 95.81 320 SER A C 1
ATOM 2481 O O . SER A 1 320 ? 4.485 12.396 -9.682 1.00 95.81 320 SER A O 1
ATOM 2483 N N . SER A 1 321 ? 3.512 13.764 -8.186 1.00 95.56 321 SER A N 1
ATOM 2484 C CA . SER A 1 321 ? 2.116 13.442 -8.488 1.00 95.56 321 SER A CA 1
ATOM 2485 C C . SER A 1 321 ? 1.301 14.708 -8.750 1.00 95.56 321 SER A C 1
ATOM 2487 O O . SER A 1 321 ? 1.726 15.812 -8.403 1.00 95.56 321 SER A O 1
ATOM 2489 N N . PHE A 1 322 ? 0.133 14.571 -9.375 1.00 92.62 322 PHE A N 1
ATOM 2490 C CA . PHE A 1 322 ? -0.786 15.701 -9.531 1.00 92.62 322 PHE A CA 1
ATOM 2491 C C . PHE A 1 322 ? -1.478 16.037 -8.205 1.00 92.62 322 PHE A C 1
ATOM 2493 O O . PHE A 1 322 ? -1.931 15.148 -7.486 1.00 92.62 322 PHE A O 1
ATOM 2500 N N . THR A 1 323 ? -1.586 17.331 -7.905 1.00 90.81 323 THR A N 1
ATOM 2501 C CA . THR A 1 323 ? -2.227 17.860 -6.687 1.00 90.81 323 THR A CA 1
ATOM 2502 C C . THR A 1 323 ? -3.549 18.566 -6.964 1.00 90.81 323 THR A C 1
ATOM 2504 O O . THR A 1 323 ? -4.330 18.794 -6.042 1.00 90.81 323 THR A O 1
ATOM 2507 N N . SER A 1 324 ? -3.823 18.900 -8.225 1.00 90.31 324 SER A N 1
ATOM 2508 C CA . SER A 1 324 ? -5.081 19.510 -8.644 1.00 90.31 324 SER A CA 1
ATOM 2509 C C . SER A 1 324 ? -6.228 18.498 -8.534 1.00 90.31 324 SER A C 1
ATOM 2511 O O . SER A 1 324 ? -6.073 17.374 -9.019 1.00 90.31 324 SER A O 1
ATOM 2513 N N . PRO A 1 325 ? -7.375 18.867 -7.934 1.00 88.88 325 PRO A N 1
ATOM 2514 C CA . PRO A 1 325 ? -8.545 17.996 -7.890 1.00 88.88 325 PRO A CA 1
ATOM 2515 C C . PRO A 1 325 ? -9.039 17.617 -9.295 1.00 88.88 325 PRO A C 1
ATOM 2517 O O . PRO A 1 325 ? -9.155 18.474 -10.170 1.00 88.88 325 PRO A O 1
ATOM 2520 N N . GLY A 1 326 ? -9.373 16.346 -9.505 1.00 90.31 326 GLY A N 1
ATOM 2521 C CA . GLY A 1 326 ? -9.787 15.783 -10.792 1.00 90.31 326 GLY A CA 1
ATOM 2522 C C . GLY A 1 326 ? -9.281 14.352 -11.004 1.00 90.31 326 GLY A C 1
ATOM 2523 O O . GLY A 1 326 ? -8.577 13.834 -10.139 1.00 90.31 326 GLY A O 1
ATOM 2524 N N . PRO A 1 327 ? -9.562 13.727 -12.162 1.00 89.38 327 PRO A N 1
ATOM 2525 C CA . PRO A 1 327 ? -9.194 12.328 -12.452 1.00 89.38 327 PRO A CA 1
ATOM 2526 C C . PRO A 1 327 ? -7.688 12.008 -12.379 1.00 89.38 327 PRO A C 1
ATOM 2528 O O . PRO A 1 327 ? -7.279 10.842 -12.366 1.00 89.38 327 PRO A O 1
ATOM 2531 N N . LEU A 1 328 ? -6.847 13.047 -12.354 1.00 91.50 328 LEU A N 1
ATOM 2532 C CA . LEU A 1 328 ? -5.398 12.954 -12.200 1.00 91.50 328 LEU A CA 1
ATOM 2533 C C . LEU A 1 328 ? -4.919 13.039 -10.749 1.00 91.50 328 LEU A C 1
ATOM 2535 O O . LEU A 1 328 ? -3.774 12.677 -10.490 1.00 91.50 328 LEU A O 1
ATOM 2539 N N . T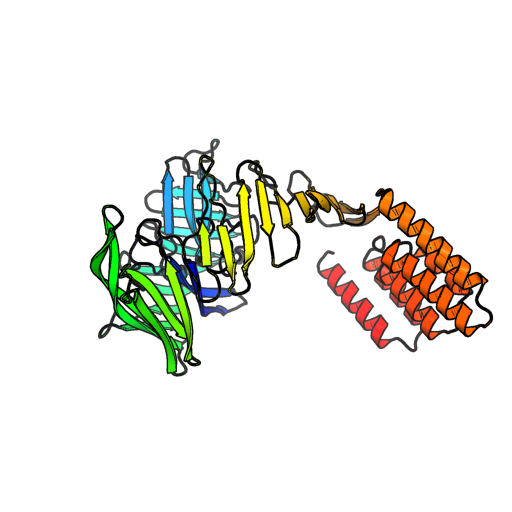YR A 1 329 ? -5.744 13.509 -9.809 1.00 91.12 329 TYR A N 1
ATOM 2540 C CA . TYR A 1 329 ? -5.332 13.761 -8.428 1.00 91.12 329 TYR A CA 1
ATOM 2541 C C . TYR A 1 329 ? -4.665 12.529 -7.801 1.00 91.12 329 TYR A C 1
ATOM 2543 O O . TYR A 1 329 ? -5.224 11.433 -7.792 1.00 91.12 329 TYR A O 1
ATOM 2551 N N . GLY A 1 330 ? -3.451 12.709 -7.277 1.00 89.81 330 GLY A N 1
ATOM 2552 C CA . GLY A 1 330 ? -2.659 11.644 -6.663 1.00 89.81 330 GLY A CA 1
ATOM 2553 C C . GLY A 1 330 ? -1.961 10.695 -7.645 1.00 89.81 330 GLY A C 1
ATOM 2554 O O . GLY A 1 330 ? -1.099 9.934 -7.209 1.00 89.81 330 GLY A O 1
ATOM 2555 N N . LYS A 1 331 ? -2.249 10.749 -8.955 1.00 90.94 331 LYS A N 1
ATOM 2556 C CA . LYS A 1 331 ? -1.531 9.940 -9.953 1.00 90.94 331 LYS A CA 1
ATOM 2557 C C . LYS A 1 331 ? -0.098 10.439 -10.112 1.00 90.94 331 LYS A C 1
ATOM 2559 O O . LYS A 1 331 ? 0.156 11.642 -10.213 1.00 90.94 331 LYS A O 1
ATOM 2564 N N . MET A 1 332 ? 0.844 9.500 -10.158 1.00 94.56 332 MET A N 1
ATOM 2565 C CA . MET A 1 332 ? 2.258 9.781 -10.392 1.00 94.56 332 MET A CA 1
ATOM 2566 C C . MET A 1 332 ? 2.470 10.269 -11.827 1.00 94.56 332 MET A C 1
ATOM 2568 O O . MET A 1 332 ? 2.047 9.606 -12.771 1.00 94.56 332 MET A O 1
ATOM 2572 N N . ARG A 1 333 ? 3.179 11.387 -11.995 1.00 95.38 333 ARG A N 1
ATOM 2573 C CA . ARG A 1 333 ? 3.560 11.948 -13.307 1.00 95.38 333 ARG A CA 1
ATOM 2574 C C . ARG A 1 333 ? 5.048 11.831 -13.616 1.00 95.38 333 ARG A C 1
ATOM 2576 O O . ARG A 1 333 ? 5.436 11.846 -14.778 1.00 95.38 333 ARG A O 1
ATOM 2583 N N . LYS A 1 334 ? 5.893 11.757 -12.586 1.00 96.31 334 LYS A N 1
ATOM 2584 C CA . LYS A 1 334 ? 7.348 11.709 -12.745 1.00 96.31 334 LYS A CA 1
ATOM 2585 C C . LYS A 1 334 ? 7.986 10.991 -11.566 1.00 96.31 334 LYS A C 1
ATOM 2587 O O . LYS A 1 334 ? 7.588 11.231 -10.427 1.00 96.31 334 LYS A O 1
ATOM 2592 N N . GLN A 1 335 ? 8.998 10.183 -11.839 1.00 96.38 335 GLN A N 1
ATOM 2593 C CA . GLN A 1 335 ? 9.898 9.624 -10.845 1.00 96.38 335 GLN A CA 1
ATOM 2594 C C . GLN A 1 335 ? 11.343 9.922 -11.242 1.00 96.38 335 GLN A C 1
ATOM 2596 O O . GLN A 1 335 ? 11.756 9.690 -12.379 1.00 96.38 335 GLN A O 1
ATOM 2601 N N . GLU A 1 336 ? 12.110 10.441 -10.295 1.00 94.94 336 GLU A N 1
ATOM 2602 C CA . GLU A 1 336 ? 13.514 10.801 -10.456 1.00 94.94 336 GLU A CA 1
ATOM 2603 C C . GLU A 1 336 ? 14.345 10.119 -9.377 1.00 94.94 336 GLU A C 1
ATOM 2605 O O . GLU A 1 336 ? 13.863 9.848 -8.280 1.00 94.94 336 GLU A O 1
ATOM 2610 N N . TYR A 1 337 ? 15.605 9.868 -9.692 1.00 91.69 337 TYR A N 1
ATOM 2611 C CA . TYR A 1 337 ? 16.606 9.396 -8.761 1.00 91.69 337 TYR A CA 1
ATOM 2612 C C . TYR A 1 337 ? 17.647 10.490 -8.557 1.00 91.69 337 TYR A C 1
ATOM 2614 O O . TYR A 1 337 ? 18.259 10.948 -9.521 1.00 91.69 337 TYR A O 1
ATOM 2622 N N . LEU A 1 338 ? 17.823 10.922 -7.316 1.00 90.12 338 LEU A N 1
ATOM 2623 C CA . LEU A 1 338 ? 18.846 11.858 -6.887 1.00 90.12 338 LEU A CA 1
ATOM 2624 C C . LEU A 1 338 ? 20.068 11.060 -6.418 1.00 90.12 338 LEU A C 1
ATOM 2626 O O . LEU A 1 338 ? 20.027 10.345 -5.414 1.00 90.12 338 LEU A O 1
ATOM 2630 N N . MET A 1 339 ? 21.138 11.163 -7.194 1.00 84.88 339 MET A N 1
ATOM 2631 C CA . MET A 1 339 ? 22.445 10.573 -6.917 1.00 84.88 339 MET A CA 1
ATOM 2632 C C . MET A 1 339 ? 23.147 11.301 -5.754 1.00 84.88 339 MET A C 1
ATOM 2634 O O . MET A 1 339 ? 22.791 12.428 -5.410 1.00 84.88 339 MET A O 1
ATOM 2638 N N . LYS A 1 340 ? 24.179 10.672 -5.164 1.00 81.56 340 LYS A N 1
ATOM 2639 C CA . LYS A 1 340 ? 24.965 11.254 -4.051 1.00 81.56 340 LYS A CA 1
ATOM 2640 C C . LYS A 1 340 ? 25.666 12.572 -4.428 1.00 81.56 340 LYS A C 1
ATOM 2642 O O . LYS A 1 340 ? 25.901 13.398 -3.557 1.00 81.56 340 LYS A O 1
ATOM 2647 N N . ASP A 1 341 ? 25.971 12.774 -5.709 1.00 84.19 341 ASP A N 1
ATOM 2648 C CA . ASP A 1 341 ? 26.569 13.998 -6.265 1.00 84.19 341 ASP A CA 1
ATOM 2649 C C . ASP A 1 341 ? 25.542 15.124 -6.524 1.00 84.19 341 ASP A C 1
A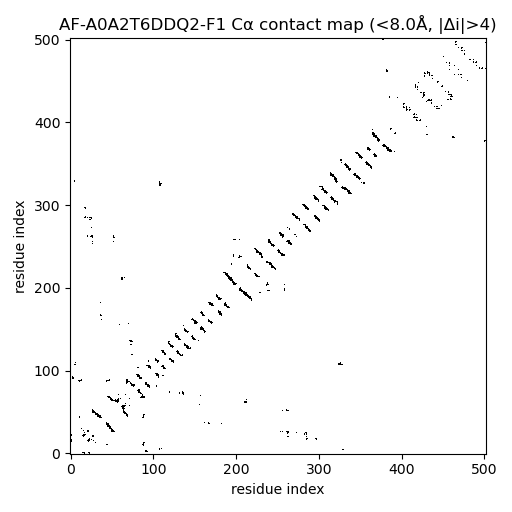TOM 2651 O O . ASP A 1 341 ? 25.899 16.184 -7.030 1.00 84.19 341 ASP A O 1
ATOM 2655 N N . GLY A 1 342 ? 24.261 14.903 -6.203 1.00 84.38 342 GLY A N 1
ATOM 2656 C CA . GLY A 1 342 ? 23.168 15.841 -6.463 1.00 84.38 342 GLY A CA 1
ATOM 2657 C C . GLY A 1 342 ? 22.568 15.747 -7.871 1.00 84.38 342 GLY A C 1
ATOM 2658 O O . GLY A 1 342 ? 21.581 16.430 -8.162 1.00 84.38 342 GLY A O 1
ATOM 2659 N N . THR A 1 343 ? 23.095 14.883 -8.742 1.00 86.75 343 THR A N 1
ATOM 2660 C CA . THR A 1 343 ? 22.568 14.685 -10.095 1.00 86.75 343 THR A CA 1
ATOM 2661 C C . THR A 1 343 ? 21.193 14.021 -10.044 1.00 86.75 343 THR A C 1
ATOM 2663 O O . THR A 1 343 ? 21.001 12.994 -9.391 1.00 86.75 343 THR A O 1
ATOM 2666 N N . ARG A 1 344 ? 20.220 14.573 -10.781 1.00 89.88 344 ARG A N 1
ATOM 2667 C CA . ARG A 1 344 ? 18.893 13.963 -10.959 1.00 89.88 344 ARG A CA 1
ATOM 2668 C C . ARG A 1 344 ? 18.820 13.190 -12.264 1.00 89.88 344 ARG A C 1
ATOM 2670 O O . ARG A 1 344 ? 19.064 13.740 -13.334 1.00 89.88 344 ARG A O 1
ATOM 2677 N N . VAL A 1 345 ? 18.409 11.933 -12.174 1.00 88.88 345 VAL A N 1
ATOM 2678 C CA . VAL A 1 345 ? 18.158 11.064 -13.323 1.00 88.88 345 VAL A CA 1
ATOM 2679 C C . VAL A 1 345 ? 16.682 10.707 -13.337 1.00 88.88 345 VAL A C 1
ATOM 2681 O O . VAL A 1 345 ? 16.177 10.094 -12.397 1.00 88.88 345 VAL A O 1
ATOM 2684 N N . GLN A 1 346 ? 15.965 11.089 -14.391 1.00 91.25 346 GLN A N 1
ATOM 2685 C CA . GLN A 1 346 ? 14.586 10.644 -14.562 1.00 91.25 346 GLN A CA 1
ATOM 2686 C C . GLN A 1 346 ? 14.567 9.125 -14.744 1.00 91.25 346 GLN A C 1
ATOM 2688 O O . GLN A 1 346 ? 15.253 8.595 -15.610 1.00 91.25 346 GLN A O 1
ATOM 2693 N N . ARG A 1 347 ? 13.774 8.431 -13.926 1.00 92.19 347 ARG A N 1
ATOM 2694 C CA . ARG A 1 347 ? 13.521 6.991 -14.064 1.00 92.19 347 ARG A CA 1
ATOM 2695 C C . ARG A 1 347 ? 12.246 6.703 -14.838 1.00 92.19 347 ARG A C 1
ATOM 2697 O O . ARG A 1 347 ? 12.168 5.697 -15.533 1.00 92.19 347 ARG A O 1
ATOM 2704 N N . LEU A 1 348 ? 11.249 7.571 -14.679 1.00 94.75 348 LEU A N 1
ATOM 2705 C CA . LEU A 1 348 ? 9.936 7.387 -15.274 1.00 94.75 348 LEU A CA 1
ATOM 2706 C C . LEU A 1 348 ? 9.234 8.733 -15.456 1.00 94.75 348 LEU A C 1
ATOM 2708 O O . LEU A 1 348 ? 9.252 9.579 -14.561 1.00 94.75 348 LEU A O 1
ATOM 2712 N N . GLY A 1 349 ? 8.583 8.926 -16.595 1.00 96.44 349 GLY A N 1
ATOM 2713 C CA . GLY A 1 349 ? 7.653 10.022 -16.852 1.00 96.44 349 GLY A CA 1
ATOM 2714 C C . GLY A 1 349 ? 6.349 9.467 -17.404 1.00 96.44 349 GLY A C 1
ATOM 2715 O O . GLY A 1 349 ? 6.384 8.568 -18.236 1.00 96.44 349 GLY A O 1
ATOM 2716 N N . ILE A 1 350 ? 5.207 9.975 -16.944 1.00 96.56 350 ILE A N 1
ATOM 2717 C CA . ILE A 1 350 ? 3.889 9.520 -17.397 1.00 96.56 350 ILE A CA 1
ATOM 2718 C C . ILE A 1 350 ? 3.035 10.726 -17.774 1.00 96.56 350 ILE A C 1
ATOM 2720 O O . ILE A 1 350 ? 2.891 11.672 -16.998 1.00 96.56 350 ILE A O 1
ATOM 2724 N N . VAL A 1 351 ? 2.443 10.658 -18.963 1.00 96.00 351 VAL A N 1
ATOM 2725 C CA . VAL A 1 351 ? 1.463 11.618 -19.472 1.00 96.00 351 VAL A CA 1
ATOM 2726 C C . VAL A 1 351 ? 0.108 10.932 -19.535 1.00 96.00 351 VAL A C 1
ATOM 2728 O O . VAL A 1 351 ? 0.005 9.787 -19.980 1.00 96.00 351 VAL A O 1
ATOM 2731 N N . TYR A 1 352 ? -0.926 11.647 -19.112 1.00 94.56 352 TYR A N 1
ATOM 2732 C CA . TYR A 1 352 ? -2.297 11.157 -19.046 1.00 94.56 352 TYR A CA 1
ATOM 2733 C C . TYR A 1 352 ? -3.228 12.043 -19.870 1.00 94.56 352 TYR A C 1
ATOM 2735 O O . TYR A 1 352 ? -2.898 13.199 -20.137 1.00 94.56 352 TYR A O 1
ATOM 2743 N N . ASP A 1 353 ? -4.385 11.505 -20.238 1.00 92.56 353 ASP A N 1
ATOM 2744 C CA . ASP A 1 353 ? -5.501 12.295 -20.753 1.00 92.56 353 ASP A CA 1
ATOM 2745 C C . ASP A 1 353 ? -6.336 12.919 -19.619 1.00 92.56 353 ASP A C 1
ATOM 2747 O O . ASP A 1 353 ? -6.049 12.744 -18.431 1.00 92.56 353 ASP A O 1
ATOM 2751 N N . GLU A 1 354 ? -7.385 13.658 -19.988 1.00 89.81 354 GLU A N 1
ATOM 2752 C CA . GLU A 1 354 ? -8.271 14.362 -19.050 1.00 89.81 354 GLU A CA 1
ATOM 2753 C C . GLU A 1 354 ? -9.067 13.420 -18.131 1.00 89.81 354 GLU A C 1
ATOM 2755 O O . GLU A 1 354 ? -9.422 13.800 -17.014 1.00 89.81 354 GLU A O 1
ATOM 2760 N N . LEU A 1 355 ? -9.293 12.176 -18.566 1.00 88.69 355 LEU A N 1
ATOM 2761 C CA . LEU A 1 355 ? -9.934 11.116 -17.779 1.00 88.69 355 LEU A CA 1
ATOM 2762 C C . LEU A 1 355 ? -8.923 10.360 -16.900 1.00 88.69 355 LEU A C 1
ATOM 2764 O O . LEU A 1 355 ? -9.276 9.467 -16.131 1.00 88.69 355 LEU A O 1
ATOM 2768 N N . GLY A 1 356 ? -7.643 10.717 -16.985 1.00 88.81 356 GLY A N 1
ATOM 2769 C CA . GLY A 1 356 ? -6.565 10.120 -16.218 1.00 88.81 356 GLY A CA 1
ATOM 2770 C C . GLY A 1 356 ? -6.120 8.745 -16.697 1.00 88.81 356 GLY A C 1
ATOM 2771 O O . GLY A 1 356 ? -5.544 7.986 -15.913 1.00 88.81 356 GLY A O 1
ATOM 2772 N N . ARG A 1 357 ? -6.345 8.421 -17.968 1.00 87.94 357 ARG A N 1
ATOM 2773 C CA . ARG A 1 357 ? -5.804 7.230 -18.630 1.00 87.94 357 ARG A CA 1
ATOM 2774 C C . ARG A 1 357 ? -4.413 7.559 -19.176 1.00 87.94 357 ARG A C 1
ATOM 2776 O O . ARG A 1 357 ? -4.170 8.673 -19.633 1.00 87.94 357 ARG A O 1
ATOM 2783 N N . LYS A 1 358 ? -3.468 6.612 -19.117 1.00 92.25 358 LYS A N 1
ATOM 2784 C CA . LYS A 1 358 ? -2.103 6.825 -19.636 1.00 92.25 358 LYS A CA 1
ATOM 2785 C C . LYS A 1 358 ? -2.137 7.027 -21.158 1.00 92.25 358 LYS A C 1
ATOM 2787 O O . LYS A 1 358 ? -2.669 6.171 -21.865 1.00 92.25 358 LYS A O 1
ATOM 2792 N N . LEU A 1 359 ? -1.524 8.113 -21.631 1.00 94.44 359 LEU A N 1
ATOM 2793 C CA . LEU A 1 359 ? -1.262 8.410 -23.046 1.00 94.44 359 LEU A CA 1
ATOM 2794 C C . LEU A 1 359 ? 0.169 8.051 -23.436 1.00 94.44 359 LEU A C 1
ATOM 2796 O O . LEU A 1 359 ? 0.402 7.497 -24.509 1.00 94.44 359 LEU A O 1
ATOM 2800 N N . ARG A 1 360 ? 1.136 8.395 -22.575 1.00 95.69 360 ARG A N 1
ATOM 2801 C CA . ARG A 1 360 ? 2.559 8.143 -22.815 1.00 95.69 360 ARG A CA 1
ATOM 2802 C C . ARG A 1 360 ? 3.289 7.776 -21.535 1.00 95.69 360 ARG A C 1
ATOM 2804 O O . ARG A 1 360 ? 2.959 8.286 -20.467 1.00 95.69 360 ARG A O 1
ATOM 2811 N N . GLU A 1 361 ? 4.305 6.940 -21.662 1.00 96.06 361 GLU A N 1
ATOM 2812 C CA . GLU A 1 361 ? 5.216 6.579 -20.582 1.00 96.06 361 GLU A CA 1
ATOM 2813 C C . GLU A 1 361 ? 6.653 6.564 -21.105 1.00 96.06 361 GLU A C 1
ATOM 2815 O O . GLU A 1 361 ? 6.932 5.877 -22.082 1.00 96.06 361 GLU A O 1
ATOM 2820 N N . THR A 1 362 ? 7.549 7.320 -20.475 1.00 96.38 362 THR A N 1
ATOM 2821 C CA . THR A 1 362 ? 8.968 7.404 -20.843 1.00 96.38 362 THR A CA 1
ATOM 2822 C C . THR A 1 362 ? 9.825 6.822 -19.729 1.00 96.38 362 THR A C 1
ATOM 2824 O O . THR A 1 362 ? 9.737 7.289 -18.592 1.00 96.38 362 THR A O 1
ATOM 2827 N N . ASP A 1 363 ? 10.651 5.828 -20.045 1.00 94.56 363 ASP A N 1
ATOM 2828 C CA . ASP A 1 363 ? 11.522 5.158 -19.074 1.00 94.56 363 ASP A CA 1
ATOM 2829 C C . ASP A 1 363 ? 12.869 5.880 -18.860 1.00 94.56 363 ASP A C 1
ATOM 2831 O O . ASP A 1 363 ? 13.126 6.955 -19.408 1.00 94.56 363 ASP A O 1
ATOM 2835 N N . ALA A 1 364 ? 13.732 5.291 -18.027 1.00 91.94 364 ALA A N 1
ATOM 2836 C CA . ALA A 1 364 ? 15.038 5.842 -17.665 1.00 91.94 364 ALA A CA 1
ATOM 2837 C C . ALA A 1 364 ? 16.022 5.924 -18.844 1.00 91.94 364 ALA A C 1
ATOM 2839 O O . ALA A 1 364 ? 16.929 6.757 -18.847 1.00 91.94 364 ALA A O 1
ATOM 2840 N N . GLU A 1 365 ? 15.855 5.050 -19.837 1.00 92.06 365 GLU A N 1
ATOM 2841 C CA . GLU A 1 365 ? 16.676 5.025 -21.046 1.00 92.06 365 GLU A CA 1
ATOM 2842 C C . GLU A 1 365 ? 16.154 6.025 -22.085 1.00 92.06 365 GLU A C 1
ATOM 2844 O O . GLU A 1 365 ? 16.869 6.338 -23.033 1.00 92.06 365 GLU A O 1
ATOM 2849 N N . GLY A 1 366 ? 14.953 6.578 -21.888 1.00 93.81 366 GLY A N 1
ATOM 2850 C CA . GLY A 1 366 ? 14.319 7.571 -22.752 1.00 93.81 366 GLY A CA 1
ATOM 2851 C C . GLY A 1 366 ? 13.388 6.975 -23.807 1.00 93.81 366 GLY A C 1
ATOM 2852 O O . GLY A 1 366 ? 12.864 7.724 -24.632 1.00 93.81 366 GLY A O 1
ATOM 2853 N N . PHE A 1 367 ? 13.149 5.660 -23.800 1.00 94.75 367 PHE A N 1
ATOM 2854 C CA . PHE A 1 367 ? 12.151 5.065 -24.687 1.00 94.75 367 PHE A CA 1
ATOM 2855 C C . PHE A 1 367 ? 10.759 5.498 -24.252 1.00 94.75 367 PHE A C 1
ATOM 2857 O O . PHE A 1 367 ? 10.452 5.503 -23.060 1.00 94.75 367 PHE A O 1
ATOM 2864 N N . THR A 1 368 ? 9.910 5.843 -25.220 1.00 96.19 368 THR A N 1
ATOM 2865 C CA . THR A 1 368 ? 8.554 6.324 -24.937 1.00 96.19 368 THR A CA 1
ATOM 2866 C C . THR A 1 368 ? 7.512 5.370 -25.492 1.00 96.19 368 THR A C 1
ATOM 2868 O O . THR A 1 368 ? 7.398 5.201 -26.700 1.00 96.19 368 THR A O 1
ATOM 2871 N N . PHE A 1 369 ? 6.705 4.785 -24.618 1.00 93.94 369 PHE A N 1
ATOM 2872 C CA . PHE A 1 369 ? 5.530 4.008 -24.986 1.00 93.94 369 PHE A CA 1
ATOM 2873 C C . PHE A 1 369 ? 4.336 4.941 -25.158 1.00 93.94 369 PHE A C 1
ATOM 2875 O O . PHE A 1 369 ? 4.020 5.707 -24.251 1.00 93.94 369 PHE A O 1
ATOM 2882 N N . VAL A 1 370 ? 3.677 4.877 -26.309 1.00 95.12 370 VAL A N 1
ATOM 2883 C CA . VAL A 1 370 ? 2.457 5.618 -26.636 1.00 95.12 370 VAL A CA 1
ATOM 2884 C C . VAL A 1 370 ? 1.300 4.632 -26.697 1.00 95.12 370 VAL A C 1
ATOM 2886 O O . VAL A 1 370 ? 1.421 3.574 -27.317 1.00 95.12 370 VAL A O 1
ATOM 2889 N N . TYR A 1 371 ? 0.197 4.991 -26.048 1.00 91.25 371 TYR A N 1
ATOM 2890 C CA . TYR A 1 371 ? -1.018 4.189 -25.979 1.00 91.25 371 TYR A CA 1
ATOM 2891 C C . TYR A 1 371 ? -2.115 4.877 -26.787 1.00 91.25 371 TYR A C 1
ATOM 2893 O O . TYR A 1 371 ? -2.492 6.009 -26.482 1.00 91.25 371 TYR A O 1
ATOM 2901 N N . GLU A 1 372 ? -2.627 4.193 -27.804 1.00 88.19 372 GLU A N 1
ATOM 2902 C CA . GLU A 1 372 ? -3.777 4.641 -28.588 1.00 88.19 372 GLU A CA 1
ATOM 2903 C C . GLU A 1 372 ? -5.004 3.859 -28.139 1.00 88.19 372 GLU A C 1
ATOM 2905 O O . GLU A 1 372 ? -4.915 2.670 -27.822 1.00 88.19 372 GLU A O 1
ATOM 2910 N N . ARG A 1 373 ? -6.143 4.543 -28.047 1.00 86.38 373 ARG A N 1
ATOM 2911 C CA . ARG A 1 373 ? -7.377 3.998 -27.482 1.00 86.38 373 ARG A CA 1
ATOM 2912 C C . ARG A 1 373 ? -8.566 4.309 -28.375 1.00 86.38 373 ARG A C 1
ATOM 2914 O O . ARG A 1 373 ? -8.538 5.303 -29.100 1.00 86.38 373 ARG A O 1
ATOM 2921 N N . ASP A 1 374 ? -9.587 3.467 -28.304 1.00 83.75 374 ASP A N 1
ATOM 2922 C CA . ASP A 1 374 ? -10.883 3.739 -28.921 1.00 83.75 374 ASP A CA 1
ATOM 2923 C C . ASP A 1 374 ? -11.688 4.761 -28.100 1.00 83.75 374 ASP A C 1
ATOM 2925 O O . ASP A 1 374 ? -11.202 5.332 -27.113 1.00 83.75 374 ASP A O 1
ATOM 2929 N N . LYS A 1 375 ? -12.919 5.041 -28.542 1.00 82.12 375 LYS A N 1
ATOM 2930 C CA . LYS A 1 375 ? -13.801 6.019 -27.890 1.00 82.12 375 LYS A CA 1
ATOM 2931 C C . LYS A 1 375 ? -14.229 5.541 -26.501 1.00 82.12 375 LYS A C 1
ATOM 2933 O O . LYS A 1 375 ? -14.397 6.357 -25.598 1.00 82.12 375 LYS A O 1
ATOM 2938 N N . GLU A 1 376 ? -14.333 4.231 -26.329 1.00 81.81 376 GLU A N 1
ATOM 2939 C CA . GLU A 1 376 ? -14.691 3.526 -25.103 1.00 81.81 376 GLU A CA 1
ATOM 2940 C C . GLU A 1 376 ? -13.506 3.454 -24.117 1.00 81.81 376 GLU A C 1
ATOM 2942 O O . GLU A 1 376 ? -13.680 3.193 -22.928 1.00 81.81 376 GLU A O 1
ATOM 2947 N N . GLY A 1 377 ? -12.289 3.767 -24.575 1.00 78.94 377 GLY A N 1
ATOM 2948 C CA . GLY A 1 377 ? -11.076 3.834 -23.767 1.00 78.94 377 GLY A CA 1
ATOM 2949 C C . GLY A 1 377 ? -10.265 2.542 -23.712 1.00 78.94 377 GLY A C 1
ATOM 2950 O O . GLY A 1 377 ? -9.267 2.501 -22.979 1.00 78.94 377 GLY A O 1
ATOM 2951 N N . LYS A 1 378 ? -10.631 1.514 -24.479 1.00 80.19 378 LYS A N 1
ATOM 2952 C CA . LYS A 1 378 ? -9.845 0.287 -24.633 1.00 80.19 378 LYS A CA 1
ATOM 2953 C C . LYS A 1 378 ? -8.593 0.579 -25.456 1.00 80.19 378 LYS A C 1
ATOM 2955 O O . LYS A 1 378 ? -8.604 1.421 -26.349 1.00 80.19 378 LYS A O 1
ATOM 2960 N N . ILE A 1 379 ? -7.482 -0.077 -25.124 1.00 80.94 379 ILE A N 1
ATOM 2961 C CA . ILE A 1 379 ? -6.219 0.085 -25.856 1.00 80.94 379 ILE A CA 1
ATOM 2962 C C . ILE A 1 379 ? -6.381 -0.543 -27.245 1.00 80.94 379 ILE A C 1
ATOM 2964 O O . ILE A 1 379 ? -6.646 -1.734 -27.357 1.00 80.94 379 ILE A O 1
ATOM 2968 N N . LEU A 1 380 ? -6.222 0.267 -28.292 1.00 80.12 380 LEU A N 1
ATOM 2969 C CA . LEU A 1 380 ? -6.176 -0.176 -29.687 1.00 80.12 380 LEU A CA 1
ATOM 2970 C C . LEU A 1 380 ? -4.764 -0.587 -30.084 1.00 80.12 380 LEU A C 1
ATOM 2972 O O . LEU A 1 380 ? -4.562 -1.588 -30.766 1.00 80.12 380 LEU A O 1
ATOM 2976 N N . SER A 1 381 ? -3.780 0.212 -29.676 1.00 80.94 381 SER A N 1
ATOM 2977 C CA . SER A 1 381 ? -2.386 -0.031 -30.007 1.00 80.94 381 SER A CA 1
ATOM 2978 C C . SER A 1 381 ? -1.466 0.475 -28.900 1.00 80.94 381 SER A C 1
ATOM 2980 O O . SER A 1 381 ? -1.759 1.433 -28.174 1.00 80.94 381 SER A O 1
ATOM 2982 N N . ARG A 1 382 ? -0.319 -0.188 -28.783 1.00 88.31 382 ARG A N 1
ATOM 2983 C CA . ARG A 1 382 ? 0.835 0.286 -28.032 1.00 88.31 382 ARG A CA 1
ATOM 2984 C C . ARG A 1 382 ? 1.991 0.349 -29.011 1.00 88.31 382 ARG A C 1
ATOM 2986 O O . ARG A 1 382 ? 2.317 -0.654 -29.637 1.00 88.31 382 ARG A O 1
ATOM 2993 N N . ARG A 1 383 ? 2.622 1.512 -29.112 1.00 91.06 383 ARG A N 1
ATOM 2994 C CA . ARG A 1 383 ? 3.846 1.690 -29.898 1.00 91.06 383 ARG A CA 1
ATOM 2995 C C . ARG A 1 383 ? 4.949 2.262 -29.041 1.00 91.06 383 ARG A C 1
ATOM 2997 O O . ARG A 1 383 ? 4.706 3.081 -28.158 1.00 91.06 383 ARG A O 1
ATOM 3004 N N . MET A 1 384 ? 6.169 1.847 -29.311 1.00 94.12 384 MET A N 1
ATOM 3005 C CA . MET A 1 384 ? 7.364 2.337 -28.660 1.00 94.12 384 MET A CA 1
ATOM 3006 C C . MET A 1 384 ? 8.129 3.241 -29.622 1.00 94.12 384 MET A C 1
ATOM 3008 O O . MET A 1 384 ? 8.479 2.857 -30.734 1.00 94.12 384 MET A O 1
ATOM 3012 N N . LEU A 1 385 ? 8.411 4.451 -29.162 1.00 93.94 385 LEU A N 1
ATOM 3013 C CA . LEU A 1 385 ? 9.302 5.390 -29.818 1.00 93.94 385 LEU A CA 1
ATOM 3014 C C . LEU A 1 385 ? 10.734 5.174 -29.311 1.00 93.94 385 LEU A C 1
ATOM 3016 O O . LEU A 1 385 ? 10.917 4.918 -28.112 1.00 93.94 385 LEU A O 1
ATOM 3020 N N . PRO A 1 386 ? 11.741 5.286 -30.196 1.00 92.12 386 PRO A N 1
ATOM 3021 C CA . PRO A 1 386 ? 13.138 5.147 -29.814 1.00 92.12 386 PRO A CA 1
ATOM 3022 C C . PRO A 1 386 ? 13.540 6.222 -28.803 1.00 92.12 386 PRO A C 1
ATOM 3024 O O . PRO A 1 386 ? 12.909 7.276 -28.697 1.00 92.12 386 PRO A O 1
ATOM 3027 N N . THR A 1 387 ? 14.611 5.950 -28.062 1.00 93.44 387 THR A N 1
ATOM 3028 C CA . THR A 1 387 ? 15.168 6.935 -27.137 1.00 93.44 387 THR A CA 1
ATOM 3029 C C . THR A 1 387 ? 15.671 8.180 -27.867 1.00 93.44 387 THR A C 1
ATOM 3031 O O . THR A 1 387 ? 16.324 8.090 -28.905 1.00 93.44 387 THR A O 1
ATOM 3034 N N . THR A 1 388 ? 15.392 9.351 -27.296 1.00 91.06 388 THR A N 1
ATOM 3035 C CA . THR A 1 388 ? 15.967 10.641 -27.713 1.00 91.06 388 THR A CA 1
ATOM 3036 C C . THR A 1 388 ? 17.067 11.116 -26.760 1.00 91.06 388 THR A C 1
ATOM 3038 O O . THR A 1 388 ? 17.519 12.256 -26.848 1.00 91.06 388 THR A O 1
ATOM 3041 N N . ASN A 1 389 ? 17.476 10.281 -25.800 1.00 91.75 389 ASN A N 1
ATOM 3042 C CA . ASN A 1 389 ? 18.505 10.628 -24.828 1.00 91.75 389 ASN A CA 1
ATOM 3043 C C . ASN A 1 389 ? 19.894 10.515 -25.473 1.00 91.75 389 ASN A C 1
ATOM 3045 O O . ASN A 1 389 ? 20.398 9.414 -25.688 1.00 91.75 389 ASN A O 1
ATOM 3049 N N . GLU A 1 390 ? 20.536 11.655 -25.737 1.00 93.62 390 GLU A N 1
ATOM 3050 C CA . GLU A 1 390 ? 21.832 11.729 -26.427 1.00 93.62 390 GLU A CA 1
ATOM 3051 C C . GLU A 1 390 ? 22.930 10.892 -25.748 1.00 93.62 390 GLU A C 1
ATOM 3053 O O . GLU A 1 390 ? 23.729 10.243 -26.423 1.00 93.62 390 GLU A O 1
ATOM 3058 N N . LYS A 1 391 ? 22.958 10.845 -24.409 1.00 92.06 391 LYS A N 1
ATOM 3059 C CA . LYS A 1 391 ? 23.945 10.045 -23.667 1.00 92.06 391 LYS A CA 1
ATOM 3060 C C . LYS A 1 391 ? 23.742 8.548 -23.905 1.00 92.06 391 LYS A C 1
ATOM 3062 O O . LYS A 1 391 ? 24.718 7.816 -24.058 1.00 92.06 391 LYS A O 1
ATOM 3067 N N . VAL A 1 392 ? 22.487 8.102 -23.937 1.00 93.19 392 VAL A N 1
ATOM 3068 C CA . VAL A 1 392 ? 22.132 6.701 -24.205 1.00 93.19 392 VAL A CA 1
ATOM 3069 C C . VAL A 1 392 ? 22.418 6.353 -25.663 1.00 93.19 392 VAL A C 1
ATOM 3071 O O . VAL A 1 392 ? 23.033 5.323 -25.918 1.00 93.19 392 VAL A O 1
ATOM 3074 N N . LEU A 1 393 ? 22.070 7.234 -26.605 1.00 94.94 393 LEU A N 1
ATOM 3075 C CA . LEU A 1 393 ? 22.362 7.051 -28.029 1.00 94.94 393 LEU A CA 1
ATOM 3076 C C . LEU A 1 393 ? 23.867 6.904 -28.288 1.00 94.94 393 LEU A C 1
ATOM 3078 O O . LEU A 1 393 ? 24.280 5.910 -28.879 1.00 94.94 393 LEU A O 1
ATOM 3082 N N . LYS A 1 394 ? 24.706 7.801 -27.751 1.00 96.31 394 LYS A N 1
ATOM 3083 C CA . LYS A 1 394 ? 26.174 7.692 -27.866 1.00 96.31 394 LYS A CA 1
ATOM 3084 C C . LYS A 1 394 ? 26.712 6.393 -27.261 1.00 96.31 394 LYS A C 1
ATOM 3086 O O . LYS A 1 394 ? 27.618 5.776 -27.821 1.00 96.31 394 LYS A O 1
ATOM 3091 N N . ALA A 1 395 ? 26.162 5.961 -26.123 1.00 96.19 395 ALA A N 1
ATOM 3092 C CA . ALA A 1 395 ? 26.532 4.687 -25.511 1.00 96.19 395 ALA A CA 1
ATOM 3093 C C . ALA A 1 395 ? 26.128 3.494 -26.394 1.00 96.19 395 ALA A C 1
ATOM 3095 O O . ALA A 1 395 ? 26.897 2.539 -26.521 1.00 96.19 395 ALA A O 1
ATOM 3096 N N . PHE A 1 396 ? 24.961 3.558 -27.042 1.00 97.00 396 PHE A N 1
ATOM 3097 C CA . PHE A 1 396 ? 24.521 2.532 -27.980 1.00 97.00 396 PHE A CA 1
ATOM 3098 C C . PHE A 1 396 ? 25.400 2.473 -29.225 1.00 97.00 396 PHE A C 1
ATOM 3100 O O . PHE A 1 396 ? 25.849 1.389 -29.578 1.00 97.00 396 PHE A O 1
ATOM 3107 N N . GLU A 1 397 ? 25.726 3.610 -29.834 1.00 97.00 397 GLU A N 1
ATOM 3108 C CA . GLU A 1 397 ? 26.626 3.686 -30.990 1.00 97.00 397 GLU A CA 1
ATOM 3109 C C . GLU A 1 397 ? 28.028 3.151 -30.669 1.00 97.00 397 GLU A C 1
ATOM 3111 O O . GLU A 1 397 ? 28.641 2.440 -31.468 1.00 97.00 397 GLU A O 1
ATOM 3116 N N . ALA A 1 398 ? 28.565 3.474 -29.488 1.00 97.88 398 ALA A N 1
ATOM 3117 C CA . ALA A 1 398 ? 29.847 2.940 -29.037 1.00 97.88 398 ALA A CA 1
ATOM 3118 C C . ALA A 1 398 ? 29.796 1.413 -28.881 1.00 97.88 398 ALA A C 1
ATOM 3120 O O . ALA A 1 398 ? 30.663 0.715 -29.412 1.00 97.88 398 ALA A O 1
ATOM 3121 N N . LYS A 1 399 ? 28.760 0.889 -28.212 1.00 98.00 399 LYS A N 1
ATOM 3122 C CA . LYS A 1 399 ? 28.615 -0.553 -27.988 1.00 98.00 399 LYS A CA 1
ATOM 3123 C C . LYS A 1 399 ? 28.328 -1.319 -29.276 1.00 98.00 399 LYS A C 1
ATOM 3125 O O . LYS A 1 399 ? 28.855 -2.409 -29.475 1.00 98.00 399 LYS A O 1
ATOM 3130 N N . GLU A 1 400 ? 27.538 -0.743 -30.172 1.00 97.94 400 GLU A N 1
ATOM 3131 C CA . GLU A 1 400 ? 27.275 -1.308 -31.488 1.00 97.94 400 GLU A CA 1
ATOM 3132 C C . GLU A 1 400 ? 28.565 -1.440 -32.307 1.00 97.94 400 GLU A C 1
ATOM 3134 O O . GLU A 1 400 ? 28.815 -2.499 -32.889 1.00 97.94 400 GLU A O 1
ATOM 3139 N N . ARG A 1 401 ? 29.410 -0.398 -32.323 1.00 98.19 401 ARG A N 1
ATOM 3140 C CA . ARG A 1 401 ? 30.715 -0.444 -33.003 1.00 98.19 401 ARG A CA 1
ATOM 3141 C C . ARG A 1 401 ? 31.609 -1.541 -32.434 1.00 98.19 401 ARG A C 1
ATOM 3143 O O . ARG A 1 401 ? 32.167 -2.311 -33.210 1.00 98.19 401 ARG A O 1
ATOM 3150 N N . GLU A 1 402 ? 31.699 -1.645 -31.109 1.00 98.25 402 GLU A N 1
ATOM 3151 C CA . GLU A 1 402 ? 32.464 -2.696 -30.422 1.00 98.25 402 GLU A CA 1
ATOM 3152 C C . GLU A 1 402 ? 31.996 -4.101 -30.843 1.00 98.25 402 GLU A C 1
ATOM 3154 O O . GLU A 1 402 ? 32.795 -4.936 -31.267 1.00 98.25 402 GLU A O 1
ATOM 3159 N N . LEU A 1 403 ? 30.685 -4.356 -30.789 1.00 98.12 403 LEU A N 1
ATOM 3160 C CA . LEU A 1 403 ? 30.113 -5.658 -31.136 1.00 98.12 403 LEU A CA 1
ATOM 3161 C C . LEU A 1 403 ? 30.267 -5.978 -32.632 1.00 98.12 403 LEU A C 1
ATOM 3163 O O . LEU A 1 403 ? 30.562 -7.116 -32.991 1.00 98.12 403 LEU A O 1
ATOM 3167 N N . THR A 1 404 ? 30.141 -4.982 -33.509 1.00 97.62 404 THR A N 1
ATOM 3168 C CA . THR A 1 404 ? 30.347 -5.147 -34.960 1.00 97.62 404 THR A CA 1
ATOM 3169 C C . THR A 1 404 ? 31.808 -5.467 -35.292 1.00 97.62 404 THR A C 1
ATOM 3171 O O . THR A 1 404 ? 32.095 -6.334 -36.124 1.00 97.62 404 THR A O 1
ATOM 3174 N N . GLN A 1 405 ? 32.755 -4.819 -34.606 1.00 97.88 405 GLN A N 1
ATOM 3175 C CA . GLN A 1 405 ? 34.178 -5.147 -34.715 1.00 97.88 405 GLN A CA 1
ATOM 3176 C C . GLN A 1 405 ? 34.456 -6.574 -34.234 1.00 97.88 405 GLN A C 1
ATOM 3178 O O . GLN A 1 405 ? 35.175 -7.302 -34.914 1.00 97.88 405 GLN A O 1
ATOM 3183 N N . ALA A 1 406 ? 33.834 -7.015 -33.135 1.00 97.75 406 ALA A N 1
ATOM 3184 C CA . ALA A 1 406 ? 33.967 -8.388 -32.644 1.00 97.75 406 ALA A CA 1
ATOM 3185 C C . ALA A 1 406 ? 33.463 -9.432 -33.658 1.00 97.75 406 ALA A C 1
ATOM 3187 O O . ALA A 1 406 ? 34.103 -10.468 -33.838 1.00 97.75 406 ALA A O 1
ATOM 3188 N N . VAL A 1 407 ? 32.365 -9.148 -34.373 1.00 97.06 407 VAL A N 1
ATOM 3189 C CA . VAL A 1 407 ? 31.872 -10.010 -35.467 1.00 97.06 407 VAL A CA 1
ATOM 3190 C C . VAL A 1 407 ? 32.899 -10.115 -36.597 1.00 97.06 407 VAL A C 1
ATOM 3192 O O . VAL A 1 407 ? 33.128 -11.206 -37.116 1.00 97.06 407 VAL A O 1
ATOM 3195 N N . THR A 1 408 ? 33.533 -8.999 -36.961 1.00 96.81 408 THR A N 1
ATOM 3196 C CA . THR A 1 408 ? 34.506 -8.935 -38.066 1.00 96.81 408 THR A CA 1
ATOM 3197 C C . THR A 1 408 ? 35.847 -9.575 -37.693 1.00 96.81 408 THR A C 1
ATOM 3199 O O . THR A 1 408 ? 36.479 -10.222 -38.522 1.00 96.81 408 THR A O 1
ATOM 3202 N N . ALA A 1 409 ? 36.275 -9.426 -36.438 1.00 97.25 409 ALA A N 1
ATOM 3203 C CA . ALA A 1 409 ? 37.548 -9.936 -35.929 1.00 97.25 409 ALA A CA 1
ATOM 3204 C C . ALA A 1 409 ? 37.520 -11.433 -35.565 1.00 97.25 409 ALA A C 1
ATOM 3206 O O . ALA A 1 409 ? 38.569 -12.023 -35.288 1.00 97.25 409 ALA A O 1
ATOM 3207 N N . ALA A 1 410 ? 36.341 -12.059 -35.529 1.00 97.19 410 ALA A N 1
ATOM 3208 C CA . ALA A 1 410 ? 36.200 -13.459 -35.161 1.00 97.19 410 ALA A CA 1
ATOM 3209 C C . ALA A 1 410 ? 36.896 -14.388 -36.172 1.00 97.19 410 ALA A C 1
ATOM 3211 O O . ALA A 1 410 ? 36.542 -14.442 -37.347 1.00 97.19 410 ALA A O 1
ATOM 3212 N N . LYS A 1 411 ? 37.868 -15.170 -35.687 1.00 97.31 411 LYS A N 1
ATOM 3213 C CA . LYS A 1 411 ? 38.685 -16.079 -36.515 1.00 97.31 411 LYS A CA 1
ATOM 3214 C C . LYS A 1 411 ? 38.057 -17.456 -36.745 1.00 97.31 411 LYS A C 1
ATOM 3216 O O . LYS A 1 411 ? 38.540 -18.214 -37.578 1.00 97.31 411 LYS A O 1
ATOM 3221 N N . THR A 1 412 ? 37.018 -17.804 -35.989 1.00 96.75 412 THR A N 1
ATOM 3222 C CA . THR A 1 412 ? 36.348 -19.109 -36.054 1.00 96.75 412 THR A CA 1
ATOM 3223 C C . THR A 1 412 ? 34.856 -18.927 -36.304 1.00 96.75 412 THR A C 1
ATOM 3225 O O . THR A 1 412 ? 34.273 -17.921 -35.897 1.00 96.75 412 THR A O 1
ATOM 3228 N N . ASP A 1 413 ? 34.218 -19.914 -36.938 1.00 93.62 413 ASP A N 1
ATOM 3229 C CA . ASP A 1 413 ? 32.767 -19.898 -37.176 1.00 93.62 413 ASP A CA 1
ATOM 3230 C C . ASP A 1 413 ? 31.991 -19.825 -35.848 1.00 93.62 413 ASP A C 1
ATOM 3232 O O . ASP A 1 413 ? 31.094 -18.998 -35.700 1.00 93.62 413 ASP A O 1
ATOM 3236 N N . TYR A 1 414 ? 32.422 -20.587 -34.835 1.00 94.00 414 TYR A N 1
ATOM 3237 C CA . TYR A 1 414 ? 31.859 -20.522 -33.483 1.00 94.00 414 TYR A CA 1
ATOM 3238 C C . TYR A 1 414 ? 31.988 -19.123 -32.859 1.00 94.00 414 TYR A C 1
ATOM 3240 O O . TYR A 1 414 ? 31.000 -18.567 -32.377 1.00 94.00 414 TYR A O 1
ATOM 3248 N N . GLY A 1 415 ? 33.186 -18.526 -32.900 1.00 95.44 415 GLY A N 1
ATOM 3249 C CA . GLY A 1 415 ? 33.421 -17.182 -32.366 1.00 95.44 415 GLY A CA 1
ATOM 3250 C C . GLY A 1 415 ? 32.585 -16.124 -33.086 1.00 95.44 415 GLY A C 1
ATOM 3251 O O . GLY A 1 415 ? 32.019 -15.239 -32.446 1.00 95.44 415 GLY A O 1
ATOM 3252 N N . ARG A 1 416 ? 32.430 -16.261 -34.408 1.00 95.56 416 ARG A N 1
ATOM 3253 C CA . ARG A 1 416 ? 31.591 -15.371 -35.212 1.00 95.56 416 ARG A CA 1
ATOM 3254 C C . ARG A 1 416 ? 30.119 -15.508 -34.834 1.00 95.56 416 ARG A C 1
ATOM 3256 O O . ARG A 1 416 ? 29.468 -14.493 -34.609 1.00 95.56 416 ARG A O 1
ATOM 3263 N N . GLN A 1 417 ? 29.597 -16.729 -34.697 1.00 94.88 417 GLN A N 1
ATOM 3264 C CA . GLN A 1 417 ? 28.211 -16.955 -34.269 1.00 94.88 417 GLN A CA 1
ATOM 3265 C C . GLN A 1 417 ? 27.939 -16.395 -32.864 1.00 94.88 417 GLN A C 1
ATOM 3267 O O . GLN A 1 417 ? 26.892 -15.786 -32.641 1.00 94.88 417 GLN A O 1
ATOM 3272 N N . ALA A 1 418 ? 28.887 -16.529 -31.930 1.00 95.38 418 ALA A N 1
ATOM 3273 C CA . ALA A 1 418 ? 28.780 -15.941 -30.595 1.00 95.38 418 ALA A CA 1
ATOM 3274 C C . ALA A 1 418 ? 28.759 -14.399 -30.630 1.00 95.38 418 ALA A C 1
ATOM 3276 O O . ALA A 1 418 ? 27.957 -13.777 -29.930 1.00 95.38 418 ALA A O 1
ATOM 3277 N N . ALA A 1 419 ? 29.584 -13.777 -31.476 1.00 96.88 419 ALA A N 1
ATOM 3278 C CA . ALA A 1 419 ? 29.593 -12.326 -31.652 1.00 96.88 419 ALA A CA 1
ATOM 3279 C C . ALA A 1 419 ? 28.295 -11.811 -32.304 1.00 96.88 419 ALA A C 1
ATOM 3281 O O . ALA A 1 419 ? 27.708 -10.844 -31.818 1.00 96.88 419 ALA A O 1
ATOM 3282 N N . VAL A 1 420 ? 27.790 -12.489 -33.346 1.00 97.06 420 VAL A N 1
ATOM 3283 C CA . VAL A 1 420 ? 26.507 -12.129 -33.981 1.00 97.06 420 VAL A CA 1
ATOM 3284 C C . VAL A 1 420 ? 25.360 -12.296 -32.985 1.00 97.06 420 VAL A C 1
ATOM 3286 O O . VAL A 1 420 ? 24.513 -11.414 -32.892 1.00 97.06 420 VAL A O 1
ATOM 3289 N N . LYS A 1 421 ? 25.361 -13.361 -32.167 1.00 96.12 421 LYS A N 1
ATOM 3290 C CA . LYS A 1 421 ? 24.406 -13.523 -31.058 1.00 96.12 421 LYS A CA 1
ATOM 3291 C C . LYS A 1 421 ? 24.413 -12.303 -30.140 1.00 96.12 421 LYS A C 1
ATOM 3293 O O . LYS A 1 421 ? 23.351 -11.747 -29.873 1.00 96.12 421 LYS A O 1
ATOM 3298 N N . ALA A 1 422 ? 25.584 -11.887 -29.659 1.00 97.56 422 ALA A N 1
ATOM 3299 C CA . ALA A 1 422 ? 25.699 -10.743 -28.759 1.00 97.56 422 ALA A CA 1
ATOM 3300 C C . ALA A 1 422 ? 25.154 -9.452 -29.396 1.00 97.56 422 ALA A C 1
ATOM 3302 O O . ALA A 1 422 ? 24.421 -8.715 -28.738 1.00 97.56 422 ALA A O 1
ATOM 3303 N N . LEU A 1 423 ? 25.441 -9.219 -30.682 1.00 98.06 423 LEU A N 1
ATOM 3304 C CA . LEU A 1 423 ? 24.917 -8.079 -31.437 1.00 98.06 423 LEU A CA 1
ATOM 3305 C C . LEU A 1 423 ? 23.387 -8.130 -31.594 1.00 98.06 423 LEU A C 1
ATOM 3307 O O . LEU A 1 423 ? 22.711 -7.144 -31.312 1.00 98.06 423 LEU A O 1
ATOM 3311 N N . CYS A 1 424 ? 22.828 -9.290 -31.947 1.00 97.88 424 CYS A N 1
ATOM 3312 C CA . CYS A 1 424 ? 21.383 -9.507 -32.029 1.00 97.88 424 CYS A CA 1
ATOM 3313 C C . CYS A 1 424 ? 20.686 -9.236 -30.686 1.00 97.88 424 CYS A C 1
ATOM 3315 O O . CYS A 1 424 ? 19.716 -8.484 -30.625 1.00 97.88 424 CYS A O 1
ATOM 3317 N N . PHE A 1 425 ? 21.193 -9.793 -29.582 1.00 97.25 425 PHE A N 1
ATOM 3318 C CA . PHE A 1 425 ? 20.610 -9.545 -28.260 1.00 97.25 425 PHE A CA 1
ATOM 3319 C C . PHE A 1 425 ? 20.784 -8.095 -27.807 1.00 97.25 425 PHE A C 1
ATOM 3321 O O . PHE A 1 425 ? 19.906 -7.570 -27.126 1.00 97.25 425 PHE A O 1
ATOM 3328 N N . PHE A 1 426 ? 21.864 -7.421 -28.200 1.00 97.62 426 PHE A N 1
ATOM 3329 C CA . PHE A 1 426 ? 22.016 -5.990 -27.964 1.00 97.62 426 PHE A CA 1
ATOM 3330 C C . PHE A 1 426 ? 20.938 -5.180 -28.705 1.00 97.62 426 PHE A C 1
ATOM 3332 O O . PHE A 1 426 ? 20.271 -4.343 -28.093 1.00 97.62 426 PHE A O 1
ATOM 3339 N N . TYR A 1 427 ? 20.684 -5.477 -29.980 1.00 97.31 427 TYR A N 1
ATOM 3340 C CA . TYR A 1 427 ? 19.615 -4.827 -30.737 1.00 97.31 427 TYR A CA 1
ATOM 3341 C C . TYR A 1 427 ? 18.225 -5.096 -30.157 1.00 97.31 427 TYR A C 1
ATOM 3343 O O . TYR A 1 427 ? 17.467 -4.145 -29.991 1.00 97.31 427 TYR A O 1
ATOM 3351 N N . ILE A 1 428 ? 17.898 -6.335 -29.782 1.00 95.31 428 ILE A N 1
ATOM 3352 C CA . ILE A 1 428 ? 16.587 -6.667 -29.198 1.00 95.31 428 ILE A CA 1
ATOM 3353 C C . ILE A 1 428 ? 16.427 -6.051 -27.803 1.00 95.31 428 ILE A C 1
ATOM 3355 O O . ILE A 1 428 ? 15.447 -5.364 -27.534 1.00 95.31 428 ILE A O 1
ATOM 3359 N N . MET A 1 429 ? 17.379 -6.297 -26.902 1.00 93.75 429 MET A N 1
ATOM 3360 C CA . MET A 1 429 ? 17.190 -6.055 -25.466 1.00 93.75 429 MET A CA 1
ATOM 3361 C C . MET A 1 429 ? 17.598 -4.651 -25.024 1.00 93.75 429 MET A C 1
ATOM 3363 O O . MET A 1 429 ? 17.123 -4.186 -23.990 1.00 93.75 429 MET A O 1
ATOM 3367 N N . LYS A 1 430 ? 18.517 -3.994 -25.747 1.00 94.12 430 LYS A N 1
ATOM 3368 C CA . LYS A 1 430 ? 19.013 -2.653 -25.396 1.00 94.12 430 LYS A CA 1
ATOM 3369 C C . LYS A 1 430 ? 18.481 -1.587 -26.333 1.00 94.12 430 LYS A C 1
ATOM 3371 O O . LYS A 1 430 ? 17.895 -0.622 -25.863 1.00 94.12 430 LYS A O 1
ATOM 3376 N N . MET A 1 431 ? 18.631 -1.773 -27.642 1.00 94.62 431 MET A N 1
ATOM 3377 C CA . MET A 1 431 ? 18.155 -0.779 -28.613 1.00 94.62 431 MET A CA 1
ATOM 3378 C C . MET A 1 431 ? 16.665 -0.920 -28.945 1.00 94.62 431 MET A C 1
ATOM 3380 O O . MET A 1 431 ? 16.075 0.027 -29.456 1.00 94.62 431 MET A O 1
ATOM 3384 N N . ARG A 1 432 ? 16.062 -2.079 -28.644 1.00 94.25 432 ARG A N 1
ATOM 3385 C CA . ARG A 1 432 ? 14.666 -2.424 -28.956 1.00 94.25 432 ARG A CA 1
ATOM 3386 C C . ARG A 1 432 ? 14.366 -2.315 -30.460 1.00 94.25 432 ARG A C 1
ATOM 3388 O O . ARG A 1 432 ? 13.340 -1.785 -30.872 1.00 94.25 432 ARG A O 1
ATOM 3395 N N . LEU A 1 433 ? 15.299 -2.821 -31.274 1.00 94.38 433 LEU A N 1
ATOM 3396 C CA . LEU A 1 433 ? 15.275 -2.836 -32.742 1.00 94.38 433 LEU A CA 1
ATOM 3397 C C . LEU A 1 433 ? 15.246 -4.283 -33.280 1.00 94.38 433 LEU A C 1
ATOM 3399 O O . LEU A 1 433 ? 16.272 -4.797 -33.746 1.00 94.38 433 LEU A O 1
ATOM 3403 N N . PRO A 1 434 ? 14.093 -4.974 -33.218 1.00 94.19 434 PRO A N 1
ATOM 3404 C CA . PRO A 1 434 ? 13.974 -6.351 -33.697 1.00 94.19 434 PRO A CA 1
ATOM 3405 C C . PRO A 1 434 ? 14.251 -6.480 -35.204 1.00 94.19 434 PRO A C 1
ATOM 3407 O O . PRO A 1 434 ? 14.929 -7.423 -35.600 1.00 94.19 434 PRO A O 1
ATOM 3410 N N . ASP A 1 435 ? 13.870 -5.511 -36.039 1.00 93.56 435 ASP A N 1
ATOM 3411 C CA . ASP A 1 435 ? 14.120 -5.567 -37.493 1.00 93.56 435 ASP A CA 1
ATOM 3412 C C . ASP A 1 435 ? 15.613 -5.625 -37.841 1.00 93.56 435 ASP A C 1
ATOM 3414 O O . ASP A 1 435 ? 16.049 -6.434 -38.662 1.00 93.56 435 ASP A O 1
ATOM 3418 N N . LYS A 1 436 ? 16.427 -4.827 -37.139 1.00 95.00 436 LYS A N 1
ATOM 3419 C CA . LYS A 1 436 ? 17.892 -4.828 -37.287 1.00 95.00 436 LYS A CA 1
ATOM 3420 C C . LYS A 1 436 ? 18.511 -6.155 -36.845 1.00 95.00 436 LYS A C 1
ATOM 3422 O O . LYS A 1 436 ? 19.559 -6.567 -37.333 1.00 95.00 436 LYS A O 1
ATOM 3427 N N . THR A 1 437 ? 17.843 -6.851 -35.929 1.00 95.38 437 THR A N 1
ATOM 3428 C CA . THR A 1 437 ? 18.224 -8.207 -35.529 1.00 95.38 437 THR A CA 1
ATOM 3429 C C . THR A 1 437 ? 17.870 -9.213 -36.613 1.00 95.38 437 THR A C 1
ATOM 3431 O O . THR A 1 437 ? 18.705 -10.036 -36.985 1.00 95.38 437 THR A O 1
ATOM 3434 N N . LEU A 1 438 ? 16.661 -9.119 -37.170 1.00 92.88 438 LEU A N 1
ATOM 3435 C CA . LEU A 1 438 ? 16.189 -10.001 -38.233 1.00 92.88 438 LEU A CA 1
ATOM 3436 C C . LEU A 1 438 ? 17.034 -9.883 -39.511 1.00 92.88 438 LEU A C 1
ATOM 3438 O O . LEU A 1 438 ? 17.213 -10.889 -40.189 1.00 92.88 438 LEU A O 1
ATOM 3442 N N . SER A 1 439 ? 17.656 -8.736 -39.805 1.00 95.06 439 SER A N 1
ATOM 3443 C CA . SER A 1 439 ? 18.602 -8.625 -40.931 1.00 95.06 439 SER A CA 1
ATOM 3444 C C . SER A 1 439 ? 19.915 -9.396 -40.733 1.00 95.06 439 SER A C 1
ATOM 3446 O O . SER A 1 439 ? 20.627 -9.655 -41.702 1.00 95.06 439 SER A O 1
ATOM 3448 N N . LEU A 1 440 ? 20.258 -9.773 -39.496 1.00 94.75 440 LEU A N 1
ATOM 3449 C CA . LEU A 1 440 ? 21.484 -10.516 -39.180 1.00 94.75 440 LEU A CA 1
ATOM 3450 C C . LEU A 1 440 ? 21.278 -12.032 -39.101 1.00 94.75 440 LEU A C 1
ATOM 3452 O O . LEU A 1 440 ? 22.257 -12.779 -39.086 1.00 94.75 440 LEU A O 1
ATOM 3456 N N . VAL A 1 441 ? 20.032 -12.512 -39.058 1.00 92.81 441 VAL A N 1
ATOM 3457 C CA . VAL A 1 441 ? 19.739 -13.930 -38.784 1.00 92.81 441 VAL A CA 1
ATOM 3458 C C . VAL A 1 441 ? 20.247 -14.883 -39.865 1.00 92.81 441 VAL A C 1
ATOM 3460 O O . VAL A 1 441 ? 20.548 -16.030 -39.555 1.00 92.81 441 VAL A O 1
ATOM 3463 N N . SER A 1 442 ? 20.419 -14.416 -41.107 1.00 94.31 442 SER A N 1
ATOM 3464 C CA . SER A 1 442 ? 21.020 -15.204 -42.195 1.00 94.31 442 SER A CA 1
ATOM 3465 C C . SER A 1 442 ? 22.482 -15.583 -41.928 1.00 94.31 442 SER A C 1
ATOM 3467 O O . SER A 1 442 ? 23.000 -16.509 -42.547 1.00 94.31 442 SER A O 1
ATOM 3469 N N . GLN A 1 443 ? 23.148 -14.903 -40.989 1.00 92.19 443 GLN A N 1
ATOM 3470 C CA . GLN A 1 443 ? 24.520 -15.201 -40.577 1.00 92.19 443 GLN A CA 1
ATOM 3471 C C . GLN A 1 443 ? 24.599 -16.270 -39.472 1.00 92.19 443 GLN A C 1
ATOM 3473 O O . GLN A 1 443 ? 25.698 -16.686 -39.103 1.00 92.19 443 GLN A O 1
ATOM 3478 N N . ILE A 1 444 ? 23.462 -16.719 -38.929 1.00 93.88 444 ILE A N 1
ATOM 3479 C CA . ILE A 1 444 ? 23.397 -17.720 -37.860 1.00 93.88 444 ILE A CA 1
ATOM 3480 C C . ILE A 1 444 ? 23.103 -19.096 -38.458 1.00 93.88 444 ILE A C 1
ATOM 3482 O O . ILE A 1 444 ? 22.016 -19.342 -38.973 1.00 93.88 444 ILE A O 1
ATOM 3486 N N . LYS A 1 445 ? 24.065 -20.019 -38.343 1.00 93.81 445 LYS A N 1
ATOM 3487 C CA . LYS A 1 445 ? 23.912 -21.407 -38.816 1.00 93.81 445 LYS A CA 1
ATOM 3488 C C . LYS A 1 445 ? 23.318 -22.335 -37.758 1.00 93.81 445 LYS A C 1
ATOM 3490 O O . LYS A 1 445 ? 22.641 -23.300 -38.098 1.00 93.81 445 LYS A O 1
ATOM 3495 N N . ASN A 1 446 ? 23.578 -22.080 -36.473 1.00 95.00 446 ASN A N 1
ATOM 3496 C CA . ASN A 1 446 ? 23.034 -22.898 -35.394 1.00 95.00 446 ASN A CA 1
ATOM 3497 C C . ASN A 1 446 ? 21.509 -22.699 -35.287 1.00 95.00 446 ASN A C 1
ATOM 3499 O O . ASN A 1 446 ? 21.043 -21.622 -34.914 1.00 95.00 446 ASN A O 1
ATOM 3503 N N . LYS A 1 447 ? 20.742 -23.753 -35.594 1.00 95.56 447 LYS A N 1
ATOM 3504 C CA . LYS A 1 447 ? 19.270 -23.724 -35.633 1.00 95.56 447 LYS A CA 1
ATOM 3505 C C . LYS A 1 447 ? 18.638 -23.340 -34.288 1.00 95.56 447 LYS A C 1
ATOM 3507 O O . LYS A 1 447 ? 17.708 -22.541 -34.267 1.00 95.56 447 LYS A O 1
ATOM 3512 N N . SER A 1 448 ? 19.171 -23.846 -33.176 1.00 95.12 448 SER A N 1
ATOM 3513 C CA . SER A 1 448 ? 18.676 -23.524 -31.829 1.00 95.12 448 SER A CA 1
ATOM 3514 C C . SER A 1 448 ? 18.927 -22.056 -31.470 1.00 95.12 448 SER A C 1
ATOM 3516 O O . SER A 1 448 ? 18.033 -21.371 -30.980 1.00 95.12 448 SER A O 1
ATOM 3518 N N . LEU A 1 449 ? 20.107 -21.528 -31.803 1.00 95.12 449 LEU A N 1
ATOM 3519 C CA . LEU A 1 449 ? 20.411 -20.110 -31.617 1.00 95.12 449 LEU A CA 1
ATOM 3520 C C . LEU A 1 449 ? 19.529 -19.210 -32.496 1.00 95.12 449 LEU A C 1
ATOM 3522 O O . LEU A 1 449 ? 19.070 -18.158 -32.050 1.00 95.12 449 LEU A O 1
ATOM 3526 N N . LEU A 1 450 ? 19.295 -19.615 -33.745 1.00 97.00 450 LEU A N 1
ATOM 3527 C CA . LEU A 1 450 ? 18.407 -18.913 -34.665 1.00 97.00 450 LEU A CA 1
ATOM 3528 C C . LEU A 1 450 ? 16.977 -18.841 -34.111 1.00 97.00 450 LEU A C 1
ATOM 3530 O O . LEU A 1 450 ? 16.368 -17.770 -34.150 1.00 97.00 450 LEU A O 1
ATOM 3534 N N . PHE A 1 451 ? 16.471 -19.952 -33.565 1.00 97.56 451 PHE A N 1
ATOM 3535 C CA . PHE A 1 451 ? 15.183 -19.996 -32.879 1.00 97.56 451 PHE A CA 1
ATOM 3536 C C . PHE A 1 451 ? 15.130 -18.996 -31.724 1.00 97.56 451 PHE A C 1
ATOM 3538 O O . PHE A 1 451 ? 14.225 -18.165 -31.694 1.00 97.56 451 PHE A O 1
ATOM 3545 N N . ASP A 1 452 ? 16.113 -19.021 -30.817 1.00 96.56 452 ASP A N 1
ATOM 3546 C CA . ASP A 1 452 ? 16.151 -18.104 -29.675 1.00 96.56 452 ASP A CA 1
ATOM 3547 C C . ASP A 1 452 ? 16.130 -16.640 -30.131 1.00 96.56 452 ASP A C 1
ATOM 3549 O O . ASP A 1 452 ? 15.337 -15.848 -29.628 1.00 96.56 452 ASP A O 1
ATOM 3553 N N . ILE A 1 453 ? 16.946 -16.268 -31.121 1.00 97.38 453 ILE A N 1
ATOM 3554 C CA . ILE A 1 453 ? 16.995 -14.887 -31.621 1.00 97.38 453 ILE A CA 1
ATOM 3555 C C . ILE A 1 453 ? 15.642 -14.464 -32.204 1.00 97.38 453 ILE A C 1
ATOM 3557 O O . ILE A 1 453 ? 15.135 -13.396 -31.852 1.00 97.38 453 ILE A O 1
ATOM 3561 N N . LYS A 1 454 ? 15.030 -15.286 -33.067 1.00 97.94 454 LYS A N 1
ATOM 3562 C CA . LYS A 1 454 ? 13.731 -14.947 -33.667 1.00 97.94 454 LYS A CA 1
ATOM 3563 C C . LYS A 1 454 ? 12.608 -14.917 -32.629 1.00 97.94 454 LYS A C 1
ATOM 3565 O O . LYS A 1 454 ? 11.754 -14.034 -32.683 1.00 97.94 454 LYS A O 1
ATOM 3570 N N . LEU A 1 455 ? 12.626 -15.835 -31.665 1.00 97.62 455 LEU A N 1
ATOM 3571 C CA . LEU A 1 455 ? 11.674 -15.851 -30.561 1.00 97.62 455 LEU A CA 1
ATOM 3572 C C . LEU A 1 455 ? 11.770 -14.568 -29.735 1.00 97.62 455 LEU A C 1
ATOM 3574 O O . LEU A 1 455 ? 10.753 -13.938 -29.447 1.00 97.62 455 LEU A O 1
ATOM 3578 N N . PHE A 1 456 ? 12.989 -14.166 -29.372 1.00 97.44 456 PHE A N 1
ATOM 3579 C CA . PHE A 1 456 ? 13.215 -12.933 -28.629 1.00 97.44 456 PHE A CA 1
ATOM 3580 C C . PHE A 1 456 ? 12.810 -11.700 -29.436 1.00 97.44 456 PHE A C 1
ATOM 3582 O O . PHE A 1 456 ? 12.249 -10.787 -28.834 1.00 97.44 456 PHE A O 1
ATOM 3589 N N . ALA A 1 457 ? 13.027 -11.692 -30.756 1.00 97.06 457 ALA A N 1
ATOM 3590 C CA . ALA A 1 457 ? 12.595 -10.606 -31.630 1.00 97.06 457 ALA A CA 1
ATOM 3591 C C . ALA A 1 457 ? 11.068 -10.437 -31.605 1.00 97.06 457 ALA A C 1
ATOM 3593 O O . ALA A 1 457 ? 10.605 -9.323 -31.413 1.00 97.06 457 ALA A O 1
ATOM 3594 N N . VAL A 1 458 ? 10.286 -11.522 -31.690 1.00 96.75 458 VAL A N 1
ATOM 3595 C CA . VAL A 1 458 ? 8.813 -11.450 -31.574 1.00 96.75 458 VAL A CA 1
ATOM 3596 C C . VAL A 1 458 ? 8.382 -11.043 -30.160 1.00 96.75 458 VAL A C 1
ATOM 3598 O O . VAL A 1 458 ? 7.531 -10.171 -29.982 1.00 96.75 458 VAL A O 1
ATOM 3601 N N . ASN A 1 459 ? 8.969 -11.659 -29.131 1.00 94.56 459 ASN A N 1
ATOM 3602 C CA . ASN A 1 459 ? 8.528 -11.457 -27.753 1.00 94.56 459 ASN A CA 1
ATOM 3603 C C . ASN A 1 459 ? 8.813 -10.033 -27.239 1.00 94.56 459 ASN A C 1
ATOM 3605 O O . ASN A 1 459 ? 7.968 -9.445 -26.558 1.00 94.56 459 ASN A O 1
ATOM 3609 N N . HIS A 1 460 ? 9.974 -9.472 -27.588 1.00 92.69 460 HIS A N 1
ATOM 3610 C CA . HIS A 1 460 ? 10.431 -8.152 -27.133 1.00 92.69 460 HIS A CA 1
ATOM 3611 C C . HIS A 1 460 ? 10.145 -7.025 -28.128 1.00 92.69 460 HIS A C 1
ATOM 3613 O O . HIS A 1 460 ? 10.491 -5.876 -27.853 1.00 92.69 460 HIS A O 1
ATOM 3619 N N . ASP A 1 461 ? 9.483 -7.308 -29.251 1.00 93.69 461 ASP A N 1
ATOM 3620 C CA . ASP A 1 461 ? 8.927 -6.239 -30.064 1.00 93.69 461 ASP A CA 1
ATOM 3621 C C . ASP A 1 461 ? 7.745 -5.602 -29.322 1.00 93.69 461 ASP A C 1
ATOM 3623 O O . ASP A 1 461 ? 6.691 -6.209 -29.096 1.00 93.69 461 ASP A O 1
ATOM 3627 N N . HIS A 1 462 ? 7.956 -4.366 -28.881 1.00 88.81 462 HIS A N 1
ATOM 3628 C CA . HIS A 1 462 ? 6.958 -3.569 -28.180 1.00 88.81 462 HIS A CA 1
ATOM 3629 C C . HIS A 1 462 ? 5.964 -2.874 -29.120 1.00 88.81 462 HIS A C 1
ATOM 3631 O O . HIS A 1 462 ? 5.043 -2.230 -28.621 1.00 88.81 462 HIS A O 1
ATOM 3637 N N . ASN A 1 463 ? 6.147 -2.997 -30.438 1.00 90.50 463 ASN A N 1
ATOM 3638 C CA . ASN A 1 463 ? 5.239 -2.493 -31.466 1.00 90.50 463 ASN A CA 1
ATOM 3639 C C . ASN A 1 463 ? 4.283 -3.574 -31.995 1.00 90.50 463 ASN A C 1
ATOM 3641 O O . ASN A 1 463 ? 3.302 -3.242 -32.659 1.00 90.50 463 ASN A O 1
ATOM 3645 N N . LEU A 1 464 ? 4.532 -4.856 -31.702 1.00 90.44 464 LEU A N 1
ATOM 3646 C CA . LEU A 1 464 ? 3.598 -5.930 -32.038 1.00 90.44 464 LEU A CA 1
ATOM 3647 C C . LEU A 1 464 ? 2.454 -5.998 -31.021 1.00 90.44 464 LEU A C 1
ATOM 3649 O O . LEU A 1 464 ? 2.684 -6.120 -29.814 1.00 90.44 464 LEU A O 1
ATOM 3653 N N . SER A 1 465 ? 1.216 -6.007 -31.524 1.00 88.88 465 SER A N 1
ATOM 3654 C CA . SER A 1 465 ? 0.041 -6.398 -30.738 1.00 88.88 465 SER A CA 1
ATOM 3655 C C . SER A 1 465 ? 0.135 -7.869 -30.322 1.00 88.88 465 SER A C 1
ATOM 3657 O O . SER A 1 465 ? 0.837 -8.657 -30.961 1.00 88.88 465 SER A O 1
ATOM 3659 N N . TYR A 1 466 ? -0.601 -8.287 -29.289 1.00 89.56 466 TYR A N 1
ATOM 3660 C CA . TYR A 1 466 ? -0.628 -9.705 -28.905 1.00 89.56 466 TYR A CA 1
ATOM 3661 C C . TYR A 1 466 ? -1.127 -10.611 -30.037 1.00 89.56 466 TYR A C 1
ATOM 3663 O O . TYR A 1 466 ? -0.607 -11.711 -30.200 1.00 89.56 466 TYR A O 1
ATOM 3671 N N . ILE A 1 467 ? -2.051 -10.130 -30.875 1.00 91.75 467 ILE A N 1
ATOM 3672 C CA . ILE A 1 467 ? -2.495 -10.844 -32.082 1.00 91.75 467 ILE A CA 1
ATOM 3673 C C . ILE A 1 467 ? -1.310 -11.055 -33.035 1.00 91.75 467 ILE A C 1
ATOM 3675 O O . ILE A 1 467 ? -1.050 -12.178 -33.463 1.00 91.75 467 ILE A O 1
ATOM 3679 N N . ALA A 1 468 ? -0.541 -10.001 -33.318 1.00 93.38 468 ALA A N 1
ATOM 3680 C CA . ALA A 1 468 ? 0.632 -10.105 -34.181 1.00 93.38 468 ALA A CA 1
ATOM 3681 C C . ALA A 1 468 ? 1.726 -11.004 -33.572 1.00 93.38 468 ALA A C 1
ATOM 3683 O O . ALA A 1 468 ? 2.388 -11.743 -34.300 1.00 93.38 468 ALA A O 1
ATOM 3684 N N . LYS A 1 469 ? 1.882 -11.009 -32.240 1.00 95.06 469 LYS A N 1
ATOM 3685 C CA . LYS A 1 469 ? 2.784 -11.940 -31.542 1.00 95.06 469 LYS A CA 1
ATOM 3686 C C . LYS A 1 469 ? 2.338 -13.390 -31.685 1.00 95.06 469 LYS A C 1
ATOM 3688 O O . LYS A 1 469 ? 3.181 -14.234 -31.971 1.00 95.06 469 LYS A O 1
ATOM 3693 N N . VAL A 1 470 ? 1.040 -13.683 -31.554 1.00 96.31 470 VAL A N 1
ATOM 3694 C CA . VAL A 1 470 ? 0.486 -15.029 -31.789 1.00 96.31 470 VAL A CA 1
ATOM 3695 C C . VAL A 1 470 ? 0.812 -15.510 -33.201 1.00 96.31 470 VAL A C 1
ATOM 3697 O O . VAL A 1 470 ? 1.309 -16.624 -33.359 1.00 96.31 470 VAL A O 1
ATOM 3700 N N . GLU A 1 471 ? 0.606 -14.674 -34.220 1.00 97.50 471 GLU A N 1
ATOM 3701 C CA . GLU A 1 471 ? 0.963 -15.023 -35.601 1.00 97.50 471 GLU A CA 1
ATOM 3702 C C . GLU A 1 471 ? 2.479 -15.210 -35.775 1.00 97.50 471 GLU A C 1
ATOM 3704 O O . GLU A 1 471 ? 2.921 -16.166 -36.418 1.00 97.50 471 GLU A O 1
ATOM 3709 N N . GLY A 1 472 ? 3.295 -14.380 -35.117 1.00 97.38 472 GLY A N 1
ATOM 3710 C CA . GLY A 1 472 ? 4.744 -14.567 -35.040 1.00 97.38 472 GLY A CA 1
ATOM 3711 C C . GLY A 1 472 ? 5.138 -15.919 -34.431 1.00 97.38 472 GLY A C 1
ATOM 3712 O O . GLY A 1 472 ? 5.968 -16.630 -34.998 1.00 97.38 472 GLY A O 1
ATOM 3713 N N . TYR A 1 473 ? 4.515 -16.325 -33.323 1.00 98.31 473 TYR A N 1
ATOM 3714 C CA . TYR A 1 473 ? 4.772 -17.618 -32.680 1.00 98.31 473 TYR A CA 1
ATOM 3715 C C . TYR A 1 473 ? 4.301 -18.802 -33.525 1.00 98.31 473 TYR A C 1
ATOM 3717 O O . TYR A 1 473 ? 5.016 -19.798 -33.606 1.00 98.31 473 TYR A O 1
ATOM 3725 N N . LYS A 1 474 ? 3.155 -18.698 -34.209 1.00 98.12 474 LYS A N 1
ATOM 3726 C CA . LYS A 1 474 ? 2.692 -19.724 -35.158 1.00 98.12 474 LYS A CA 1
ATOM 3727 C C . LYS A 1 474 ? 3.659 -19.891 -36.327 1.00 98.12 474 LYS A C 1
ATOM 3729 O O . LYS A 1 474 ? 3.960 -21.017 -36.715 1.00 98.12 474 LYS A O 1
ATOM 3734 N N . LYS A 1 475 ? 4.200 -18.789 -36.857 1.00 98.06 475 LYS A N 1
ATOM 3735 C CA . LYS A 1 475 ? 5.241 -18.846 -37.889 1.00 98.06 475 LYS A CA 1
ATOM 3736 C C . LYS A 1 475 ? 6.493 -19.560 -37.373 1.00 98.06 475 LYS A C 1
ATOM 3738 O O . LYS A 1 475 ? 7.001 -20.456 -38.043 1.00 98.06 475 LYS A O 1
ATOM 3743 N N . LEU A 1 476 ? 6.948 -19.226 -36.162 1.00 98.19 476 LEU A N 1
ATOM 3744 C CA . LEU A 1 476 ? 8.072 -19.923 -35.526 1.00 98.19 476 LEU A CA 1
ATOM 3745 C C . LEU A 1 476 ? 7.781 -21.402 -35.275 1.00 98.19 476 LEU A C 1
ATOM 3747 O O . LEU A 1 476 ? 8.693 -22.211 -35.380 1.00 98.19 476 LEU A O 1
ATOM 3751 N N . LEU A 1 477 ? 6.532 -21.769 -34.995 1.00 98.19 477 LEU A N 1
ATOM 3752 C CA . LEU A 1 477 ? 6.139 -23.162 -34.798 1.00 98.19 477 LEU A CA 1
ATOM 3753 C C . LEU A 1 477 ? 6.286 -23.978 -36.086 1.00 98.19 477 LEU A C 1
ATOM 3755 O O . LEU A 1 477 ? 6.726 -25.123 -36.030 1.00 98.19 477 LEU A O 1
ATOM 3759 N N . GLY A 1 478 ? 5.969 -23.380 -37.238 1.00 97.69 478 GLY A N 1
ATOM 3760 C CA . GLY A 1 478 ? 6.206 -23.997 -38.544 1.00 97.69 478 GLY A CA 1
ATOM 3761 C C . GLY A 1 478 ? 7.694 -24.138 -38.884 1.00 97.69 478 GLY A C 1
ATOM 3762 O O . GLY A 1 478 ? 8.101 -25.144 -39.455 1.00 97.69 478 GLY A O 1
ATOM 3763 N N . GLU A 1 479 ? 8.517 -23.153 -38.513 1.00 97.50 479 GLU A N 1
ATOM 3764 C CA . GLU A 1 479 ? 9.966 -23.171 -38.771 1.00 97.50 479 GLU A CA 1
ATOM 3765 C C . GLU A 1 479 ? 10.753 -24.080 -37.794 1.00 97.50 479 GLU A C 1
ATOM 3767 O O . GLU A 1 479 ? 11.776 -24.662 -38.171 1.00 97.50 479 GLU A O 1
ATOM 3772 N N . PHE A 1 480 ? 10.283 -24.214 -36.547 1.00 97.94 480 PHE A N 1
ATOM 3773 C CA . PHE A 1 480 ? 10.959 -24.911 -35.443 1.00 97.94 480 PHE A CA 1
ATOM 3774 C C . PHE A 1 480 ? 9.996 -25.820 -34.651 1.00 97.94 480 PHE A C 1
ATOM 3776 O O . PHE A 1 480 ? 9.729 -25.572 -33.467 1.00 97.94 480 PHE A O 1
ATOM 3783 N N . PRO A 1 481 ? 9.460 -26.889 -35.270 1.00 97.81 481 PRO A N 1
ATOM 3784 C CA . PRO A 1 481 ? 8.494 -27.782 -34.627 1.00 97.81 481 PRO A CA 1
ATOM 3785 C C . PRO A 1 481 ? 9.043 -28.479 -33.372 1.00 97.81 481 PRO A C 1
ATOM 3787 O O . PRO A 1 481 ? 8.270 -28.835 -32.484 1.00 97.81 481 PRO A O 1
ATOM 3790 N N . GLU A 1 482 ? 10.367 -28.622 -33.243 1.00 97.81 482 GLU A N 1
ATOM 3791 C CA . GLU A 1 482 ? 11.029 -29.156 -32.045 1.00 97.81 482 GLU A CA 1
ATOM 3792 C C . GLU A 1 482 ? 10.798 -28.318 -30.770 1.00 97.81 482 GLU A C 1
ATOM 3794 O O . GLU A 1 482 ? 11.018 -28.804 -29.664 1.00 97.81 482 GLU A O 1
ATOM 3799 N N . HIS A 1 483 ? 10.331 -27.070 -30.902 1.00 98.06 483 HIS A N 1
ATOM 3800 C CA . HIS A 1 483 ? 10.041 -26.164 -29.787 1.00 98.06 483 HIS A CA 1
ATOM 3801 C C . HIS A 1 483 ? 8.535 -25.954 -29.547 1.00 98.06 483 HIS A C 1
ATOM 3803 O O . HIS A 1 483 ? 8.135 -24.950 -28.945 1.00 98.06 483 HIS A O 1
ATOM 3809 N N . LYS A 1 484 ? 7.695 -26.900 -29.997 1.00 97.62 484 LYS A N 1
ATOM 3810 C CA . LYS A 1 484 ? 6.228 -26.820 -29.937 1.00 97.62 484 LYS A CA 1
ATOM 3811 C C . LYS A 1 484 ? 5.685 -26.419 -28.571 1.00 97.62 484 LYS A C 1
ATOM 3813 O O . LYS A 1 484 ? 4.917 -25.465 -28.497 1.00 97.62 484 LYS A O 1
ATOM 3818 N N . ASP A 1 485 ? 6.101 -27.090 -27.503 1.00 97.62 485 ASP A N 1
ATOM 3819 C CA . ASP A 1 485 ? 5.515 -26.878 -26.173 1.00 97.62 485 ASP A CA 1
ATOM 3820 C C . ASP A 1 485 ? 5.736 -25.445 -25.668 1.00 97.62 485 ASP A C 1
ATOM 3822 O O . ASP A 1 485 ? 4.814 -24.795 -25.173 1.00 97.62 485 ASP A O 1
ATOM 3826 N N . LYS A 1 486 ? 6.942 -24.902 -25.884 1.00 97.56 486 LYS A N 1
ATOM 3827 C CA . LYS A 1 486 ? 7.296 -23.525 -25.507 1.00 97.56 486 LYS A CA 1
ATOM 3828 C C . LYS A 1 486 ? 6.494 -22.492 -26.303 1.00 97.56 486 LYS A C 1
ATOM 3830 O O . LYS A 1 486 ? 6.012 -21.516 -25.731 1.00 97.56 486 LYS A O 1
ATOM 3835 N N . LEU A 1 487 ? 6.359 -22.688 -27.615 1.00 98.25 487 LEU A N 1
ATOM 3836 C CA . LEU A 1 487 ? 5.610 -21.776 -28.483 1.00 98.25 487 LEU A CA 1
ATOM 3837 C C . LEU A 1 487 ? 4.107 -21.836 -28.212 1.00 98.25 487 LEU A C 1
ATOM 3839 O O . LEU A 1 487 ? 3.459 -20.793 -28.167 1.00 98.25 487 LEU A O 1
ATOM 3843 N N . GLN A 1 488 ? 3.560 -23.029 -27.971 1.00 97.94 488 GLN A N 1
ATOM 3844 C CA . GLN A 1 488 ? 2.150 -23.196 -27.640 1.00 97.94 488 GLN A CA 1
ATOM 3845 C C . GLN A 1 488 ? 1.813 -22.509 -26.314 1.00 97.94 488 GLN A C 1
ATOM 3847 O O . GLN A 1 488 ? 0.804 -21.814 -26.233 1.00 97.94 488 GLN A O 1
ATOM 3852 N N . TRP A 1 489 ? 2.691 -22.620 -25.311 1.00 97.56 489 TRP A N 1
ATOM 3853 C CA . TRP A 1 489 ? 2.546 -21.884 -24.056 1.00 97.56 489 TRP A CA 1
ATOM 3854 C C . TRP A 1 489 ? 2.494 -20.363 -24.284 1.00 97.56 489 TRP A C 1
ATOM 3856 O O . TRP A 1 489 ? 1.582 -19.704 -23.790 1.00 97.56 489 TRP A O 1
ATOM 3866 N N . LEU A 1 490 ? 3.404 -19.803 -25.092 1.00 97.25 490 LEU A N 1
ATOM 3867 C CA . LEU A 1 490 ? 3.417 -18.366 -25.415 1.00 97.25 490 LEU A CA 1
ATOM 3868 C C . LEU A 1 490 ? 2.180 -17.902 -26.196 1.00 97.25 490 LEU A C 1
ATOM 3870 O O . LEU A 1 490 ? 1.695 -16.789 -25.970 1.00 97.25 490 LEU A O 1
ATOM 3874 N N . ILE A 1 491 ? 1.664 -18.741 -27.099 1.00 97.44 491 ILE A N 1
ATOM 3875 C CA . ILE A 1 491 ? 0.411 -18.487 -27.819 1.00 97.44 491 ILE A CA 1
ATOM 3876 C C . ILE A 1 491 ? -0.744 -18.397 -26.821 1.00 97.44 491 ILE A C 1
ATOM 3878 O O . ILE A 1 491 ? -1.438 -17.383 -26.810 1.00 97.44 491 ILE A O 1
ATOM 3882 N N . THR A 1 492 ? -0.892 -19.389 -25.939 1.00 97.12 492 THR A N 1
ATOM 3883 C CA . THR A 1 492 ? -1.943 -19.402 -24.912 1.00 97.12 492 THR A CA 1
ATOM 3884 C C . THR A 1 492 ? -1.854 -18.178 -24.000 1.00 97.12 492 THR A C 1
ATOM 3886 O O . THR A 1 492 ? -2.860 -17.518 -23.764 1.00 97.12 492 THR A O 1
ATOM 3889 N N . GLN A 1 493 ? -0.654 -17.818 -23.530 1.00 94.25 493 GLN A N 1
ATOM 3890 C CA . GLN A 1 493 ? -0.462 -16.619 -22.703 1.00 94.25 493 GLN A CA 1
ATOM 3891 C C . GLN A 1 493 ? -0.859 -15.335 -23.444 1.00 94.25 493 GLN A C 1
ATOM 3893 O O . GLN A 1 493 ? -1.519 -14.466 -22.883 1.00 94.25 493 GLN A O 1
ATOM 3898 N N . SER A 1 494 ? -0.500 -15.216 -24.723 1.00 91.12 494 SER A N 1
ATOM 3899 C CA . SER A 1 494 ? -0.860 -14.040 -25.524 1.00 91.12 494 SER A CA 1
ATOM 3900 C C . SER A 1 494 ? -2.365 -13.971 -25.798 1.00 91.12 494 SER A C 1
ATOM 3902 O O . SER A 1 494 ? -2.925 -12.881 -25.811 1.00 91.12 494 SER A O 1
ATOM 3904 N N . GLN A 1 495 ? -3.035 -15.115 -25.963 1.00 92.19 495 GLN A N 1
ATOM 3905 C CA . GLN A 1 495 ? -4.494 -15.193 -26.095 1.00 92.19 495 GLN A CA 1
ATOM 3906 C C . GLN A 1 495 ? -5.208 -14.764 -24.812 1.00 92.19 495 GLN A C 1
ATOM 3908 O O . GLN A 1 495 ? -6.128 -13.957 -24.884 1.00 92.19 495 GLN A O 1
ATOM 3913 N N . GLN A 1 496 ? -4.724 -15.197 -23.645 1.00 89.62 496 GLN A N 1
ATOM 3914 C CA . GLN A 1 496 ? -5.251 -14.744 -22.353 1.00 89.62 496 GLN A CA 1
ATOM 3915 C C . GLN A 1 496 ? -5.128 -13.222 -22.183 1.00 89.62 496 GLN A C 1
ATOM 3917 O O . GLN A 1 496 ? -6.047 -12.580 -21.682 1.00 89.62 496 GLN A O 1
ATOM 3922 N N . MET A 1 497 ? -4.027 -12.618 -22.649 1.00 85.12 497 MET A N 1
ATOM 3923 C CA . MET A 1 497 ? -3.876 -11.156 -22.641 1.00 85.12 497 MET A CA 1
ATOM 3924 C C . MET A 1 497 ? -4.883 -10.461 -23.572 1.00 85.12 497 MET A C 1
ATOM 3926 O O . MET A 1 497 ? -5.449 -9.437 -23.195 1.00 85.12 497 MET A O 1
ATOM 3930 N N . ILE A 1 498 ? -5.155 -11.029 -24.753 1.00 83.75 498 ILE A N 1
ATOM 3931 C CA . ILE A 1 498 ? -6.178 -10.515 -25.683 1.00 83.75 498 ILE A CA 1
ATOM 3932 C C . ILE A 1 498 ? -7.571 -10.581 -25.044 1.00 83.75 498 ILE A C 1
ATOM 3934 O O . ILE A 1 498 ? -8.327 -9.611 -25.112 1.00 83.75 498 ILE A O 1
ATOM 3938 N N . GLU A 1 499 ? -7.905 -11.704 -24.404 1.00 83.06 499 GLU A N 1
ATOM 3939 C CA . GLU A 1 499 ? -9.172 -11.903 -23.687 1.00 83.06 499 GLU A CA 1
ATOM 3940 C C . GLU A 1 499 ? -9.317 -10.929 -22.510 1.00 83.06 499 GLU A C 1
ATOM 3942 O O . GLU A 1 499 ? -10.400 -10.391 -22.283 1.00 83.06 499 GLU A O 1
ATOM 3947 N N . ALA A 1 500 ? -8.212 -10.609 -21.832 1.00 75.69 500 ALA A N 1
ATOM 3948 C CA . ALA A 1 500 ? -8.147 -9.573 -20.802 1.00 75.69 500 ALA A CA 1
ATOM 3949 C C . ALA A 1 500 ? -8.205 -8.130 -21.357 1.00 75.69 500 ALA A C 1
ATOM 3951 O O . ALA A 1 500 ? -8.234 -7.174 -20.581 1.00 75.69 500 ALA A O 1
ATOM 3952 N N . GLY A 1 501 ? -8.234 -7.951 -22.683 1.00 74.81 501 GLY A N 1
ATOM 3953 C CA . GLY A 1 501 ? -8.348 -6.650 -23.343 1.00 74.81 501 GLY A CA 1
ATOM 3954 C C . GLY A 1 501 ? -7.052 -5.836 -23.409 1.00 74.81 501 GLY A C 1
ATOM 3955 O O . GLY A 1 501 ? -7.135 -4.604 -23.454 1.00 74.81 501 GLY A O 1
ATOM 3956 N N . LEU A 1 502 ? -5.889 -6.501 -23.397 1.00 63.69 502 LEU A N 1
ATOM 3957 C CA . LEU A 1 502 ? -4.553 -5.888 -23.445 1.00 63.69 502 LEU A CA 1
ATOM 3958 C C . LEU A 1 502 ? -3.923 -5.827 -24.839 1.00 63.69 502 LEU A C 1
ATOM 3960 O O . LEU A 1 502 ? -4.258 -6.663 -25.710 1.00 63.69 502 LEU A O 1
#